Protein AF-A0A953EEW0-F1 (afdb_monomer)

pLDDT: mean 90.91, std 12.73, range [28.41, 98.75]

Mean predicted aligned error: 6.16 Å

Sequence (390 aa):
GTQPVHGVGYREEIHAGDGPRTITGGDGDTIIHGGAGGQAIQAGNGPNHIHGGSGDDTILGGAGSDWLAGGPGDNTIDGSQGVNILVFETARRAVTLDLAVGPPVTIVARLTAATVTGTATTSGETDHFRNISDFGFADGRLVFNASDPAAEVMRLYDAAFGRAPDGAGLHAWTAALQAGTSPHDVAQGFASSAEFAARYGAPDDAGYVTALYRNSLHREPDTTGLNDWVNLLASGQQDRAAVLLDFSDSAEHQALTAPQMAAGIWDPDPVAAGAARLYLTAFRRVPDLGGLLNWTAAEQAGLSPHAVADSFLHSAEFGARNGVPDDAGLVTLLYQDALGRPPDAAGQANWTNALATGALDRPGLLLAFADSGEAQAHFAPLTEGGITFA

Structure (mmCIF, N/CA/C/O backbone):
data_AF-A0A953EEW0-F1
#
_entry.id   AF-A0A953EEW0-F1
#
loop_
_atom_site.group_PDB
_atom_site.id
_atom_site.type_symbol
_atom_site.label_atom_id
_atom_site.label_alt_id
_atom_site.label_comp_id
_atom_site.label_asym_id
_atom_site.label_entity_id
_atom_site.label_seq_id
_atom_site.pdbx_PDB_ins_code
_atom_site.Cartn_x
_atom_site.Cartn_y
_atom_site.Cartn_z
_atom_site.occupancy
_atom_site.B_iso_or_equiv
_atom_site.auth_seq_id
_atom_site.auth_comp_id
_atom_site.auth_asym_id
_atom_site.auth_atom_id
_atom_site.pdbx_PDB_model_num
ATOM 1 N N . GLY A 1 1 ? 39.296 -17.871 8.317 1.00 48.25 1 GLY A N 1
ATOM 2 C CA . GLY A 1 1 ? 38.849 -17.455 9.657 1.00 48.25 1 GLY A CA 1
ATOM 3 C C . GLY A 1 1 ? 37.957 -16.256 9.474 1.00 48.25 1 GLY A C 1
ATOM 4 O O . GLY A 1 1 ? 38.312 -15.414 8.660 1.00 48.25 1 GLY A O 1
ATOM 5 N N . THR A 1 2 ? 36.809 -16.223 10.141 1.00 63.47 2 THR A N 1
ATOM 6 C CA . THR A 1 2 ? 35.876 -15.091 10.096 1.00 63.47 2 THR A CA 1
ATOM 7 C C . THR A 1 2 ? 36.498 -13.881 10.787 1.00 63.47 2 THR A C 1
ATOM 9 O O . THR A 1 2 ? 37.188 -14.024 11.799 1.00 63.47 2 THR A O 1
ATOM 12 N N . GLN A 1 3 ? 36.319 -12.694 10.212 1.00 67.56 3 GLN A N 1
ATOM 13 C CA . GLN A 1 3 ? 36.791 -11.452 10.825 1.00 67.56 3 GLN A CA 1
ATOM 14 C C . GLN A 1 3 ? 35.621 -10.736 11.512 1.00 67.56 3 GLN A C 1
ATOM 16 O O . GLN A 1 3 ? 34.571 -10.599 10.881 1.00 67.56 3 GLN A O 1
ATOM 21 N N . PRO A 1 4 ? 35.782 -10.285 12.768 1.00 67.75 4 PRO A N 1
ATOM 22 C CA . PRO A 1 4 ? 34.742 -9.543 13.464 1.00 67.75 4 PRO A CA 1
ATOM 23 C C . PRO A 1 4 ? 34.665 -8.082 12.989 1.00 67.75 4 PRO A C 1
ATOM 25 O O . PRO A 1 4 ? 35.694 -7.469 12.696 1.00 67.75 4 PRO A O 1
ATOM 28 N N . VAL A 1 5 ? 33.454 -7.523 12.962 1.00 79.25 5 VAL A N 1
ATOM 29 C CA . VAL A 1 5 ? 33.155 -6.105 12.705 1.00 79.25 5 VAL A CA 1
ATOM 30 C C . VAL A 1 5 ? 32.230 -5.596 13.815 1.00 79.25 5 VAL A C 1
ATOM 32 O O . VAL A 1 5 ? 31.230 -6.242 14.120 1.00 79.25 5 VAL A O 1
ATOM 35 N N . HIS A 1 6 ? 32.571 -4.459 14.431 1.00 78.25 6 HIS A N 1
ATOM 36 C CA . HIS A 1 6 ? 31.852 -3.903 15.585 1.00 78.25 6 HIS A CA 1
ATOM 37 C C . HIS A 1 6 ? 31.504 -2.420 15.389 1.00 78.25 6 HIS A C 1
ATOM 39 O O . HIS A 1 6 ? 32.391 -1.628 15.059 1.00 78.25 6 HIS A O 1
ATOM 45 N N . GLY A 1 7 ? 30.245 -2.051 15.646 1.00 67.44 7 GLY A N 1
ATOM 46 C CA . GLY A 1 7 ? 29.794 -0.659 15.804 1.00 67.44 7 GLY A CA 1
ATOM 47 C C . GLY A 1 7 ? 30.027 -0.125 17.228 1.00 67.44 7 GLY A C 1
ATOM 48 O O . GLY A 1 7 ? 30.163 -0.909 18.165 1.00 67.44 7 GLY A O 1
ATOM 49 N N . VAL A 1 8 ? 30.124 1.203 17.410 1.00 55.66 8 VAL A N 1
ATOM 50 C CA . VAL A 1 8 ? 30.471 1.834 18.712 1.00 55.66 8 VAL A CA 1
ATOM 51 C C . VAL A 1 8 ? 29.686 3.124 19.053 1.00 55.66 8 VAL A C 1
ATOM 53 O O . VAL A 1 8 ? 30.222 3.989 19.748 1.00 55.66 8 VAL A O 1
ATOM 56 N N . GLY A 1 9 ? 28.439 3.296 18.604 1.00 57.34 9 GLY A N 1
ATOM 57 C CA . GLY A 1 9 ? 27.638 4.505 18.890 1.00 57.34 9 GLY A CA 1
ATOM 58 C C . GLY A 1 9 ? 26.133 4.243 19.091 1.00 57.34 9 GLY A C 1
ATOM 59 O O . GLY A 1 9 ? 25.785 3.162 19.543 1.00 57.34 9 GLY A O 1
ATOM 60 N N . TYR A 1 10 ? 25.298 5.262 18.804 1.00 63.31 10 TYR A N 1
ATOM 61 C CA . TYR A 1 10 ? 23.820 5.238 18.870 1.00 63.31 10 TYR A CA 1
ATOM 62 C C . TYR A 1 10 ? 23.113 5.272 17.493 1.00 63.31 10 TYR A C 1
ATOM 64 O O . TYR A 1 10 ? 21.880 5.227 17.425 1.00 63.31 10 TYR A O 1
ATOM 72 N N . ARG A 1 11 ? 23.876 5.499 16.418 1.00 76.06 11 ARG A N 1
ATOM 73 C CA . ARG A 1 11 ? 23.447 5.474 15.013 1.00 76.06 11 ARG A CA 1
ATOM 74 C C . ARG A 1 11 ? 24.652 5.088 14.172 1.00 76.06 11 ARG A C 1
ATOM 76 O O . ARG A 1 11 ? 25.542 5.916 13.957 1.00 76.06 11 ARG A O 1
ATOM 83 N N . GLU A 1 12 ? 24.683 3.845 13.721 1.00 83.06 12 GLU A N 1
ATOM 84 C CA . GLU A 1 12 ? 25.849 3.258 13.068 1.00 83.06 12 GLU A CA 1
ATOM 85 C C . GLU A 1 12 ? 25.520 2.893 11.631 1.00 83.06 12 GLU A C 1
ATOM 87 O O . GLU A 1 12 ? 24.422 2.449 11.330 1.00 83.06 12 GLU A O 1
ATOM 92 N N . GLU A 1 13 ? 26.511 3.013 10.756 1.00 91.75 13 GLU A N 1
ATOM 93 C CA . GLU A 1 13 ? 26.471 2.412 9.429 1.00 91.75 13 GLU A CA 1
ATOM 94 C C . GLU A 1 13 ? 27.678 1.480 9.300 1.00 91.75 13 GLU A C 1
ATOM 96 O O . GLU A 1 13 ? 28.832 1.909 9.415 1.00 91.75 13 GLU A O 1
ATOM 101 N N . ILE A 1 14 ? 27.420 0.185 9.133 1.00 92.50 14 ILE A N 1
ATOM 102 C CA . ILE A 1 14 ? 28.434 -0.867 9.110 1.00 92.50 14 ILE A CA 1
ATOM 103 C C . ILE A 1 14 ? 28.496 -1.470 7.711 1.00 92.50 14 ILE A C 1
ATOM 105 O O . ILE A 1 14 ? 27.521 -2.040 7.236 1.00 92.50 14 ILE A O 1
ATOM 109 N N . HIS A 1 15 ? 29.676 -1.419 7.090 1.00 93.94 15 HIS A N 1
ATOM 110 C CA . HIS A 1 15 ? 29.967 -2.062 5.806 1.00 93.94 15 HIS A CA 1
ATOM 111 C C . HIS A 1 15 ? 31.047 -3.119 6.005 1.00 93.94 15 HIS A C 1
ATOM 113 O O . HIS A 1 15 ? 32.216 -2.785 6.215 1.00 93.94 15 HIS A O 1
ATOM 119 N N . ALA A 1 16 ? 30.666 -4.394 5.980 1.00 92.12 16 ALA A N 1
ATOM 120 C CA . ALA A 1 16 ? 31.585 -5.481 6.318 1.00 92.12 16 ALA A CA 1
ATOM 121 C C . ALA A 1 16 ? 32.410 -5.978 5.111 1.00 92.12 16 ALA A C 1
ATOM 123 O O . ALA A 1 16 ? 33.531 -6.474 5.287 1.00 92.12 16 ALA A O 1
ATOM 124 N N . GLY A 1 17 ? 31.899 -5.747 3.895 1.00 89.94 17 GLY A N 1
ATOM 125 C CA . GLY A 1 17 ? 32.543 -6.096 2.628 1.00 89.94 17 GLY A CA 1
ATOM 126 C C . GLY A 1 17 ? 32.647 -7.604 2.404 1.00 89.94 17 GLY A C 1
ATOM 127 O O . GLY A 1 17 ? 32.053 -8.399 3.120 1.00 89.94 17 GLY A O 1
ATOM 128 N N . ASP A 1 18 ? 33.431 -8.008 1.408 1.00 93.25 18 ASP A N 1
ATOM 129 C CA . ASP A 1 18 ? 33.491 -9.414 1.009 1.00 93.25 18 ASP A CA 1
ATOM 130 C C . ASP A 1 18 ? 34.093 -10.344 2.082 1.00 93.25 18 ASP A C 1
ATOM 132 O O . ASP A 1 18 ? 34.968 -9.977 2.888 1.00 93.25 18 ASP A O 1
ATOM 136 N N . GLY A 1 19 ? 33.680 -11.606 1.988 1.00 94.88 19 GLY A N 1
ATOM 137 C CA . GLY A 1 19 ? 34.084 -12.720 2.831 1.00 94.88 19 GLY A CA 1
ATOM 138 C C . GLY A 1 19 ? 33.180 -12.888 4.056 1.00 94.88 19 GLY A C 1
ATOM 139 O O . GLY A 1 19 ? 32.493 -11.956 4.452 1.00 94.88 19 GLY A O 1
ATOM 140 N N . PRO A 1 20 ? 33.207 -14.065 4.701 1.00 96.44 20 PRO A N 1
ATOM 141 C CA . PRO A 1 20 ? 32.363 -14.329 5.860 1.00 96.44 20 PRO A CA 1
ATOM 142 C C . PRO A 1 20 ? 32.827 -13.535 7.093 1.00 96.44 20 PRO A C 1
ATOM 144 O O . PRO A 1 20 ? 33.998 -13.619 7.508 1.00 96.44 20 PRO A O 1
ATOM 147 N N . ARG A 1 21 ? 31.907 -12.788 7.708 1.00 95.81 21 ARG A N 1
ATOM 148 C CA . ARG A 1 21 ? 32.134 -11.930 8.881 1.00 95.81 21 ARG A CA 1
ATOM 149 C C . ARG A 1 21 ? 31.226 -12.316 10.037 1.00 95.81 21 ARG A C 1
ATOM 151 O O . ARG A 1 21 ? 30.173 -12.925 9.882 1.00 95.81 21 ARG A O 1
ATOM 158 N N . THR A 1 22 ? 31.659 -11.920 11.226 1.00 96.50 22 THR A N 1
ATOM 159 C CA . THR A 1 22 ? 30.776 -11.814 12.387 1.00 96.50 22 THR A CA 1
ATOM 160 C C . THR A 1 22 ? 30.565 -10.334 12.643 1.00 96.50 22 THR A C 1
ATOM 162 O O . THR A 1 22 ? 31.531 -9.617 12.895 1.00 96.50 22 THR A O 1
ATOM 165 N N . ILE A 1 23 ? 29.329 -9.873 12.537 1.00 95.31 23 ILE A N 1
ATOM 166 C CA . ILE A 1 23 ? 28.973 -8.463 12.616 1.00 95.31 23 ILE A CA 1
ATOM 167 C C . ILE A 1 23 ? 28.136 -8.267 13.871 1.00 95.31 23 ILE A C 1
ATOM 169 O O . ILE A 1 23 ? 27.118 -8.930 14.060 1.00 95.31 23 ILE A O 1
ATOM 173 N N . THR A 1 24 ? 28.570 -7.361 14.737 1.00 94.12 24 THR A N 1
ATOM 174 C CA . THR A 1 24 ? 27.798 -6.957 15.910 1.00 94.12 24 THR A CA 1
ATOM 175 C C . THR A 1 24 ? 27.568 -5.457 15.848 1.00 94.12 24 THR A C 1
ATOM 177 O O . THR A 1 24 ? 28.530 -4.682 15.825 1.00 94.12 24 THR A O 1
ATOM 180 N N . GLY A 1 25 ? 26.300 -5.062 15.795 1.00 89.44 25 GLY A N 1
ATOM 181 C CA . GLY A 1 25 ? 25.896 -3.672 15.952 1.00 89.44 25 GLY A CA 1
ATOM 182 C C . GLY A 1 25 ? 25.958 -3.223 17.415 1.00 89.44 25 GLY A C 1
ATOM 183 O O . GLY A 1 25 ? 26.638 -3.837 18.246 1.00 89.44 25 GLY A O 1
ATOM 184 N N . GLY A 1 26 ? 25.296 -2.110 17.709 1.00 84.56 26 GLY A N 1
ATOM 185 C CA . GLY A 1 26 ? 25.282 -1.473 19.022 1.00 84.56 26 GLY A CA 1
ATOM 186 C C . GLY A 1 26 ? 23.873 -1.302 19.582 1.00 84.56 26 GLY A C 1
ATOM 187 O O . GLY A 1 26 ? 22.927 -1.965 19.171 1.00 84.56 26 GLY A O 1
ATOM 188 N N . ASP A 1 27 ? 23.748 -0.407 20.557 1.00 87.00 27 ASP A N 1
ATOM 189 C CA . ASP A 1 27 ? 22.445 0.140 20.926 1.00 87.00 27 ASP A CA 1
ATOM 190 C C . ASP A 1 27 ? 22.137 1.310 19.988 1.00 87.00 27 ASP A C 1
ATOM 192 O O . ASP A 1 27 ? 23.005 2.144 19.773 1.00 87.00 27 ASP A O 1
ATOM 196 N N . GLY A 1 28 ? 20.900 1.453 19.524 1.00 87.19 28 GLY A N 1
ATOM 197 C CA . GLY A 1 28 ? 20.484 2.564 18.671 1.00 87.19 28 GLY A CA 1
ATOM 198 C C . GLY A 1 28 ? 20.116 2.133 17.255 1.00 87.19 28 GLY A C 1
ATOM 199 O O . GLY A 1 28 ? 19.933 0.955 16.982 1.00 87.19 28 GLY A O 1
ATOM 200 N N . ASP A 1 29 ? 19.919 3.104 16.364 1.00 91.00 29 ASP A N 1
ATOM 201 C CA . ASP A 1 29 ? 19.455 2.820 14.999 1.00 91.00 29 ASP A CA 1
ATOM 202 C C . ASP A 1 29 ? 20.639 2.471 14.096 1.00 91.00 29 ASP A C 1
ATOM 204 O O . ASP A 1 29 ? 21.399 3.358 13.698 1.00 91.00 29 ASP A O 1
ATOM 208 N N . THR A 1 30 ? 20.827 1.177 13.830 1.00 93.19 30 THR A N 1
ATOM 209 C CA . THR A 1 30 ? 21.991 0.668 13.097 1.00 93.19 30 THR A CA 1
ATOM 210 C C . THR A 1 30 ? 21.622 0.227 11.687 1.00 93.19 30 THR A C 1
ATOM 212 O O . THR A 1 30 ? 20.732 -0.596 11.491 1.00 93.19 30 THR A O 1
ATOM 215 N N . ILE A 1 31 ? 22.380 0.699 10.701 1.00 95.06 31 ILE A N 1
ATOM 216 C CA . ILE A 1 31 ? 22.365 0.225 9.319 1.00 95.06 31 ILE A CA 1
ATOM 217 C C . ILE A 1 31 ? 23.530 -0.756 9.128 1.00 95.06 31 ILE A C 1
ATOM 219 O O . ILE A 1 31 ? 24.684 -0.422 9.402 1.00 95.06 31 ILE A O 1
ATOM 223 N N . ILE A 1 32 ? 2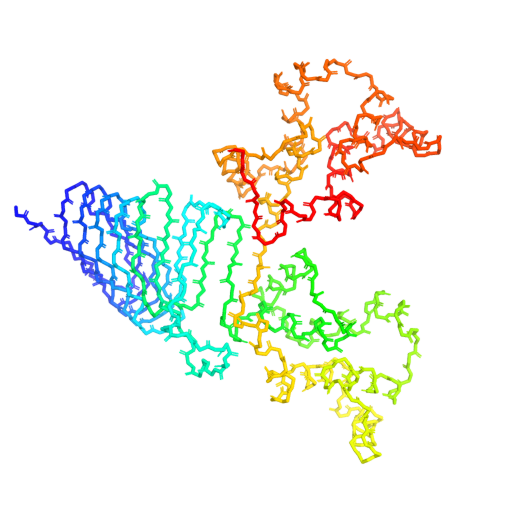3.256 -1.969 8.651 1.00 96.31 32 ILE A N 1
ATOM 224 C CA . ILE A 1 32 ? 24.259 -3.015 8.415 1.00 96.31 32 ILE A CA 1
ATOM 225 C C . ILE A 1 32 ? 24.182 -3.501 6.973 1.00 96.31 32 ILE A C 1
ATOM 227 O O . ILE A 1 32 ? 23.149 -3.997 6.536 1.00 96.31 32 ILE A O 1
ATOM 231 N N . HIS A 1 33 ? 25.318 -3.457 6.283 1.00 97.12 33 HIS A N 1
ATOM 232 C CA . HIS A 1 33 ? 25.547 -4.081 4.987 1.00 97.12 33 HIS A CA 1
ATOM 233 C C . HIS A 1 33 ? 26.630 -5.159 5.128 1.00 97.12 33 HIS A C 1
ATOM 235 O O . HIS A 1 33 ? 27.818 -4.859 5.311 1.00 97.12 33 HIS A O 1
ATOM 241 N N . GLY A 1 34 ? 26.215 -6.424 5.064 1.00 96.19 34 GLY A N 1
ATOM 242 C CA . GLY A 1 34 ? 27.098 -7.572 5.251 1.00 96.19 34 GLY A CA 1
ATOM 243 C C . GLY A 1 34 ? 28.014 -7.853 4.056 1.00 96.19 34 GLY A C 1
ATOM 244 O O . GLY A 1 34 ? 29.183 -8.163 4.259 1.00 96.19 34 GLY A O 1
ATOM 245 N N . GLY A 1 35 ? 27.548 -7.617 2.827 1.00 96.19 35 GLY A N 1
ATOM 246 C CA . GLY A 1 35 ? 28.347 -7.802 1.609 1.00 96.19 35 GLY A CA 1
ATOM 247 C C . GLY A 1 35 ? 28.359 -9.253 1.118 1.00 96.19 35 GLY A C 1
ATOM 248 O O . GLY A 1 35 ? 27.435 -10.012 1.377 1.00 96.19 35 GLY A O 1
ATOM 249 N N . ALA A 1 36 ? 29.364 -9.652 0.336 1.00 96.81 36 ALA A N 1
ATOM 250 C CA . ALA A 1 36 ? 29.418 -11.015 -0.196 1.00 96.81 36 ALA A CA 1
ATOM 251 C C . ALA A 1 36 ? 29.993 -12.034 0.804 1.00 96.81 36 ALA A C 1
ATOM 253 O O . ALA A 1 36 ? 30.983 -11.762 1.480 1.00 96.81 36 ALA A O 1
ATOM 254 N N . GLY A 1 37 ? 29.463 -13.257 0.798 1.00 97.00 37 GLY A N 1
ATOM 255 C CA . GLY A 1 37 ? 29.815 -14.358 1.700 1.00 97.00 37 GLY A CA 1
ATOM 256 C C . GLY A 1 37 ? 28.842 -14.484 2.877 1.00 97.00 37 GLY A C 1
ATOM 257 O O . GLY A 1 37 ? 28.202 -13.513 3.234 1.00 97.00 37 GLY A O 1
ATOM 258 N N . GLY A 1 38 ? 28.774 -15.667 3.498 1.00 97.50 38 GLY A N 1
ATOM 259 C CA . GLY A 1 38 ? 27.861 -15.914 4.623 1.00 97.50 38 GLY A CA 1
ATOM 260 C C . GLY A 1 38 ? 28.270 -15.180 5.904 1.00 97.50 38 GLY A C 1
ATOM 261 O O . GLY A 1 38 ? 29.352 -15.418 6.462 1.00 97.50 38 GLY A O 1
ATOM 262 N N . GLN A 1 39 ? 27.398 -14.295 6.365 1.00 97.94 39 GLN A N 1
ATOM 263 C CA . GLN A 1 39 ? 27.552 -13.403 7.504 1.00 97.94 39 GLN A CA 1
ATOM 264 C C . GLN A 1 39 ? 26.819 -13.942 8.734 1.00 97.94 39 GLN A C 1
ATOM 266 O O . GLN A 1 39 ? 25.744 -14.524 8.651 1.00 97.94 39 GLN A O 1
ATOM 271 N N . ALA A 1 40 ? 27.379 -13.700 9.918 1.00 97.94 40 ALA A N 1
ATOM 272 C CA . ALA A 1 40 ? 26.674 -13.862 11.188 1.00 97.94 40 ALA A CA 1
ATOM 273 C C . ALA A 1 40 ? 26.438 -12.475 11.794 1.00 97.94 40 ALA A C 1
ATOM 275 O O . ALA A 1 40 ? 27.383 -11.864 12.298 1.00 97.94 40 ALA A O 1
ATOM 276 N N . ILE A 1 41 ? 25.205 -11.977 11.724 1.00 98.00 41 ILE A N 1
ATOM 277 C CA . ILE A 1 41 ? 24.824 -10.605 12.070 1.00 98.00 41 ILE A CA 1
ATOM 278 C C . ILE A 1 41 ? 23.980 -10.590 13.343 1.00 98.00 41 ILE A C 1
ATOM 280 O O . ILE A 1 41 ? 22.987 -11.305 13.454 1.00 98.00 41 ILE A O 1
ATOM 284 N N . GLN A 1 42 ? 24.350 -9.728 14.287 1.00 96.62 42 GLN A N 1
ATOM 285 C CA . GLN A 1 42 ? 23.547 -9.386 15.457 1.00 96.62 42 GLN A CA 1
ATOM 286 C C . GLN A 1 42 ? 23.499 -7.863 15.596 1.00 96.62 42 GLN A C 1
ATOM 288 O O . GLN A 1 42 ? 24.512 -7.267 15.961 1.00 96.62 42 GLN A O 1
ATOM 293 N N . ALA A 1 43 ? 22.363 -7.227 15.297 1.00 94.00 43 ALA A N 1
ATOM 294 C CA . ALA A 1 43 ? 22.315 -5.762 15.243 1.00 94.00 43 ALA A CA 1
ATOM 295 C C . ALA A 1 43 ? 22.237 -5.096 16.621 1.00 94.00 43 ALA A C 1
ATOM 297 O O . ALA A 1 43 ? 22.980 -4.151 16.849 1.00 94.00 43 ALA A O 1
ATOM 298 N N . GLY A 1 44 ? 21.470 -5.646 17.567 1.00 92.31 44 GLY A N 1
ATOM 299 C CA . GLY A 1 44 ? 21.446 -5.154 18.949 1.00 92.31 44 GLY A CA 1
ATOM 300 C C . GLY A 1 44 ? 20.106 -4.532 19.330 1.00 92.31 44 GLY A C 1
ATOM 301 O O . GLY A 1 44 ? 19.062 -5.063 18.972 1.00 92.31 44 GLY A O 1
ATOM 302 N N . ASN A 1 45 ? 20.114 -3.476 20.141 1.00 92.56 45 ASN A N 1
ATOM 303 C CA . ASN A 1 45 ? 18.880 -2.795 20.550 1.00 92.56 45 ASN A CA 1
ATOM 304 C C . ASN A 1 45 ? 18.631 -1.575 19.661 1.00 92.56 45 ASN A C 1
ATOM 306 O O . ASN A 1 45 ? 19.584 -0.966 19.201 1.00 92.56 45 ASN A O 1
ATOM 310 N N . GLY A 1 46 ? 17.384 -1.126 19.552 1.00 92.88 46 GLY A N 1
ATOM 311 C CA . GLY A 1 46 ? 16.985 -0.022 18.679 1.00 92.88 46 GLY A CA 1
ATOM 312 C C . GLY A 1 46 ? 16.447 -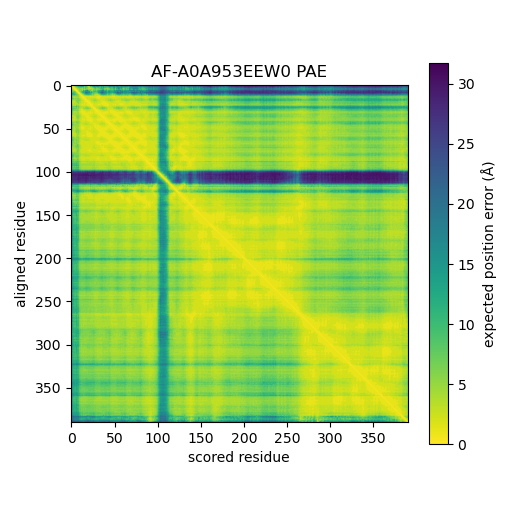0.521 17.335 1.00 92.88 46 GLY A C 1
ATOM 313 O O . GLY A 1 46 ? 16.510 -1.712 17.063 1.00 92.88 46 GLY A O 1
ATOM 314 N N . PRO A 1 47 ? 15.835 0.357 16.525 1.00 94.38 47 PRO A N 1
ATOM 315 C CA . PRO A 1 47 ? 15.338 -0.019 15.205 1.00 94.38 47 PRO A CA 1
ATOM 316 C C . PRO A 1 47 ? 16.500 -0.148 14.216 1.00 94.38 47 PRO A C 1
ATOM 318 O O . PRO A 1 47 ? 17.189 0.837 13.982 1.00 94.38 47 PRO A O 1
ATOM 321 N N . ASN A 1 48 ? 16.722 -1.322 13.630 1.00 95.94 48 ASN A N 1
ATOM 322 C CA . ASN A 1 48 ? 17.855 -1.561 12.733 1.00 95.94 48 ASN A CA 1
ATOM 323 C C . ASN A 1 48 ? 17.424 -1.766 11.277 1.00 95.94 48 ASN A C 1
ATOM 325 O O . ASN A 1 48 ? 16.330 -2.250 10.999 1.00 95.94 48 ASN A O 1
ATOM 329 N N . HIS A 1 49 ? 18.323 -1.467 10.341 1.00 96.44 49 HIS A N 1
ATOM 330 C CA . HIS A 1 49 ? 18.193 -1.786 8.921 1.00 96.44 49 HIS A CA 1
ATOM 331 C C . HIS A 1 49 ? 19.329 -2.729 8.521 1.00 96.44 49 HIS A C 1
ATOM 333 O O . HIS A 1 49 ? 20.491 -2.332 8.485 1.00 96.44 49 HIS A O 1
ATOM 339 N N . ILE A 1 50 ? 19.019 -3.990 8.240 1.00 97.88 50 ILE A N 1
ATOM 340 C CA . ILE A 1 50 ? 20.015 -5.036 8.005 1.00 97.88 50 ILE A CA 1
ATOM 341 C C . ILE A 1 50 ? 19.856 -5.586 6.596 1.00 97.88 50 ILE A C 1
ATOM 343 O O . ILE A 1 50 ? 18.784 -6.060 6.234 1.00 97.88 50 ILE A O 1
ATOM 347 N N . HIS A 1 51 ? 20.950 -5.590 5.844 1.00 97.75 51 HIS A N 1
ATOM 348 C CA . HIS A 1 51 ? 21.081 -6.284 4.575 1.00 97.75 51 HIS A CA 1
ATOM 349 C C . HIS A 1 51 ? 22.261 -7.262 4.652 1.00 97.75 51 HIS A C 1
ATOM 351 O O . HIS A 1 51 ? 23.421 -6.834 4.682 1.00 97.75 51 HIS A O 1
ATOM 357 N N . GLY A 1 52 ? 21.964 -8.562 4.701 1.00 96.88 52 GLY A N 1
ATOM 358 C CA . GLY A 1 52 ? 22.946 -9.647 4.782 1.00 96.88 52 GLY A CA 1
ATOM 359 C C . GLY A 1 52 ? 23.919 -9.621 3.608 1.00 96.88 52 GLY A C 1
ATOM 360 O O . GLY A 1 52 ? 25.131 -9.497 3.799 1.00 96.88 52 GLY A O 1
ATOM 361 N N . GLY A 1 53 ? 23.376 -9.509 2.398 1.00 96.94 53 GLY A N 1
ATOM 362 C CA . GLY A 1 53 ? 24.164 -9.448 1.180 1.00 96.94 53 GLY A CA 1
ATOM 363 C C . GLY A 1 53 ? 23.978 -10.718 0.377 1.00 96.94 53 GLY A C 1
ATOM 364 O O . GLY A 1 53 ? 22.851 -11.105 0.126 1.00 96.94 53 GLY A O 1
ATOM 365 N N . SER A 1 54 ? 25.063 -11.302 -0.120 1.00 96.56 54 SER A N 1
ATOM 366 C CA . SER A 1 54 ? 24.972 -12.555 -0.881 1.00 96.56 54 SER A CA 1
ATOM 367 C C . SER A 1 54 ? 25.667 -13.677 -0.132 1.00 96.56 54 SER A C 1
ATOM 369 O O . SER A 1 54 ? 26.771 -13.475 0.370 1.00 96.56 54 SER A O 1
ATOM 371 N N . GLY A 1 55 ? 25.097 -14.874 -0.168 1.00 96.94 55 GLY A N 1
ATOM 372 C CA . GLY A 1 55 ? 25.554 -16.030 0.595 1.00 96.94 55 GLY A CA 1
ATOM 373 C C . GLY A 1 55 ? 24.611 -16.343 1.751 1.00 96.94 55 GLY A C 1
ATOM 374 O O . GLY A 1 55 ? 23.695 -15.591 2.041 1.00 96.94 55 GLY A O 1
ATOM 375 N N . ASP A 1 56 ? 24.836 -17.485 2.394 1.00 97.88 56 ASP A N 1
ATOM 376 C CA . ASP A 1 56 ? 23.943 -17.971 3.446 1.00 97.88 56 ASP A CA 1
ATOM 377 C C . ASP A 1 56 ? 24.191 -17.198 4.752 1.00 97.88 56 ASP A C 1
ATOM 379 O O . ASP A 1 56 ? 25.165 -17.463 5.476 1.00 97.88 56 ASP A O 1
ATOM 383 N N . ASP A 1 57 ? 23.324 -16.230 5.049 1.00 98.38 57 ASP A N 1
ATOM 384 C CA . ASP A 1 57 ? 23.457 -15.348 6.205 1.00 98.38 57 ASP A CA 1
ATOM 385 C C . ASP A 1 57 ? 22.640 -15.829 7.410 1.00 98.38 57 ASP A C 1
ATOM 387 O O . ASP A 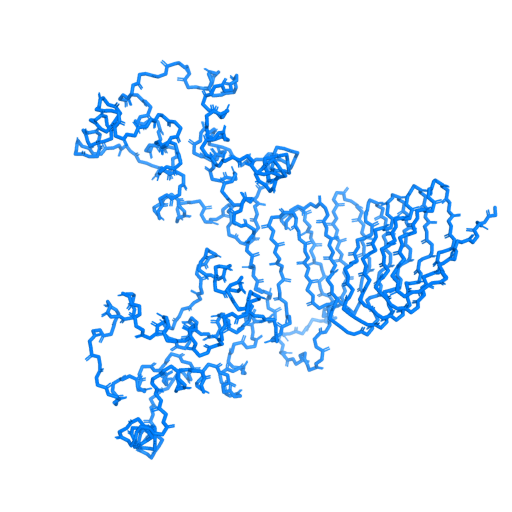1 57 ? 21.555 -16.398 7.302 1.00 98.38 57 ASP A O 1
ATOM 391 N N . THR A 1 58 ? 23.146 -15.571 8.615 1.00 98.38 58 THR A N 1
ATOM 392 C CA . THR A 1 58 ? 22.396 -15.702 9.869 1.00 98.38 58 THR A CA 1
ATOM 393 C C . THR A 1 58 ? 22.201 -14.323 10.479 1.00 98.38 58 THR A C 1
ATOM 395 O O . THR A 1 58 ? 23.176 -13.687 10.877 1.00 98.38 58 THR A O 1
ATOM 398 N N . ILE A 1 59 ? 20.953 -13.873 10.591 1.00 98.50 59 ILE A N 1
ATOM 399 C CA . ILE A 1 59 ? 20.594 -12.519 11.017 1.00 98.50 59 ILE A CA 1
ATOM 400 C C . ILE A 1 59 ? 19.751 -12.567 12.292 1.00 98.50 59 ILE A C 1
ATOM 402 O O . ILE A 1 59 ? 18.691 -13.189 12.330 1.00 98.50 59 ILE A O 1
ATOM 406 N N . LEU A 1 60 ? 20.208 -11.860 13.326 1.00 97.88 60 LEU A N 1
ATOM 407 C CA . LEU A 1 60 ? 19.457 -11.557 14.542 1.00 97.88 60 LEU A CA 1
ATOM 408 C C . LEU A 1 60 ? 19.208 -10.041 14.603 1.00 97.88 60 LEU A C 1
ATOM 410 O O . LEU A 1 60 ? 20.159 -9.278 14.802 1.00 97.88 60 LEU A O 1
ATOM 414 N N . GLY A 1 61 ? 17.949 -9.619 14.445 1.00 95.75 61 GLY A N 1
ATOM 415 C CA . GLY A 1 61 ? 17.550 -8.203 14.508 1.00 95.75 61 GLY A CA 1
ATOM 416 C C . GLY A 1 61 ? 17.817 -7.603 15.888 1.00 95.75 61 GLY A C 1
ATOM 417 O O . GLY A 1 61 ? 18.612 -6.683 16.042 1.00 95.75 61 GLY A O 1
ATOM 418 N N . GLY A 1 62 ? 17.302 -8.269 16.920 1.00 95.00 62 GLY A N 1
ATOM 419 C CA . GLY A 1 62 ? 17.495 -7.876 18.310 1.00 95.00 62 GLY A CA 1
ATOM 420 C C . GLY A 1 62 ? 16.234 -7.239 18.882 1.00 95.00 62 GLY A C 1
ATOM 421 O O . GLY A 1 62 ? 15.159 -7.817 18.755 1.00 95.00 62 GLY A O 1
ATOM 422 N N . ALA A 1 63 ? 16.349 -6.146 19.628 1.00 93.88 63 ALA A N 1
ATOM 423 C CA . ALA A 1 63 ? 15.180 -5.500 20.222 1.00 93.88 63 ALA A CA 1
ATOM 424 C C . ALA A 1 63 ? 14.881 -4.189 19.512 1.00 93.88 63 ALA A C 1
ATOM 426 O O . ALA A 1 63 ? 15.702 -3.285 19.563 1.00 93.88 63 ALA A O 1
ATOM 427 N N . GLY A 1 64 ? 13.683 -4.027 18.966 1.00 92.94 64 GLY A N 1
ATOM 428 C CA . GLY A 1 64 ? 13.314 -2.819 18.237 1.00 92.94 64 GLY A CA 1
ATOM 429 C C . GLY A 1 64 ? 12.424 -3.148 17.054 1.00 92.94 64 GLY A C 1
ATOM 430 O O . GLY A 1 64 ? 11.966 -4.273 16.906 1.00 92.94 64 GLY A O 1
ATOM 431 N N . SER A 1 65 ? 12.116 -2.147 16.238 1.00 93.62 65 SER A N 1
ATOM 432 C CA . SER A 1 65 ? 11.433 -2.391 14.971 1.00 93.62 65 SER A CA 1
ATOM 433 C C . SER A 1 65 ? 12.465 -2.493 13.864 1.00 93.62 65 SER A C 1
ATOM 435 O O . SER A 1 65 ? 12.988 -1.463 13.438 1.00 93.62 65 SER A O 1
ATOM 437 N N . ASP A 1 66 ? 12.768 -3.716 13.435 1.00 96.12 66 ASP A N 1
ATOM 438 C CA . ASP A 1 66 ? 13.852 -3.974 12.492 1.00 96.12 66 ASP A CA 1
ATOM 439 C C . ASP A 1 66 ? 13.353 -4.192 11.058 1.00 96.12 66 ASP A C 1
ATOM 441 O O . ASP A 1 66 ? 12.318 -4.816 10.818 1.00 96.12 66 ASP A O 1
ATOM 445 N N . TRP A 1 67 ? 14.142 -3.728 10.093 1.00 96.81 67 TRP A N 1
ATOM 446 C CA . TRP A 1 67 ? 14.030 -4.038 8.671 1.00 96.81 67 TRP A CA 1
ATOM 447 C C . TRP A 1 67 ? 15.141 -5.017 8.310 1.00 96.81 67 TRP A C 1
ATOM 449 O O . TRP A 1 67 ? 16.322 -4.706 8.464 1.00 96.81 67 TRP A O 1
ATOM 459 N N . LEU A 1 68 ? 14.773 -6.209 7.855 1.00 98.06 68 LEU A N 1
ATOM 460 C CA . LEU A 1 68 ? 15.687 -7.337 7.699 1.00 98.06 68 LEU A CA 1
ATOM 461 C C . LEU A 1 68 ? 15.633 -7.834 6.261 1.00 98.06 68 LEU A C 1
ATOM 463 O O . LEU A 1 68 ? 14.571 -8.231 5.805 1.00 98.06 68 LEU A O 1
ATOM 467 N N . ALA A 1 69 ? 16.761 -7.863 5.569 1.00 97.69 69 ALA A N 1
ATOM 468 C CA . ALA A 1 69 ? 16.915 -8.492 4.266 1.00 97.69 69 ALA A CA 1
ATOM 469 C C . ALA A 1 69 ? 18.072 -9.492 4.341 1.00 97.69 69 ALA A C 1
ATOM 471 O O . ALA A 1 69 ? 19.188 -9.116 4.701 1.00 97.69 69 ALA A O 1
ATOM 472 N N . GLY A 1 70 ? 17.807 -10.760 4.016 1.00 96.38 70 GLY A N 1
ATOM 473 C CA . GLY A 1 70 ? 18.869 -11.753 3.821 1.00 96.38 70 GLY A CA 1
ATOM 474 C C . GLY A 1 70 ? 19.676 -11.430 2.566 1.00 96.38 70 GLY A C 1
ATOM 475 O O . GLY A 1 70 ? 20.884 -11.248 2.630 1.00 96.38 70 GLY A O 1
ATOM 476 N N . GLY A 1 71 ? 18.963 -11.207 1.460 1.00 94.88 71 GLY A N 1
ATOM 477 C CA . GLY A 1 71 ? 19.551 -11.128 0.125 1.00 94.88 71 GLY A CA 1
ATOM 478 C C . GLY A 1 71 ? 19.714 -12.531 -0.479 1.00 94.88 71 GLY A C 1
ATOM 479 O O . GLY A 1 71 ? 19.132 -13.479 0.046 1.00 94.88 71 GLY A O 1
ATOM 480 N N . PRO A 1 72 ? 20.424 -12.689 -1.609 1.00 94.06 72 PRO A N 1
ATOM 481 C CA . PRO A 1 72 ? 20.565 -13.992 -2.262 1.00 94.06 72 PRO A CA 1
ATOM 482 C C . PRO A 1 72 ? 21.285 -15.030 -1.392 1.00 94.06 72 PRO A C 1
ATOM 484 O O . PRO A 1 72 ? 22.359 -14.740 -0.866 1.00 94.06 72 PRO A O 1
ATOM 487 N N . GLY A 1 73 ? 20.769 -16.257 -1.338 1.00 94.75 73 GLY A N 1
ATOM 488 C CA . GLY A 1 73 ? 21.296 -17.357 -0.518 1.00 94.75 73 GLY A CA 1
ATOM 489 C C . GLY A 1 73 ? 20.239 -17.978 0.396 1.00 94.75 73 GLY A C 1
ATOM 490 O O . GLY A 1 73 ? 19.117 -17.488 0.476 1.00 94.75 73 GLY A O 1
ATOM 491 N N . ASP A 1 74 ? 20.590 -19.069 1.081 1.00 95.31 74 ASP A N 1
ATOM 492 C CA . ASP A 1 74 ? 19.697 -19.711 2.053 1.00 95.31 74 ASP A CA 1
ATOM 493 C C . ASP A 1 74 ? 19.905 -19.070 3.436 1.00 95.31 74 ASP A C 1
ATOM 495 O O . ASP A 1 74 ? 20.819 -19.440 4.183 1.00 95.31 74 ASP A O 1
ATOM 499 N N . ASN A 1 75 ? 19.067 -18.096 3.801 1.00 97.75 75 ASN A N 1
ATOM 500 C CA . ASN A 1 75 ? 19.278 -17.311 5.018 1.00 97.75 75 ASN A CA 1
ATOM 501 C C . ASN A 1 75 ? 18.517 -17.859 6.233 1.00 97.75 75 ASN A C 1
ATOM 503 O O . ASN A 1 75 ? 17.459 -18.480 6.137 1.00 97.75 75 ASN A O 1
ATOM 507 N N . THR A 1 76 ? 19.027 -17.577 7.430 1.00 97.56 76 THR A N 1
ATOM 508 C CA . THR A 1 76 ? 18.329 -17.791 8.705 1.00 97.56 76 THR A CA 1
ATOM 509 C C . THR A 1 76 ? 18.115 -16.457 9.405 1.00 97.56 76 THR A C 1
ATOM 511 O O . THR A 1 76 ? 19.072 -15.821 9.837 1.00 97.56 76 THR A O 1
ATOM 514 N N . ILE A 1 77 ? 16.860 -16.043 9.567 1.00 98.00 77 ILE A N 1
ATOM 515 C CA . ILE A 1 77 ? 16.495 -14.699 10.022 1.00 98.00 77 ILE A CA 1
ATOM 516 C C . ILE A 1 77 ? 15.615 -14.778 11.273 1.00 98.00 77 ILE A C 1
ATOM 518 O O . ILE A 1 77 ? 14.597 -15.468 11.325 1.00 98.00 77 ILE A O 1
ATOM 522 N N . ASP A 1 78 ? 15.989 -14.042 12.309 1.00 97.00 78 ASP A N 1
ATOM 523 C CA . ASP A 1 78 ? 15.199 -13.887 13.523 1.00 97.00 78 ASP A CA 1
ATOM 524 C C . ASP A 1 78 ? 15.061 -12.410 13.874 1.00 97.00 78 ASP A C 1
ATOM 526 O O . ASP A 1 78 ? 16.007 -11.786 14.360 1.00 97.00 78 ASP A O 1
ATOM 530 N N . GLY A 1 79 ? 13.852 -11.875 13.705 1.00 94.88 79 GLY A N 1
ATOM 531 C CA . GLY A 1 79 ? 13.548 -10.503 14.113 1.00 94.88 79 GLY A CA 1
ATOM 532 C C . GLY A 1 79 ? 13.575 -10.282 15.625 1.00 94.88 79 GLY A C 1
ATOM 533 O O . GLY A 1 79 ? 13.600 -9.152 16.082 1.00 94.88 79 GLY A O 1
ATOM 534 N N . SER A 1 80 ? 13.628 -11.342 16.434 1.00 94.94 80 SER A N 1
ATOM 535 C CA . SER A 1 80 ? 13.693 -11.247 17.893 1.00 94.94 80 SER A CA 1
ATOM 536 C C . SER A 1 80 ? 12.505 -10.469 18.494 1.00 94.94 80 SER A C 1
ATOM 538 O O . SER A 1 80 ? 11.392 -10.992 18.466 1.00 94.94 80 SER A O 1
ATOM 540 N N . GLN A 1 81 ? 12.696 -9.298 19.109 1.00 91.81 81 GLN A N 1
ATOM 541 C CA . GLN A 1 81 ? 11.631 -8.559 19.800 1.00 91.81 81 GLN A CA 1
ATOM 542 C C . GLN A 1 81 ? 11.241 -7.298 19.037 1.00 91.81 81 GLN A C 1
ATOM 544 O O . GLN A 1 81 ? 12.112 -6.520 18.686 1.00 91.81 81 GLN A O 1
ATOM 549 N N . GLY A 1 82 ? 9.939 -7.027 18.947 1.00 90.81 82 GLY A N 1
ATOM 550 C CA . GLY A 1 82 ? 9.397 -5.804 18.355 1.00 90.81 82 GLY A CA 1
ATOM 551 C C . GLY A 1 82 ? 8.650 -6.073 17.052 1.00 90.81 82 GLY A C 1
ATOM 552 O O . GLY A 1 82 ? 8.209 -7.199 16.819 1.00 90.81 82 GLY A O 1
ATOM 553 N N . VAL A 1 83 ? 8.429 -5.017 16.264 1.00 90.88 83 VAL A N 1
ATOM 554 C CA . VAL A 1 83 ? 7.689 -5.088 14.992 1.00 90.88 83 VAL A CA 1
ATOM 555 C C . VAL A 1 83 ? 8.691 -5.152 13.854 1.00 90.88 83 VAL A C 1
ATOM 557 O O . VAL A 1 83 ? 9.307 -4.138 13.538 1.00 90.88 83 VAL A O 1
ATOM 560 N N . ASN A 1 84 ? 8.835 -6.328 13.252 1.00 94.25 84 ASN A N 1
ATOM 561 C CA . ASN A 1 84 ? 9.908 -6.598 12.298 1.00 94.25 84 ASN A CA 1
ATOM 562 C C . ASN A 1 84 ? 9.374 -6.795 10.886 1.00 94.25 84 ASN A C 1
ATOM 564 O O . ASN A 1 84 ? 8.378 -7.494 10.691 1.00 94.25 84 ASN A O 1
ATOM 568 N N . ILE A 1 85 ? 10.070 -6.236 9.904 1.00 94.94 85 ILE A N 1
ATOM 569 C CA . ILE A 1 85 ? 9.734 -6.351 8.489 1.00 94.94 85 ILE A CA 1
ATOM 570 C C . ILE A 1 85 ? 10.821 -7.170 7.797 1.00 94.94 85 ILE A C 1
ATOM 572 O O . ILE A 1 85 ? 11.975 -6.748 7.749 1.00 94.94 85 ILE A O 1
ATOM 576 N N . LEU A 1 86 ? 10.453 -8.329 7.242 1.00 96.19 86 LEU A N 1
ATOM 577 C CA . LEU A 1 86 ? 11.333 -9.087 6.347 1.00 96.19 86 LEU A CA 1
ATOM 578 C C . LEU A 1 86 ? 11.158 -8.567 4.919 1.00 96.19 86 LEU A C 1
ATOM 580 O O . LEU A 1 86 ? 10.066 -8.639 4.357 1.00 96.19 86 LEU A O 1
ATOM 584 N N . VAL A 1 87 ? 12.224 -8.025 4.348 1.00 95.69 87 VAL A N 1
ATOM 585 C CA . VAL A 1 87 ? 12.243 -7.390 3.034 1.00 95.69 87 VAL A CA 1
ATOM 586 C C . VAL A 1 87 ? 12.838 -8.341 2.008 1.00 95.69 87 VAL A C 1
ATOM 588 O O . VAL A 1 87 ? 13.941 -8.856 2.183 1.00 95.69 87 VAL A O 1
ATOM 591 N N . PHE A 1 88 ? 12.125 -8.507 0.901 1.00 91.44 88 PHE A N 1
ATOM 592 C CA . PHE A 1 88 ? 12.629 -9.146 -0.302 1.00 91.44 88 PHE A CA 1
ATOM 593 C C . PHE A 1 88 ? 12.878 -8.087 -1.374 1.00 91.44 88 PHE A C 1
ATOM 595 O O . PHE A 1 88 ? 11.991 -7.300 -1.700 1.00 91.44 88 PHE A O 1
ATOM 602 N N . GLU A 1 89 ? 14.052 -8.118 -2.005 1.00 87.81 89 GLU A N 1
ATOM 603 C CA . GLU A 1 89 ? 14.404 -7.252 -3.147 1.00 87.81 89 GLU A CA 1
ATOM 604 C C . GLU A 1 89 ? 13.762 -7.724 -4.466 1.00 87.81 89 GLU A C 1
ATOM 606 O O . GLU A 1 89 ? 14.259 -7.513 -5.573 1.00 87.81 89 GLU A O 1
ATOM 611 N N . THR A 1 90 ? 12.633 -8.412 -4.346 1.00 88.00 90 THR A N 1
ATOM 612 C CA . THR A 1 90 ? 11.821 -8.894 -5.448 1.00 88.00 90 THR A CA 1
ATOM 613 C C . THR A 1 90 ? 10.360 -8.616 -5.144 1.00 88.00 90 THR A C 1
ATOM 615 O O . THR A 1 90 ? 9.991 -8.153 -4.066 1.00 88.00 90 THR A O 1
ATOM 618 N N . ALA A 1 91 ? 9.510 -8.871 -6.117 1.00 88.06 91 ALA A N 1
ATOM 619 C CA . ALA A 1 91 ? 8.092 -8.623 -5.995 1.00 88.06 91 ALA A CA 1
ATOM 620 C C . ALA A 1 91 ? 7.347 -9.801 -5.361 1.00 88.06 91 ALA A C 1
ATOM 622 O O . ALA A 1 91 ? 7.772 -10.958 -5.430 1.00 88.06 91 ALA A O 1
ATOM 623 N N . ARG A 1 92 ? 6.184 -9.513 -4.778 1.00 88.62 92 ARG A N 1
ATOM 624 C CA . ARG A 1 92 ? 5.421 -10.434 -3.937 1.00 88.62 92 ARG A CA 1
ATOM 625 C C . ARG A 1 92 ? 5.153 -11.779 -4.593 1.00 88.62 92 ARG A C 1
ATOM 627 O O . ARG A 1 92 ? 5.298 -12.799 -3.924 1.00 88.62 92 ARG A O 1
ATOM 634 N N . ARG A 1 93 ? 4.766 -11.821 -5.873 1.00 86.12 93 ARG A N 1
ATOM 635 C CA . ARG A 1 93 ? 4.442 -13.092 -6.556 1.00 86.12 93 ARG A CA 1
ATOM 636 C C . ARG A 1 93 ? 5.670 -13.905 -6.977 1.00 86.12 93 ARG A C 1
ATOM 638 O O . ARG A 1 93 ? 5.501 -15.053 -7.376 1.00 86.12 93 ARG A O 1
ATOM 645 N N . ALA A 1 94 ? 6.880 -13.354 -6.867 1.00 84.31 94 ALA A N 1
ATOM 646 C CA . ALA A 1 94 ? 8.117 -14.112 -7.058 1.00 84.31 94 ALA A CA 1
ATOM 647 C C . ALA A 1 94 ? 8.499 -14.941 -5.816 1.00 84.31 94 ALA A C 1
ATOM 649 O O . ALA A 1 94 ? 9.327 -15.844 -5.920 1.00 84.31 94 ALA A O 1
ATOM 650 N N . VAL A 1 95 ? 7.873 -14.664 -4.665 1.00 83.81 95 VAL A N 1
ATOM 651 C CA . VAL A 1 95 ? 8.165 -15.321 -3.388 1.00 83.81 95 VAL A CA 1
ATOM 652 C C . VAL A 1 95 ? 7.030 -16.262 -2.996 1.00 83.81 95 VAL A C 1
ATOM 654 O O . VAL A 1 95 ? 5.869 -15.859 -2.838 1.00 83.81 95 VAL A O 1
ATOM 657 N N . THR A 1 96 ? 7.368 -17.530 -2.778 1.00 85.25 96 THR A N 1
ATOM 658 C CA . THR A 1 96 ? 6.456 -18.479 -2.130 1.00 85.25 96 THR A CA 1
ATOM 659 C C . THR A 1 96 ? 6.669 -18.412 -0.626 1.00 85.25 96 THR A C 1
ATOM 661 O O . THR A 1 96 ? 7.749 -18.739 -0.148 1.00 85.25 96 THR A O 1
ATOM 664 N N . LEU A 1 97 ? 5.643 -17.996 0.116 1.00 83.56 97 LEU A N 1
ATOM 665 C CA . LEU A 1 97 ? 5.661 -17.985 1.577 1.00 83.56 97 LEU A CA 1
ATOM 666 C C . LEU A 1 97 ? 4.961 -19.243 2.096 1.00 83.56 97 LEU A C 1
ATOM 668 O O . LEU A 1 97 ? 3.747 -19.379 1.932 1.00 83.56 97 LEU A O 1
ATOM 672 N N . ASP A 1 98 ? 5.718 -20.139 2.723 1.00 81.19 98 ASP A N 1
ATOM 673 C CA . ASP A 1 98 ? 5.175 -21.251 3.504 1.00 81.19 98 ASP A CA 1
ATOM 674 C C . ASP A 1 98 ? 5.178 -20.848 4.978 1.00 81.19 98 ASP A C 1
ATOM 676 O O . ASP A 1 98 ? 6.186 -20.916 5.688 1.00 81.19 98 ASP A O 1
ATOM 680 N N . LEU A 1 99 ? 4.040 -20.316 5.414 1.00 80.75 99 LEU A N 1
ATOM 681 C CA . LEU A 1 99 ? 3.862 -19.843 6.776 1.00 80.75 99 LEU A CA 1
ATOM 682 C C . LEU A 1 99 ? 3.471 -21.039 7.641 1.00 80.75 99 LEU A C 1
ATOM 684 O O . LEU A 1 99 ? 2.383 -21.603 7.502 1.00 80.75 99 LEU A O 1
ATOM 688 N N . ALA A 1 100 ? 4.377 -21.439 8.531 1.00 63.06 100 ALA A N 1
ATOM 689 C CA . ALA A 1 100 ? 4.218 -22.644 9.321 1.00 63.06 100 ALA A CA 1
ATOM 690 C C . ALA A 1 100 ? 3.082 -22.487 10.346 1.00 63.06 100 ALA A C 1
ATOM 692 O O . ALA A 1 100 ? 3.260 -21.951 11.439 1.00 63.06 100 ALA A O 1
ATOM 693 N N . VAL A 1 101 ? 1.932 -23.074 10.015 1.00 48.44 101 VAL A N 1
ATOM 694 C CA . VAL A 1 101 ? 1.023 -23.715 10.972 1.00 48.44 101 VAL A CA 1
ATOM 695 C C . VAL A 1 101 ? 1.207 -25.223 10.772 1.00 48.44 101 VAL A C 1
ATOM 697 O O . VAL A 1 101 ? 0.950 -25.738 9.688 1.00 48.44 101 VAL A O 1
ATOM 700 N N . GLY A 1 102 ? 1.720 -25.947 11.773 1.00 31.05 102 GLY A N 1
ATOM 701 C CA . GLY A 1 102 ? 1.980 -27.396 11.657 1.00 31.05 102 GLY A CA 1
ATOM 702 C C . GLY A 1 102 ? 0.728 -28.225 11.268 1.00 31.05 102 GLY A C 1
ATOM 703 O O . GLY A 1 102 ? -0.396 -27.790 11.518 1.00 31.05 102 GLY A O 1
ATOM 704 N N . PRO A 1 103 ? 0.878 -29.423 10.661 1.00 36.03 103 PRO A N 1
ATOM 705 C CA . PRO A 1 103 ? -0.182 -30.082 9.879 1.00 36.03 103 PRO A CA 1
ATOM 706 C C . PRO A 1 103 ? -1.169 -30.920 10.723 1.00 36.03 103 PRO A C 1
ATOM 708 O O . PRO A 1 103 ? -0.802 -31.367 11.811 1.00 36.03 103 PRO A O 1
ATOM 711 N N . PRO A 1 104 ? -2.342 -31.331 10.184 1.00 39.62 104 PRO A N 1
ATOM 712 C CA . PRO A 1 104 ? -3.318 -30.598 9.383 1.00 39.62 104 PRO A CA 1
ATOM 713 C C . PRO A 1 104 ? -4.424 -30.079 10.322 1.00 39.62 104 PRO A C 1
ATOM 715 O O . PRO A 1 104 ? -5.241 -30.855 10.823 1.00 39.62 104 PRO A O 1
ATOM 718 N N . VAL A 1 105 ? -4.469 -28.778 10.589 1.00 32.72 105 VAL A N 1
ATOM 719 C CA . VAL A 1 105 ? -5.533 -28.191 11.412 1.00 32.72 105 VAL A CA 1
ATOM 720 C C . VAL A 1 105 ? -6.178 -27.067 10.622 1.00 32.72 105 VAL A C 1
ATOM 722 O O . VAL A 1 105 ? -5.503 -26.181 10.108 1.00 32.72 105 VAL A O 1
ATOM 725 N N . THR A 1 106 ? -7.502 -27.152 10.507 1.00 28.41 106 THR A N 1
ATOM 726 C CA . THR A 1 106 ? -8.417 -26.062 10.169 1.00 28.41 106 THR A CA 1
ATOM 727 C C . THR A 1 106 ? -7.872 -24.747 10.713 1.00 28.41 106 THR A C 1
ATOM 729 O O . THR A 1 106 ? -7.558 -24.682 11.897 1.00 28.41 106 THR A O 1
ATOM 732 N N . ILE A 1 107 ? -7.750 -23.714 9.878 1.00 34.97 107 ILE A N 1
ATOM 733 C CA . ILE A 1 107 ? -7.310 -22.386 10.318 1.00 34.97 107 ILE A CA 1
ATOM 734 C C . ILE A 1 107 ? -8.262 -21.926 11.430 1.00 34.97 107 ILE A C 1
ATOM 736 O O . ILE A 1 107 ? -9.395 -21.528 11.169 1.00 34.97 107 ILE A O 1
ATOM 740 N N . VAL A 1 108 ? -7.820 -22.036 12.683 1.00 28.88 108 VAL A N 1
ATOM 741 C CA . VAL A 1 108 ? -8.482 -21.433 13.835 1.00 28.88 108 VAL A CA 1
ATOM 742 C C . VAL A 1 108 ? -7.506 -20.421 14.405 1.00 28.88 108 VAL A C 1
ATOM 744 O O . VAL A 1 108 ? -6.460 -20.764 14.951 1.00 28.88 108 VAL A O 1
ATOM 747 N N . ALA A 1 109 ? -7.873 -19.161 14.210 1.00 43.91 109 ALA A N 1
ATOM 748 C CA . ALA A 1 109 ? -7.223 -17.971 14.717 1.00 43.91 109 ALA A CA 1
ATOM 749 C C . ALA A 1 109 ? -6.813 -18.083 16.195 1.00 43.91 109 ALA A C 1
ATOM 751 O O . ALA A 1 109 ? -7.601 -18.541 17.025 1.00 43.91 109 ALA A O 1
ATOM 752 N N . ARG A 1 110 ? -5.605 -17.588 16.506 1.00 34.72 110 ARG A N 1
ATOM 753 C CA . ARG A 1 110 ? -5.220 -16.854 17.732 1.00 34.72 110 ARG A CA 1
ATOM 754 C C . ARG A 1 110 ? -3.729 -16.489 17.653 1.00 34.72 110 ARG A C 1
ATOM 756 O O . ARG A 1 110 ? -2.896 -17.101 18.310 1.00 34.72 110 ARG A O 1
ATOM 763 N N . LEU A 1 111 ? -3.391 -15.475 16.858 1.00 41.03 111 LEU A N 1
ATOM 764 C CA . LEU A 1 111 ? -2.103 -14.783 16.979 1.00 41.03 111 LEU A CA 1
ATOM 765 C C . LEU A 1 111 ? -2.273 -13.631 17.972 1.00 41.03 111 LEU A C 1
ATOM 767 O O . LEU A 1 111 ? -2.431 -12.474 17.601 1.00 41.03 111 LEU A O 1
ATOM 771 N N . THR A 1 112 ? -2.295 -13.947 19.262 1.00 37.56 112 THR A N 1
ATOM 772 C CA . THR A 1 112 ? -2.054 -12.933 20.294 1.00 37.56 112 THR A CA 1
ATOM 773 C C . THR A 1 112 ? -0.539 -12.798 20.441 1.00 37.56 112 THR A C 1
ATOM 775 O O . THR A 1 112 ? 0.083 -13.725 20.954 1.00 37.56 112 THR A O 1
ATOM 778 N N . ALA A 1 113 ? 0.007 -11.663 19.976 1.00 40.09 113 ALA A N 1
ATOM 779 C CA . ALA A 1 113 ? 1.432 -11.307 19.818 1.00 40.09 113 ALA A CA 1
ATOM 780 C C . ALA A 1 113 ? 2.100 -11.677 18.464 1.00 40.09 113 ALA A C 1
ATOM 782 O O . ALA A 1 113 ? 3.188 -12.234 18.428 1.00 40.09 113 ALA A O 1
ATOM 783 N N . ALA A 1 114 ? 1.392 -11.365 17.369 1.00 56.25 114 ALA A N 1
ATOM 784 C CA . ALA A 1 114 ? 1.816 -10.843 16.051 1.00 56.25 114 ALA A CA 1
ATOM 785 C C . ALA A 1 114 ? 3.242 -11.089 15.497 1.00 56.25 114 ALA A C 1
ATOM 787 O O . ALA A 1 114 ? 3.841 -10.174 14.926 1.00 56.25 114 ALA A O 1
ATOM 788 N N . THR A 1 115 ? 3.775 -12.306 15.587 1.00 63.00 115 THR A N 1
ATOM 789 C CA . THR A 1 115 ? 4.903 -12.694 14.737 1.00 63.00 115 THR A CA 1
ATOM 790 C C . THR A 1 115 ? 4.643 -13.973 13.950 1.00 63.00 115 THR A C 1
ATOM 792 O O . THR A 1 115 ? 3.964 -14.899 14.394 1.00 63.00 115 THR A O 1
ATOM 795 N N . VAL A 1 116 ? 5.184 -13.995 12.739 1.00 75.56 116 VAL A N 1
ATOM 796 C CA . VAL A 1 116 ? 5.100 -15.039 11.730 1.00 75.56 116 VAL A CA 1
ATOM 797 C C . VAL A 1 116 ? 6.424 -15.801 11.723 1.00 75.56 116 VAL A C 1
ATOM 799 O O . VAL A 1 116 ? 7.509 -15.236 11.886 1.00 75.56 116 VAL A O 1
ATOM 802 N N . THR A 1 117 ? 6.320 -17.116 11.569 1.00 79.31 117 THR A N 1
ATOM 803 C CA . THR A 1 117 ? 7.439 -18.042 11.383 1.00 79.31 117 THR A CA 1
ATOM 804 C C . THR A 1 117 ? 7.150 -18.882 10.154 1.00 79.31 117 THR A C 1
ATOM 806 O O . THR A 1 117 ? 6.001 -19.267 9.924 1.00 79.31 117 THR A O 1
ATOM 809 N N . GLY A 1 118 ? 8.172 -19.181 9.367 1.00 85.56 118 GLY A N 1
ATOM 810 C CA . GLY A 1 118 ? 7.985 -19.947 8.149 1.00 85.56 118 GLY A CA 1
ATOM 811 C C . GLY A 1 118 ? 9.236 -20.009 7.300 1.00 85.56 118 GLY A C 1
ATOM 812 O O . GLY A 1 118 ? 10.350 -19.762 7.773 1.00 85.56 118 GLY A O 1
ATOM 813 N N . THR A 1 119 ? 9.015 -20.350 6.039 1.00 81.69 119 THR A N 1
ATOM 814 C CA . THR A 1 119 ? 10.034 -20.290 5.002 1.00 81.69 119 THR A CA 1
ATOM 815 C C . THR A 1 119 ? 9.571 -19.441 3.833 1.00 81.69 119 THR A C 1
ATOM 817 O O . THR A 1 119 ? 8.383 -19.410 3.504 1.00 81.69 119 THR A O 1
ATOM 820 N N . ALA A 1 120 ? 10.513 -18.759 3.196 1.00 81.75 120 ALA A N 1
ATOM 821 C CA . ALA A 1 120 ? 10.287 -18.032 1.960 1.00 81.75 120 ALA A CA 1
ATOM 822 C C . ALA A 1 120 ? 11.193 -18.610 0.880 1.00 81.75 120 ALA A C 1
ATOM 824 O O . ALA A 1 120 ? 12.399 -18.690 1.077 1.00 81.75 120 ALA A O 1
ATOM 825 N N . THR A 1 121 ? 10.617 -19.016 -0.248 1.00 79.94 121 THR A N 1
ATOM 826 C CA . THR A 1 121 ? 11.379 -19.578 -1.367 1.00 79.94 121 THR A CA 1
ATOM 827 C C . THR A 1 121 ? 11.321 -18.649 -2.572 1.00 79.94 121 THR A C 1
ATOM 829 O O . THR A 1 121 ? 10.226 -18.314 -3.040 1.00 79.94 121 THR A O 1
ATOM 832 N N . THR A 1 122 ? 12.496 -18.297 -3.101 1.00 79.75 122 THR A N 1
ATOM 833 C CA . THR A 1 122 ? 12.678 -17.442 -4.285 1.00 79.75 122 THR A CA 1
ATOM 834 C C . THR A 1 122 ? 13.727 -18.069 -5.194 1.00 79.75 122 THR A C 1
ATOM 836 O O . THR A 1 122 ? 14.831 -18.357 -4.758 1.00 79.75 122 THR A O 1
ATOM 839 N N . SER A 1 123 ? 13.407 -18.314 -6.468 1.00 76.94 123 SER A N 1
ATOM 840 C CA . SER A 1 123 ? 14.379 -18.817 -7.464 1.00 76.94 123 SER A CA 1
ATOM 841 C C . SER A 1 123 ? 15.170 -20.085 -7.070 1.00 76.94 123 SER A C 1
ATOM 843 O O . SER A 1 123 ? 16.208 -20.369 -7.662 1.00 76.94 123 SER A O 1
ATOM 845 N N . GLY A 1 124 ? 14.661 -20.884 -6.125 1.00 74.31 124 GLY A N 1
ATOM 846 C CA . GLY A 1 124 ? 15.306 -22.103 -5.621 1.00 74.31 124 GLY A CA 1
ATOM 847 C C . GLY A 1 124 ? 16.074 -21.941 -4.304 1.00 74.31 124 GLY A C 1
ATOM 848 O O . GLY A 1 124 ? 16.464 -22.957 -3.738 1.00 74.31 124 GLY A O 1
ATOM 849 N N . GLU A 1 125 ? 16.233 -20.715 -3.810 1.00 87.88 125 GLU A N 1
ATOM 850 C CA . GLU A 1 125 ? 16.792 -20.375 -2.493 1.00 87.88 125 GLU A CA 1
ATOM 851 C C . GLU A 1 125 ? 15.670 -20.361 -1.450 1.00 87.88 125 GLU A C 1
ATOM 853 O O . GLU A 1 125 ? 14.520 -20.052 -1.787 1.00 87.88 125 GLU A O 1
ATOM 858 N N . THR A 1 126 ? 15.967 -20.742 -0.209 1.00 88.38 126 THR A N 1
ATOM 859 C CA . THR A 1 126 ? 14.996 -20.828 0.887 1.00 88.38 126 THR A CA 1
ATOM 860 C C . THR A 1 126 ? 15.501 -20.147 2.150 1.00 88.38 126 THR A C 1
ATOM 862 O O . THR A 1 126 ? 16.378 -20.652 2.847 1.00 88.38 126 THR A O 1
ATOM 865 N N . ASP A 1 127 ? 14.827 -19.060 2.509 1.00 90.38 127 ASP A N 1
ATOM 866 C CA . ASP A 1 127 ? 15.020 -18.381 3.780 1.00 90.38 127 ASP A CA 1
ATOM 867 C C . ASP A 1 127 ? 14.163 -19.025 4.864 1.00 90.38 127 ASP A C 1
ATOM 869 O O . ASP A 1 127 ? 12.964 -19.252 4.686 1.00 90.38 127 ASP A O 1
ATOM 873 N N . HIS A 1 128 ? 14.760 -19.251 6.026 1.00 91.94 128 HIS A N 1
ATOM 874 C CA . HIS A 1 128 ? 14.075 -19.621 7.254 1.00 91.94 128 HIS A CA 1
ATOM 875 C C . HIS A 1 128 ? 13.932 -18.392 8.139 1.00 91.94 128 HIS A C 1
ATOM 877 O O . HIS A 1 128 ? 14.935 -17.792 8.524 1.00 91.94 128 HIS A O 1
ATOM 883 N N . PHE A 1 129 ? 12.708 -18.044 8.531 1.00 92.62 129 PHE A N 1
ATOM 884 C CA . PHE A 1 129 ? 12.482 -16.869 9.366 1.00 92.62 129 PHE A CA 1
ATOM 885 C C . PHE A 1 129 ? 11.559 -17.136 10.549 1.00 92.62 129 PHE A C 1
ATOM 887 O O . PHE A 1 129 ? 10.675 -17.996 10.513 1.00 92.62 129 PHE A O 1
ATOM 894 N N . ARG A 1 130 ? 11.745 -16.348 11.607 1.00 91.81 130 ARG A N 1
ATOM 895 C CA . ARG A 1 130 ? 10.835 -16.256 12.752 1.00 91.81 130 ARG A CA 1
ATOM 896 C C . ARG A 1 130 ? 10.819 -14.847 13.322 1.00 91.81 130 ARG A C 1
ATOM 898 O O . ARG A 1 130 ? 11.709 -14.045 13.048 1.00 91.81 130 ARG A O 1
ATOM 905 N N . ASN A 1 131 ? 9.824 -14.576 14.161 1.00 91.44 131 ASN A N 1
ATOM 906 C CA . ASN A 1 131 ? 9.644 -13.279 14.810 1.00 91.44 131 ASN A CA 1
ATOM 907 C C . ASN A 1 131 ? 9.464 -12.104 13.825 1.00 91.44 131 ASN A C 1
ATOM 909 O O . ASN A 1 131 ? 9.914 -10.994 14.096 1.00 91.44 131 ASN A O 1
ATOM 913 N N . ILE A 1 132 ? 8.802 -12.353 12.689 1.00 91.44 132 ILE A N 1
ATOM 914 C CA . ILE A 1 132 ? 8.525 -11.349 11.649 1.00 91.44 132 ILE A CA 1
ATOM 915 C C . ILE A 1 132 ? 7.088 -10.847 11.773 1.00 91.44 132 ILE A C 1
ATOM 917 O O . ILE A 1 132 ? 6.177 -11.657 11.872 1.00 91.44 132 ILE A O 1
ATOM 921 N N . SER A 1 133 ? 6.857 -9.541 11.772 1.00 90.69 133 SER A N 1
ATOM 922 C CA . SER A 1 133 ? 5.509 -8.967 11.856 1.00 90.69 133 SER A CA 1
ATOM 923 C C . SER A 1 133 ? 4.885 -8.757 10.484 1.00 90.69 133 SER A C 1
ATOM 925 O O . SER A 1 133 ? 3.732 -9.126 10.300 1.00 90.69 133 SER A O 1
ATOM 927 N N . ASP A 1 134 ? 5.647 -8.234 9.522 1.00 92.06 134 ASP A N 1
ATOM 928 C CA . ASP A 1 134 ? 5.176 -7.934 8.167 1.00 92.06 134 ASP A CA 1
ATOM 929 C C . ASP A 1 134 ? 6.257 -8.276 7.127 1.00 92.06 134 ASP A C 1
ATOM 931 O O . ASP A 1 134 ? 7.415 -8.531 7.468 1.00 92.06 134 ASP A O 1
ATOM 935 N N . PHE A 1 135 ? 5.895 -8.267 5.845 1.00 94.25 135 PHE A N 1
ATOM 936 C CA . PHE A 1 135 ? 6.833 -8.518 4.749 1.00 94.25 135 PHE A CA 1
ATOM 937 C C . PHE A 1 135 ? 6.843 -7.354 3.762 1.00 94.25 135 PHE A C 1
ATOM 939 O O . PHE A 1 135 ? 5.786 -6.879 3.347 1.00 94.25 135 PHE A O 1
ATOM 946 N N . GLY A 1 136 ? 8.034 -6.908 3.377 1.00 94.06 136 GLY A N 1
ATOM 947 C CA . GLY A 1 136 ? 8.249 -5.903 2.341 1.00 94.06 136 GLY A CA 1
ATOM 948 C C . GLY A 1 136 ? 8.680 -6.550 1.029 1.00 94.06 136 GLY A C 1
ATOM 949 O O . GLY A 1 136 ? 9.455 -7.504 1.024 1.00 94.06 136 GLY A O 1
ATOM 950 N N . PHE A 1 137 ? 8.193 -6.011 -0.079 1.00 93.44 137 PHE A N 1
ATOM 951 C CA . PHE A 1 137 ? 8.530 -6.417 -1.436 1.00 93.44 137 PHE A CA 1
ATOM 952 C C . PHE A 1 137 ? 8.757 -5.175 -2.292 1.00 93.44 137 PHE A C 1
ATOM 954 O O . PHE A 1 137 ? 8.312 -4.076 -1.959 1.00 93.44 137 PHE A O 1
ATOM 961 N N . ALA A 1 138 ? 9.381 -5.368 -3.448 1.00 89.56 138 ALA A N 1
ATOM 962 C CA . ALA A 1 138 ? 9.580 -4.312 -4.435 1.00 89.56 138 ALA A CA 1
ATOM 963 C C . ALA A 1 138 ? 8.276 -3.683 -4.967 1.00 89.56 138 ALA A C 1
ATOM 965 O O . ALA A 1 138 ? 8.307 -2.611 -5.565 1.00 89.56 138 ALA A O 1
ATOM 966 N N . ASP A 1 139 ? 7.144 -4.370 -4.807 1.00 91.75 139 ASP A N 1
ATOM 967 C CA . ASP A 1 139 ? 5.830 -3.966 -5.302 1.00 91.75 139 ASP A CA 1
ATOM 968 C C . ASP A 1 139 ? 4.798 -3.697 -4.197 1.00 91.75 139 ASP A C 1
ATOM 970 O O . ASP A 1 139 ? 3.626 -3.469 -4.502 1.00 91.75 139 ASP A O 1
ATOM 974 N N . GLY A 1 140 ? 5.206 -3.700 -2.926 1.00 93.25 140 GLY A N 1
ATOM 975 C CA . GLY A 1 140 ? 4.320 -3.384 -1.808 1.00 93.25 140 GLY A CA 1
ATOM 976 C C . GLY A 1 140 ? 4.661 -4.116 -0.517 1.00 93.25 140 GLY A C 1
ATOM 977 O O . GLY A 1 140 ? 5.735 -4.694 -0.354 1.00 93.25 140 GLY A O 1
ATOM 978 N N . ARG A 1 141 ? 3.722 -4.090 0.424 1.00 93.50 141 ARG A N 1
ATOM 979 C CA . ARG A 1 141 ? 3.850 -4.698 1.750 1.00 93.50 141 ARG A CA 1
ATOM 980 C C . ARG A 1 141 ? 2.733 -5.707 1.981 1.00 93.50 141 ARG A C 1
ATOM 982 O O . ARG A 1 141 ? 1.581 -5.481 1.618 1.00 93.50 141 ARG A O 1
ATOM 989 N N . LEU A 1 142 ? 3.072 -6.819 2.624 1.00 92.69 142 LEU A N 1
ATOM 990 C CA . LEU A 1 142 ? 2.111 -7.781 3.148 1.00 92.69 142 LEU A CA 1
ATOM 991 C C . LEU A 1 142 ? 2.068 -7.658 4.673 1.00 92.69 142 LEU A C 1
ATOM 993 O O . LEU A 1 142 ? 3.019 -8.035 5.359 1.00 92.69 142 LEU A O 1
ATOM 997 N N . VAL A 1 143 ? 0.961 -7.119 5.174 1.00 91.44 143 VAL A N 1
ATOM 998 C CA . VAL A 1 143 ? 0.783 -6.699 6.565 1.00 91.44 143 VAL A CA 1
ATOM 999 C C . VAL A 1 143 ? -0.018 -7.738 7.349 1.00 91.44 143 VAL A C 1
ATOM 1001 O O . VAL A 1 143 ? -1.145 -8.067 6.976 1.00 91.44 143 VAL A O 1
ATOM 1004 N N . PHE A 1 144 ? 0.532 -8.224 8.460 1.00 88.56 144 PHE A N 1
ATOM 1005 C CA . PHE A 1 144 ? -0.156 -9.102 9.417 1.00 88.56 144 PHE A CA 1
ATOM 1006 C C . PHE A 1 144 ? -0.353 -8.435 10.779 1.00 88.56 144 PHE A C 1
ATOM 1008 O O . PHE A 1 144 ? -1.191 -8.878 11.573 1.00 88.56 144 PHE A O 1
ATOM 1015 N N . ASN A 1 145 ? 0.393 -7.368 11.069 1.00 86.88 145 ASN A N 1
ATOM 1016 C CA . ASN A 1 145 ? 0.261 -6.635 12.315 1.00 86.88 145 ASN A CA 1
ATOM 1017 C C . ASN A 1 145 ? -1.089 -5.895 12.387 1.00 86.88 145 ASN A C 1
ATOM 1019 O O . ASN A 1 145 ? -1.352 -4.959 11.638 1.00 86.88 145 ASN A O 1
ATOM 1023 N N . ALA A 1 146 ? -1.948 -6.282 13.335 1.00 87.69 146 ALA A N 1
ATOM 1024 C CA . ALA A 1 146 ? -3.273 -5.679 13.520 1.00 87.69 146 ALA A CA 1
ATOM 1025 C C . ALA A 1 146 ? -3.239 -4.212 13.992 1.00 87.69 146 ALA A C 1
ATOM 1027 O O . ALA A 1 146 ? -4.270 -3.534 13.930 1.00 87.69 146 ALA A O 1
ATOM 1028 N N . SER A 1 147 ? -2.077 -3.753 14.467 1.00 86.94 147 SER A N 1
ATOM 1029 C CA . SER A 1 147 ? -1.802 -2.369 14.863 1.00 86.94 147 SER A CA 1
ATOM 1030 C C . SER A 1 147 ? -1.108 -1.550 13.769 1.00 86.94 147 SER A C 1
ATOM 1032 O O . SER A 1 147 ? -0.768 -0.399 14.017 1.00 86.94 147 SER A O 1
ATOM 1034 N N . ASP A 1 148 ? -0.843 -2.121 12.588 1.00 91.94 148 ASP A N 1
ATOM 1035 C CA . ASP A 1 148 ? -0.372 -1.331 11.446 1.00 91.94 148 ASP A CA 1
ATOM 1036 C C . ASP A 1 148 ? -1.525 -0.452 10.913 1.00 91.94 148 ASP A C 1
ATOM 1038 O O . ASP A 1 148 ? -2.672 -0.918 10.869 1.00 91.94 148 ASP A O 1
ATOM 1042 N N . PRO A 1 149 ? -1.258 0.792 10.471 1.00 94.94 149 PRO A N 1
ATOM 1043 C CA . PRO A 1 149 ? -2.284 1.662 9.898 1.00 94.94 149 PRO A CA 1
ATOM 1044 C C . PRO A 1 149 ? -3.084 1.031 8.744 1.00 94.94 149 PRO A C 1
ATOM 1046 O O . PRO A 1 149 ? -4.273 1.309 8.611 1.00 94.94 149 PRO A O 1
ATOM 1049 N N . ALA A 1 150 ? -2.502 0.121 7.956 1.00 94.75 150 ALA A N 1
ATOM 1050 C CA . ALA A 1 150 ? -3.235 -0.612 6.922 1.00 94.75 150 ALA A CA 1
ATOM 1051 C C . ALA A 1 150 ? -4.347 -1.507 7.498 1.00 94.75 150 ALA A C 1
ATOM 1053 O O . ALA A 1 150 ? -5.413 -1.645 6.893 1.00 94.75 150 ALA A O 1
ATOM 1054 N N . ALA A 1 151 ? -4.141 -2.080 8.687 1.00 93.44 151 ALA A N 1
ATOM 1055 C CA . ALA A 1 151 ? -5.161 -2.855 9.384 1.00 93.44 151 ALA A CA 1
ATOM 1056 C C . ALA A 1 151 ? -6.295 -1.965 9.914 1.00 93.44 151 ALA A C 1
ATOM 1058 O O . ALA A 1 151 ? -7.460 -2.360 9.849 1.00 93.44 151 ALA A O 1
ATOM 1059 N N . GLU A 1 152 ? -5.970 -0.767 10.409 1.00 95.19 152 GLU A N 1
ATOM 1060 C CA . GLU A 1 152 ? -6.958 0.238 10.831 1.00 95.19 152 GLU A CA 1
ATOM 1061 C C . GLU A 1 152 ? -7.805 0.717 9.647 1.00 95.19 152 GLU A C 1
ATOM 1063 O O . GLU A 1 152 ? -9.034 0.712 9.715 1.00 95.19 152 GLU A O 1
ATOM 1068 N N . VAL A 1 153 ? -7.164 1.048 8.524 1.00 97.44 153 VAL A N 1
ATOM 1069 C CA . VAL A 1 153 ? -7.844 1.477 7.295 1.00 97.44 153 VAL A CA 1
ATOM 1070 C C . VAL A 1 153 ? -8.743 0.376 6.745 1.00 97.44 153 VAL A C 1
ATOM 1072 O O . VAL A 1 153 ? -9.887 0.648 6.385 1.00 97.44 153 VAL A O 1
ATOM 1075 N N . MET A 1 154 ? -8.275 -0.874 6.712 1.00 96.31 154 MET A N 1
ATOM 1076 C CA . MET A 1 154 ? -9.095 -2.008 6.279 1.00 96.31 154 MET A CA 1
ATOM 1077 C C . MET A 1 154 ? -10.373 -2.130 7.120 1.00 96.31 154 MET A C 1
ATOM 1079 O O . MET A 1 154 ? -11.461 -2.251 6.551 1.00 96.31 154 MET A O 1
ATOM 1083 N N . ARG A 1 155 ? -10.268 -2.008 8.452 1.00 97.19 155 ARG A N 1
ATOM 1084 C CA . ARG A 1 155 ? -11.437 -2.012 9.344 1.00 97.19 155 ARG A CA 1
ATOM 1085 C C . ARG A 1 155 ? -12.340 -0.797 9.120 1.00 97.19 155 ARG A C 1
ATOM 1087 O O . ARG A 1 155 ? -13.556 -0.950 9.130 1.00 97.19 155 ARG A O 1
ATOM 1094 N N . LEU A 1 156 ? -11.792 0.384 8.839 1.00 97.94 156 LEU A N 1
ATOM 1095 C CA . LEU A 1 156 ? -12.601 1.561 8.505 1.00 97.94 156 LEU A CA 1
ATOM 1096 C C . LEU A 1 156 ? -13.402 1.371 7.210 1.00 97.94 156 LEU A C 1
ATOM 1098 O O . LEU A 1 156 ? -14.573 1.751 7.161 1.00 97.94 156 LEU A O 1
ATOM 1102 N N . TYR A 1 157 ? -12.812 0.753 6.182 1.00 97.88 157 TYR A N 1
ATOM 1103 C CA . TYR A 1 157 ? -13.528 0.387 4.955 1.00 97.88 157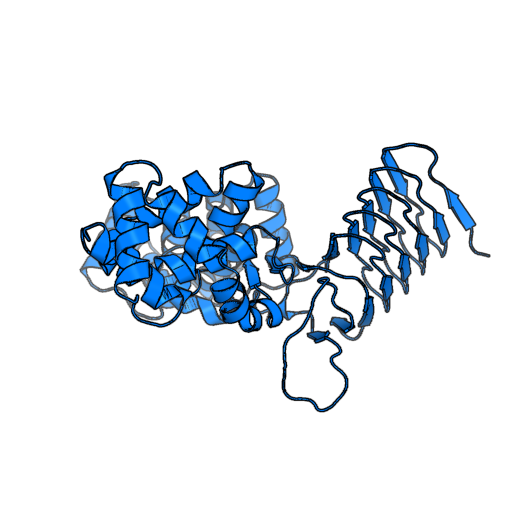 TYR A CA 1
ATOM 1104 C C . TYR A 1 157 ? -14.647 -0.615 5.224 1.00 97.88 157 TYR A C 1
ATOM 1106 O O . TYR A 1 157 ? -15.767 -0.411 4.742 1.00 97.88 157 TYR A O 1
ATOM 1114 N N . ASP A 1 158 ? -14.379 -1.653 6.020 1.00 97.44 158 ASP A N 1
ATOM 1115 C CA . ASP A 1 158 ? -15.413 -2.615 6.385 1.00 97.44 158 ASP A CA 1
ATOM 1116 C C . ASP A 1 158 ? -16.529 -1.937 7.187 1.00 97.44 158 ASP A C 1
ATOM 1118 O O . ASP A 1 158 ? -17.678 -1.973 6.768 1.00 97.44 158 ASP A O 1
ATOM 1122 N N . ALA A 1 159 ? -16.214 -1.180 8.237 1.00 98.25 159 ALA A N 1
ATOM 1123 C CA . ALA A 1 159 ? -17.211 -0.512 9.068 1.00 98.25 159 ALA A CA 1
ATOM 1124 C C . ALA A 1 159 ? -18.044 0.534 8.297 1.00 98.25 159 ALA A C 1
ATOM 1126 O O . ALA A 1 159 ? -19.272 0.586 8.436 1.00 98.25 159 ALA A O 1
ATOM 1127 N N . ALA A 1 160 ? -17.417 1.352 7.448 1.00 98.25 160 ALA A N 1
ATOM 1128 C CA . ALA A 1 160 ? -18.113 2.397 6.699 1.00 98.25 160 ALA A CA 1
ATOM 1129 C C . ALA A 1 160 ? -18.892 1.844 5.495 1.00 98.25 160 AL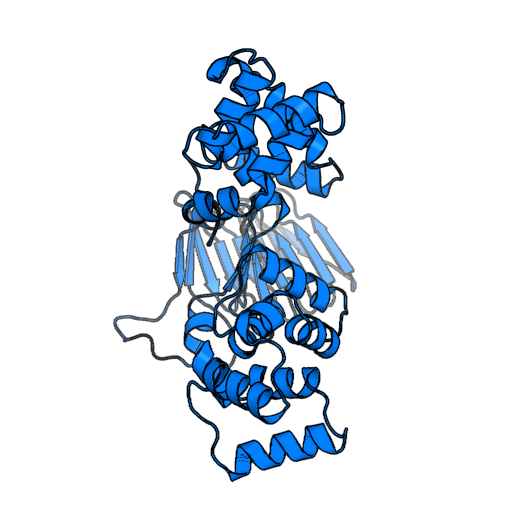A A C 1
ATOM 1131 O O . ALA A 1 160 ? -20.013 2.283 5.219 1.00 98.25 160 ALA A O 1
ATOM 1132 N N . PHE A 1 1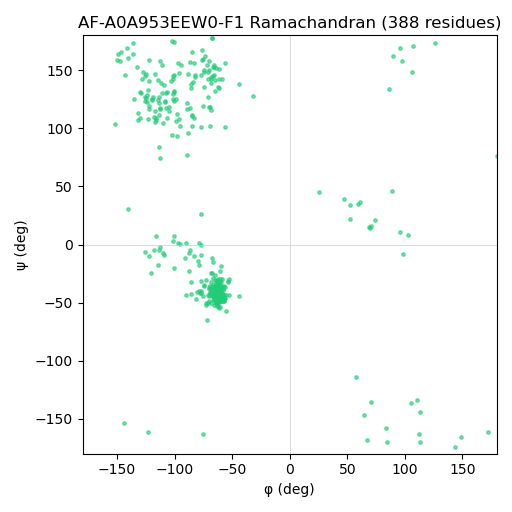61 ? -18.331 0.878 4.766 1.00 97.44 161 PHE A N 1
ATOM 1133 C CA . PHE A 1 161 ? -18.837 0.467 3.453 1.00 97.44 161 PHE A CA 1
ATOM 1134 C C . PHE A 1 161 ? -19.219 -1.012 3.353 1.00 97.44 161 PHE A C 1
ATOM 1136 O O . PHE A 1 161 ? -19.830 -1.397 2.357 1.00 97.44 161 PHE A O 1
ATOM 1143 N N . GLY A 1 162 ? -18.901 -1.843 4.343 1.00 95.62 162 GLY A N 1
ATOM 1144 C CA . GLY A 1 162 ? -19.151 -3.286 4.326 1.00 95.62 162 GLY A CA 1
ATOM 1145 C C . GLY A 1 162 ? -18.413 -3.992 3.186 1.00 95.62 162 GLY A C 1
ATOM 1146 O O . GLY A 1 162 ? -18.990 -4.855 2.518 1.00 95.62 162 GLY A O 1
ATOM 1147 N N . ARG A 1 163 ? -17.196 -3.536 2.867 1.00 93.94 163 ARG A N 1
ATOM 1148 C CA . ARG A 1 163 ? -16.327 -4.108 1.830 1.00 93.94 163 ARG A CA 1
ATOM 1149 C C . ARG A 1 163 ? -14.858 -3.891 2.184 1.00 93.94 163 ARG A C 1
ATOM 1151 O O . ARG A 1 163 ? -14.526 -2.943 2.884 1.00 93.94 163 ARG A O 1
ATOM 1158 N N . ALA A 1 164 ? -13.985 -4.705 1.599 1.00 90.75 164 ALA A N 1
ATOM 1159 C CA . ALA A 1 164 ? -12.546 -4.466 1.628 1.00 90.75 164 ALA A CA 1
ATOM 1160 C C . ALA A 1 164 ? -12.164 -3.185 0.848 1.00 90.75 164 ALA A C 1
ATOM 1162 O O . ALA A 1 164 ? -12.874 -2.808 -0.102 1.00 90.75 164 ALA A O 1
ATOM 1163 N N . PRO A 1 165 ? -11.050 -2.524 1.219 1.00 91.88 165 PRO A N 1
ATOM 1164 C CA . PRO A 1 165 ? -10.482 -1.443 0.425 1.00 91.88 165 PRO A CA 1
ATOM 1165 C C . PRO A 1 165 ? -10.004 -1.939 -0.942 1.00 91.88 165 PRO A C 1
ATOM 1167 O O . PRO A 1 165 ? -9.585 -3.086 -1.087 1.00 91.88 165 PRO A O 1
ATOM 1170 N N . ASP A 1 166 ? -10.022 -1.050 -1.933 1.00 88.19 166 ASP A N 1
ATOM 1171 C CA . ASP A 1 166 ? -9.161 -1.203 -3.107 1.00 88.19 166 ASP A CA 1
ATOM 1172 C C . ASP A 1 166 ? -7.712 -0.826 -2.747 1.00 88.19 166 ASP A C 1
ATOM 1174 O O . ASP A 1 166 ? -7.464 -0.130 -1.758 1.00 88.19 166 ASP A O 1
ATOM 1178 N N . GLY A 1 167 ? -6.745 -1.292 -3.541 1.00 85.88 167 GLY A N 1
ATOM 1179 C CA . GLY A 1 167 ? -5.325 -1.106 -3.227 1.00 85.88 167 GLY A CA 1
ATOM 1180 C C . GLY A 1 167 ? -4.892 0.363 -3.148 1.00 85.88 167 GLY A C 1
ATOM 1181 O O . GLY A 1 167 ? -4.102 0.720 -2.279 1.00 85.88 167 GLY A O 1
ATOM 1182 N N . ALA A 1 168 ? -5.433 1.226 -4.014 1.00 85.94 168 ALA A N 1
ATOM 1183 C CA . ALA A 1 168 ? -5.083 2.646 -4.037 1.00 85.94 168 ALA A CA 1
ATOM 1184 C C . ALA A 1 168 ? -5.631 3.387 -2.808 1.00 85.94 168 ALA A C 1
ATOM 1186 O O . ALA A 1 168 ? -4.914 4.168 -2.182 1.00 85.94 168 ALA A O 1
ATOM 1187 N N . GLY A 1 169 ? -6.887 3.121 -2.447 1.00 91.88 169 GLY A N 1
ATOM 1188 C CA . GLY A 1 169 ? -7.534 3.672 -1.264 1.00 91.88 169 GLY A CA 1
ATOM 1189 C C . GLY A 1 169 ? -6.875 3.210 0.032 1.00 91.88 169 GLY A C 1
ATOM 1190 O O . GLY A 1 169 ? -6.626 4.040 0.907 1.00 91.88 169 GLY A O 1
ATOM 1191 N N . LEU A 1 170 ? -6.532 1.919 0.135 1.00 94.00 170 LEU A N 1
ATOM 1192 C CA . LEU A 1 170 ? -5.775 1.388 1.271 1.00 94.00 170 LEU A CA 1
ATOM 1193 C C . LEU A 1 170 ? -4.465 2.156 1.450 1.00 94.00 170 LEU A C 1
ATOM 1195 O O . LEU A 1 170 ? -4.252 2.758 2.500 1.00 94.00 170 LEU A O 1
ATOM 1199 N N . HIS A 1 171 ? -3.635 2.188 0.406 1.00 92.56 171 HIS A N 1
ATOM 1200 C CA . HIS A 1 171 ? -2.330 2.830 0.460 1.00 92.56 171 HIS A CA 1
ATOM 1201 C C . HIS A 1 171 ? -2.430 4.317 0.822 1.00 92.56 171 HIS A C 1
ATOM 1203 O O . HIS A 1 171 ? -1.715 4.800 1.698 1.00 92.56 171 HIS A O 1
ATOM 1209 N N . ALA A 1 172 ? -3.347 5.051 0.182 1.00 94.19 172 ALA A N 1
ATOM 1210 C CA . ALA A 1 172 ? -3.496 6.487 0.397 1.00 94.19 172 ALA A CA 1
ATOM 1211 C C . ALA A 1 172 ? -3.850 6.827 1.854 1.00 94.19 172 ALA A C 1
ATOM 1213 O O . ALA A 1 172 ? -3.255 7.736 2.439 1.00 94.19 172 ALA A O 1
ATOM 1214 N N . TRP A 1 173 ? -4.790 6.096 2.458 1.00 97.06 173 TRP A N 1
ATOM 1215 C CA . TRP A 1 173 ? -5.172 6.330 3.851 1.00 97.06 173 TRP A CA 1
ATOM 1216 C C . TRP A 1 173 ? -4.124 5.818 4.842 1.00 97.06 173 TRP A C 1
ATOM 1218 O O . TRP A 1 173 ? -3.866 6.494 5.838 1.00 97.06 173 TRP A O 1
ATOM 1228 N N . THR A 1 174 ? -3.462 4.695 4.549 1.00 96.38 174 THR A N 1
ATOM 1229 C CA . THR A 1 174 ? -2.322 4.198 5.335 1.00 96.38 174 THR A CA 1
ATOM 1230 C C . THR A 1 174 ? -1.204 5.237 5.377 1.00 96.38 174 THR A C 1
ATOM 1232 O O . THR A 1 174 ? -0.740 5.603 6.459 1.00 96.38 174 THR A O 1
ATOM 1235 N N . ALA A 1 175 ? -0.826 5.789 4.221 1.00 94.19 175 ALA A N 1
ATOM 1236 C CA . ALA A 1 175 ? 0.182 6.839 4.116 1.00 94.19 175 ALA A CA 1
ATOM 1237 C C . ALA A 1 175 ? -0.246 8.123 4.845 1.00 94.19 175 ALA A C 1
ATOM 1239 O O . ALA A 1 175 ? 0.575 8.764 5.501 1.00 94.19 175 ALA A O 1
ATOM 1240 N N . ALA A 1 176 ? -1.531 8.491 4.785 1.00 96.25 176 ALA A N 1
ATOM 1241 C CA . ALA A 1 176 ? -2.054 9.649 5.508 1.00 96.25 176 ALA A CA 1
ATOM 1242 C C . ALA A 1 176 ? -1.917 9.489 7.033 1.00 96.25 176 ALA A C 1
ATOM 1244 O O . ALA A 1 176 ? -1.468 10.428 7.697 1.00 96.25 176 ALA A O 1
ATOM 1245 N N . LEU A 1 177 ? -2.257 8.316 7.581 1.00 96.06 177 LEU A N 1
ATOM 1246 C CA . LEU A 1 177 ? -2.080 7.999 9.005 1.00 96.06 177 LEU A CA 1
ATOM 1247 C C . LEU A 1 177 ? -0.599 8.017 9.400 1.00 96.06 177 LEU A C 1
ATOM 1249 O O . LEU A 1 177 ? -0.227 8.646 10.390 1.00 96.06 177 LEU A O 1
ATOM 1253 N N . GLN A 1 178 ? 0.265 7.399 8.592 1.00 93.69 178 GLN A N 1
ATOM 1254 C CA . GLN A 1 178 ? 1.715 7.394 8.816 1.00 93.69 178 GLN A CA 1
ATOM 1255 C C . GLN A 1 178 ? 2.324 8.807 8.764 1.00 93.69 178 GLN A C 1
ATOM 1257 O O . GLN A 1 178 ? 3.254 9.106 9.512 1.00 93.69 178 GLN A O 1
ATOM 1262 N N . ALA A 1 179 ? 1.772 9.698 7.936 1.00 95.25 179 ALA A N 1
ATOM 1263 C CA . ALA A 1 179 ? 2.155 11.108 7.861 1.00 95.25 179 ALA A CA 1
ATOM 1264 C C . ALA A 1 179 ? 1.596 11.971 9.014 1.00 95.25 179 ALA A C 1
ATOM 1266 O O . ALA A 1 179 ? 1.875 13.171 9.071 1.00 95.25 179 ALA A O 1
ATOM 1267 N N . GLY A 1 180 ? 0.829 11.384 9.939 1.00 96.38 180 GLY A N 1
ATOM 1268 C CA . GLY A 1 180 ? 0.314 12.050 11.136 1.00 96.38 180 GLY A CA 1
ATOM 1269 C C . GLY A 1 180 ? -1.109 12.599 11.015 1.00 96.38 180 GLY A C 1
ATOM 1270 O O . GLY A 1 180 ? -1.543 13.334 11.904 1.00 96.38 180 GLY A O 1
ATOM 1271 N N . THR A 1 181 ? -1.847 12.255 9.954 1.00 97.88 181 THR A N 1
ATOM 1272 C CA . THR A 1 181 ? -3.300 12.493 9.914 1.00 97.88 181 THR A CA 1
ATOM 1273 C C . THR A 1 181 ? -3.946 11.709 11.048 1.00 97.88 181 THR A C 1
ATOM 1275 O O . THR A 1 181 ? -3.610 10.545 11.259 1.00 97.88 181 THR A O 1
ATOM 1278 N N . SER A 1 182 ? -4.857 12.328 11.801 1.00 97.62 182 SER A N 1
ATOM 1279 C CA . SER A 1 182 ? -5.484 11.627 12.920 1.00 97.62 182 SER A CA 1
ATOM 1280 C C . SER A 1 182 ? -6.456 10.546 12.415 1.00 97.62 182 SER A C 1
ATOM 1282 O O . SER A 1 182 ? -7.109 10.753 11.387 1.00 97.62 182 SER A O 1
ATOM 1284 N N . PRO A 1 183 ? -6.632 9.423 13.141 1.00 97.56 183 PRO A N 1
ATOM 1285 C CA . PRO A 1 183 ? -7.666 8.440 12.809 1.00 97.56 183 PRO A CA 1
ATOM 1286 C C . PRO A 1 183 ? -9.063 9.061 12.704 1.00 97.56 183 PRO A C 1
ATOM 1288 O O . PRO A 1 183 ? -9.876 8.636 11.887 1.00 97.56 183 PRO A O 1
ATOM 1291 N N . HIS A 1 184 ? -9.330 10.107 13.496 1.00 98.06 184 HIS A N 1
ATOM 1292 C CA . HIS A 1 184 ? -10.593 10.846 13.466 1.00 98.06 184 HIS A CA 1
ATOM 1293 C C . HIS A 1 184 ? -10.794 11.581 12.140 1.00 98.06 184 HIS A C 1
ATOM 1295 O O . HIS A 1 184 ? -11.843 11.422 11.521 1.00 98.06 184 HIS A O 1
ATOM 1301 N N . ASP A 1 185 ? -9.777 12.291 11.646 1.00 98.25 185 ASP A N 1
ATOM 1302 C CA . ASP A 1 185 ? -9.844 12.980 10.350 1.00 98.25 185 ASP A CA 1
ATOM 1303 C C . ASP A 1 185 ? -10.009 11.991 9.187 1.00 98.25 185 ASP A C 1
ATOM 1305 O O . ASP A 1 185 ? -10.763 12.253 8.245 1.00 98.25 185 ASP A O 1
ATOM 1309 N N . VAL A 1 186 ? -9.353 10.827 9.264 1.00 98.00 186 VAL A N 1
ATOM 1310 C CA . VAL A 1 186 ? -9.552 9.742 8.292 1.00 98.00 186 VAL A CA 1
ATOM 1311 C C . VAL A 1 186 ? -10.999 9.251 8.341 1.00 98.00 186 VAL A C 1
ATOM 1313 O O . VAL A 1 186 ? -11.684 9.271 7.319 1.00 98.00 186 VAL A O 1
ATOM 1316 N N . ALA A 1 187 ? -11.522 8.894 9.517 1.00 98.44 187 ALA A N 1
ATOM 1317 C CA . ALA A 1 187 ? -12.907 8.448 9.674 1.00 98.44 187 ALA A CA 1
ATOM 1318 C C . ALA A 1 187 ? -13.929 9.508 9.218 1.00 98.44 187 ALA A C 1
ATOM 1320 O O . ALA A 1 187 ? -14.941 9.181 8.589 1.00 98.44 187 ALA A O 1
ATOM 1321 N N . GLN A 1 188 ? -13.642 10.790 9.452 1.00 98.06 188 GLN A N 1
ATOM 1322 C CA . GLN A 1 188 ? -14.429 11.911 8.943 1.00 98.06 188 GLN A CA 1
ATOM 1323 C C . GLN A 1 188 ? -14.414 11.959 7.409 1.00 98.06 188 GLN A C 1
ATOM 1325 O O . GLN A 1 188 ? -15.462 12.185 6.791 1.00 98.06 188 GLN A O 1
ATOM 1330 N N . GLY A 1 189 ? -13.265 11.700 6.780 1.00 96.94 189 GLY A N 1
ATOM 1331 C CA . GLY A 1 189 ? -13.136 11.549 5.331 1.00 96.94 189 GLY A CA 1
ATOM 1332 C C . GLY A 1 189 ? -14.041 10.449 4.771 1.00 96.94 189 GLY A C 1
ATOM 1333 O O . GLY A 1 189 ? -14.743 10.675 3.786 1.00 96.94 189 GLY A O 1
ATOM 1334 N N . PHE A 1 190 ? -14.115 9.296 5.439 1.00 97.81 190 PHE A N 1
ATOM 1335 C CA . PHE A 1 190 ? -15.004 8.195 5.050 1.00 97.81 190 PHE A CA 1
ATOM 1336 C C . PHE A 1 190 ? -16.478 8.577 5.204 1.00 97.81 190 PHE A C 1
ATOM 1338 O O . PHE A 1 190 ? -17.248 8.464 4.246 1.00 97.81 190 PHE A O 1
ATOM 1345 N N . ALA A 1 191 ? -16.869 9.075 6.381 1.00 96.12 191 ALA A N 1
ATOM 1346 C CA . ALA A 1 191 ? -18.256 9.406 6.708 1.00 96.12 191 ALA A CA 1
ATOM 1347 C C . ALA A 1 191 ? -18.831 10.552 5.854 1.00 96.12 191 ALA A C 1
ATOM 1349 O O . ALA A 1 191 ? -20.045 10.622 5.656 1.00 96.12 191 ALA A O 1
ATOM 1350 N N . SER A 1 192 ? -17.973 11.441 5.341 1.00 95.50 192 SER A N 1
ATOM 1351 C CA . SER A 1 192 ? -18.355 12.556 4.459 1.00 95.50 192 SER A CA 1
ATOM 1352 C C . SER A 1 192 ? -18.075 12.307 2.972 1.00 95.50 192 SER A C 1
ATOM 1354 O O . SER A 1 192 ? -18.322 13.186 2.143 1.00 95.50 192 SER A O 1
ATOM 1356 N N . SER A 1 193 ? -17.583 11.117 2.615 1.00 96.12 193 SER A N 1
ATOM 1357 C CA . SER A 1 193 ? -17.209 10.788 1.239 1.00 96.12 193 SER A CA 1
ATOM 1358 C C . SER A 1 193 ? -18.411 10.732 0.290 1.00 96.12 193 SER A C 1
ATOM 1360 O O . SER A 1 193 ? -19.538 10.388 0.662 1.00 96.12 193 SER A O 1
ATOM 1362 N N . ALA A 1 194 ? -18.145 10.998 -0.992 1.00 95.00 194 ALA A N 1
ATOM 1363 C CA . ALA A 1 194 ? -19.128 10.806 -2.054 1.00 95.00 194 ALA A CA 1
ATOM 1364 C C . ALA A 1 194 ? -19.582 9.340 -2.166 1.00 95.00 194 ALA A C 1
ATOM 1366 O O . ALA A 1 194 ? -20.739 9.091 -2.495 1.00 95.00 194 ALA A O 1
ATOM 1367 N N . GLU A 1 195 ? -18.707 8.376 -1.856 1.00 94.31 195 GLU A N 1
ATOM 1368 C CA . GLU A 1 195 ? -19.063 6.954 -1.810 1.00 94.31 195 GLU A CA 1
ATOM 1369 C C . GLU A 1 195 ? -20.094 6.673 -0.712 1.00 94.31 1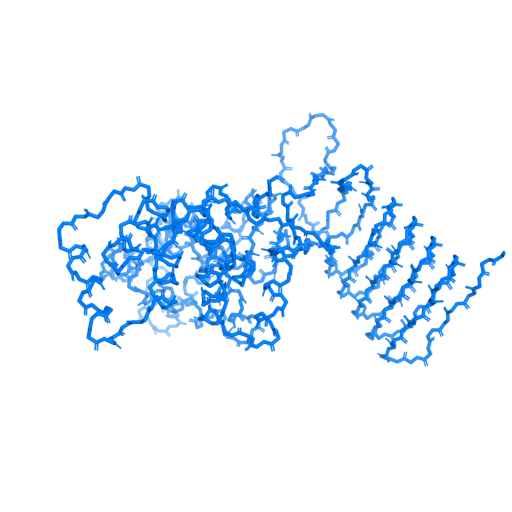95 GLU A C 1
ATOM 1371 O O . GLU A 1 195 ? -21.115 6.035 -0.979 1.00 94.31 195 GLU A O 1
ATOM 1376 N N . PHE A 1 196 ? -19.876 7.191 0.503 1.00 96.00 196 PHE A N 1
ATOM 1377 C CA . PHE A 1 196 ? -20.810 7.007 1.615 1.00 96.00 196 PHE A CA 1
ATOM 1378 C C . PHE A 1 196 ? -22.182 7.590 1.270 1.00 96.00 196 PHE A C 1
ATOM 1380 O O . PHE A 1 196 ? -23.208 6.920 1.416 1.00 96.00 196 PHE A O 1
ATOM 1387 N N . ALA A 1 197 ? -22.193 8.810 0.728 1.00 95.81 197 ALA A N 1
ATOM 1388 C CA . ALA A 1 197 ? -23.413 9.466 0.276 1.00 95.81 197 ALA A CA 1
ATOM 1389 C C . ALA A 1 197 ? -24.105 8.700 -0.866 1.00 95.81 197 ALA A C 1
ATOM 1391 O O . ALA A 1 197 ? -25.327 8.576 -0.873 1.00 95.81 197 ALA A O 1
ATOM 1392 N N . ALA A 1 198 ? -23.352 8.146 -1.820 1.00 95.56 198 ALA A N 1
ATOM 1393 C CA . ALA A 1 198 ? -23.914 7.352 -2.912 1.00 95.56 198 ALA A CA 1
ATOM 1394 C C . ALA A 1 198 ? -24.527 6.032 -2.417 1.00 95.56 198 ALA A C 1
ATOM 1396 O O . ALA A 1 198 ? -25.544 5.586 -2.950 1.00 95.56 198 ALA A O 1
ATOM 1397 N N . ARG A 1 199 ? -23.928 5.416 -1.392 1.00 95.75 199 ARG A N 1
ATOM 1398 C CA . ARG A 1 199 ? -24.360 4.123 -0.851 1.00 95.75 199 ARG A CA 1
ATOM 1399 C C . ARG A 1 199 ? -25.551 4.235 0.098 1.00 95.75 199 ARG A C 1
ATOM 1401 O O . ARG A 1 199 ? -26.445 3.393 0.041 1.00 95.75 199 ARG A O 1
ATOM 1408 N N . TYR A 1 200 ? -25.574 5.254 0.955 1.00 96.31 200 TYR A N 1
ATOM 1409 C CA . TYR A 1 200 ? -26.566 5.379 2.032 1.00 96.31 200 TYR A CA 1
ATOM 1410 C C . TYR A 1 200 ? -27.465 6.617 1.915 1.00 96.31 200 TYR A C 1
ATOM 1412 O O . TYR A 1 200 ? -28.396 6.778 2.705 1.00 96.31 200 TYR A O 1
ATOM 1420 N N . GLY A 1 201 ? -27.219 7.497 0.943 1.00 94.62 201 GLY A N 1
ATOM 1421 C CA . GLY A 1 201 ? -27.895 8.786 0.835 1.00 94.62 201 GLY A CA 1
ATOM 1422 C C . GLY A 1 201 ? -27.446 9.748 1.935 1.00 94.62 201 GLY A C 1
ATOM 1423 O O . GLY A 1 201 ? -26.263 9.863 2.242 1.00 94.62 201 GLY A O 1
ATOM 1424 N N . ALA A 1 202 ? -28.407 10.439 2.545 1.00 92.12 202 ALA A N 1
ATOM 1425 C CA . ALA A 1 202 ? -28.186 11.301 3.703 1.00 92.12 202 ALA A CA 1
ATOM 1426 C C . ALA A 1 202 ? -28.874 10.687 4.935 1.00 92.12 202 ALA A C 1
ATOM 1428 O O . ALA A 1 202 ? -29.952 11.152 5.316 1.00 92.12 202 ALA A O 1
ATOM 1429 N N . PRO A 1 203 ? -28.317 9.607 5.520 1.00 95.81 203 PRO A N 1
ATOM 1430 C CA . PRO A 1 203 ? -28.941 8.967 6.666 1.00 95.81 203 PRO A CA 1
ATOM 1431 C C . PRO A 1 203 ? -28.950 9.922 7.863 1.00 95.81 203 PRO A C 1
ATOM 1433 O O . PRO A 1 203 ? -27.979 10.653 8.102 1.00 95.81 203 PRO A O 1
ATOM 1436 N N . ASP A 1 204 ? -30.037 9.892 8.632 1.00 97.00 204 ASP A N 1
ATOM 1437 C CA . ASP A 1 204 ? -30.067 10.461 9.978 1.00 97.00 204 ASP A CA 1
ATOM 1438 C C . ASP A 1 204 ? -29.159 9.649 10.921 1.00 97.00 204 ASP A C 1
ATOM 1440 O O . ASP A 1 204 ? -28.522 8.677 10.511 1.00 97.00 204 ASP A O 1
ATOM 1444 N N . ASP A 1 205 ? -29.031 10.069 12.178 1.00 98.19 205 ASP A N 1
ATOM 1445 C CA . ASP A 1 205 ? -28.093 9.427 13.109 1.00 98.19 205 ASP A CA 1
ATOM 1446 C C . ASP A 1 205 ? -28.465 7.969 13.400 1.00 98.19 205 ASP A C 1
ATOM 1448 O O . ASP A 1 205 ? -27.589 7.110 13.485 1.00 98.19 205 ASP A O 1
ATOM 1452 N N . ALA A 1 206 ? -29.762 7.657 13.463 1.00 98.38 206 ALA A N 1
ATOM 1453 C CA . ALA A 1 206 ? -30.227 6.285 13.636 1.00 98.38 206 ALA A CA 1
ATOM 1454 C C . ALA A 1 206 ? -29.887 5.416 12.413 1.00 98.38 206 ALA A C 1
ATOM 1456 O O . ALA A 1 206 ? -29.391 4.296 12.565 1.00 98.38 206 ALA A O 1
ATOM 1457 N N . GLY A 1 207 ? -30.112 5.929 11.200 1.00 98.31 207 GLY A N 1
ATOM 1458 C CA . GLY A 1 207 ? -29.746 5.260 9.955 1.00 98.31 207 GLY A CA 1
ATOM 1459 C C . GLY A 1 207 ? -28.235 5.072 9.811 1.00 98.31 207 GLY A C 1
ATOM 1460 O O . GLY A 1 207 ? -27.794 4.006 9.385 1.00 98.31 207 GLY A O 1
ATOM 1461 N N . TYR A 1 208 ? -27.448 6.069 10.222 1.00 98.50 208 TYR A N 1
ATOM 1462 C CA . TYR A 1 208 ? -25.989 6.019 10.226 1.00 98.50 208 TYR A CA 1
ATOM 1463 C C . TYR A 1 208 ? -25.473 4.907 11.145 1.00 98.50 208 TYR A C 1
ATOM 1465 O O . TYR A 1 208 ? -24.786 4.000 10.681 1.00 98.50 208 TYR A O 1
ATOM 1473 N N . VAL A 1 209 ? -25.884 4.910 12.417 1.00 98.69 209 VAL A N 1
ATOM 1474 C CA . VAL A 1 209 ? -25.495 3.881 13.396 1.00 98.69 209 VAL A CA 1
ATOM 1475 C C . VAL A 1 209 ? -25.950 2.491 12.942 1.00 98.69 209 VAL A C 1
ATOM 1477 O O . VAL A 1 209 ? -25.187 1.532 13.020 1.00 98.69 209 VAL A O 1
ATOM 1480 N N . THR A 1 210 ? -27.166 2.370 12.399 1.00 98.56 210 THR A N 1
ATOM 1481 C CA . THR A 1 210 ? -27.675 1.091 11.873 1.00 98.56 210 THR A CA 1
ATOM 1482 C C . THR A 1 210 ? -26.804 0.549 10.736 1.00 98.56 210 THR A C 1
ATOM 1484 O O . THR A 1 210 ? -26.555 -0.656 10.680 1.00 98.56 210 THR A O 1
ATOM 1487 N N . ALA A 1 211 ? -26.316 1.412 9.838 1.00 98.44 211 ALA A N 1
ATOM 1488 C CA . ALA A 1 211 ? -25.395 1.000 8.780 1.00 98.44 211 ALA A CA 1
ATOM 1489 C C . ALA A 1 211 ? -24.081 0.456 9.363 1.00 98.44 211 ALA A C 1
ATOM 1491 O O . ALA A 1 211 ? -23.643 -0.616 8.950 1.00 98.44 211 ALA A O 1
ATOM 1492 N N . LEU A 1 212 ? -23.511 1.125 10.371 1.00 98.62 212 LEU A N 1
ATOM 1493 C CA . LEU A 1 212 ? -22.283 0.667 11.031 1.00 98.62 212 LEU A CA 1
ATOM 1494 C C . LEU A 1 212 ? -22.459 -0.702 11.700 1.00 98.62 212 LEU A C 1
ATOM 1496 O O . LEU A 1 212 ? -21.616 -1.575 11.507 1.00 98.62 212 LEU A O 1
ATOM 1500 N N . TYR A 1 213 ? -23.572 -0.931 12.407 1.00 98.56 213 TYR A N 1
ATOM 1501 C CA . TYR A 1 213 ? -23.906 -2.239 12.990 1.00 98.56 213 TYR A CA 1
ATOM 1502 C C . TYR A 1 213 ? -23.963 -3.355 11.939 1.00 98.56 213 TYR A C 1
ATOM 1504 O O . TYR A 1 213 ? -23.396 -4.431 12.137 1.00 98.56 213 TYR A O 1
ATOM 1512 N N . ARG A 1 214 ? -24.633 -3.104 10.808 1.00 98.12 214 ARG A N 1
ATOM 1513 C CA . ARG A 1 214 ? -24.764 -4.093 9.728 1.00 98.12 214 ARG A CA 1
ATOM 1514 C C . ARG A 1 214 ? -23.430 -4.418 9.080 1.00 98.12 214 ARG A C 1
ATOM 1516 O O . ARG A 1 214 ? -23.183 -5.575 8.753 1.00 98.12 214 ARG A O 1
ATOM 1523 N N . ASN A 1 215 ? -22.613 -3.396 8.877 1.00 97.88 215 ASN A N 1
ATOM 15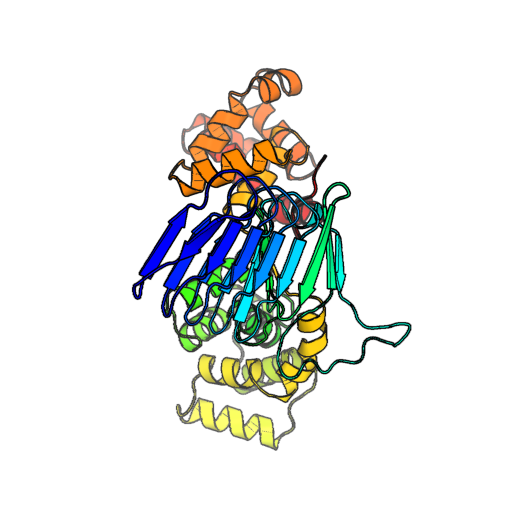24 C CA . ASN A 1 215 ? -21.325 -3.535 8.233 1.00 97.88 215 ASN A CA 1
ATOM 1525 C C . ASN A 1 215 ? -20.337 -4.252 9.158 1.00 97.88 215 ASN A C 1
ATOM 1527 O O . ASN A 1 215 ? -19.995 -5.393 8.889 1.00 97.88 215 ASN A O 1
ATOM 1531 N N . SER A 1 216 ? -19.997 -3.633 10.290 1.00 97.50 216 SER A N 1
ATOM 1532 C CA . SER A 1 216 ? -18.922 -4.096 11.180 1.00 97.50 216 SER A CA 1
ATOM 1533 C C . SER A 1 216 ? -19.297 -5.288 12.063 1.00 97.50 216 SER A C 1
ATOM 1535 O O . SER A 1 216 ? -18.440 -6.093 12.409 1.00 97.50 216 SER A O 1
ATOM 1537 N N . LEU A 1 217 ? -20.567 -5.411 12.471 1.00 97.12 217 LEU A N 1
ATOM 1538 C CA . LEU A 1 217 ? -21.009 -6.442 13.426 1.00 97.12 217 LEU A CA 1
ATOM 1539 C C . LEU A 1 217 ? -21.932 -7.488 12.786 1.00 97.12 217 LEU A C 1
ATOM 1541 O O . LEU A 1 217 ? -22.378 -8.420 13.457 1.00 97.12 217 LEU A O 1
ATOM 1545 N N . HIS A 1 218 ? -22.251 -7.326 11.498 1.00 95.75 218 HIS A N 1
ATOM 1546 C CA . HIS A 1 218 ? -23.119 -8.216 10.721 1.00 95.75 218 HIS A CA 1
ATOM 1547 C C . HIS A 1 218 ? -24.483 -8.500 11.376 1.00 95.75 218 HIS A C 1
ATOM 1549 O O . HIS A 1 218 ? -25.042 -9.594 11.249 1.00 95.75 218 HIS A O 1
ATOM 1555 N N . ARG A 1 219 ? -25.042 -7.508 12.082 1.00 97.25 219 ARG A N 1
ATOM 1556 C CA . ARG A 1 219 ? -26.335 -7.611 12.780 1.00 97.25 219 ARG A CA 1
ATOM 1557 C C . ARG A 1 219 ? -27.068 -6.276 12.836 1.00 97.25 219 ARG A C 1
ATOM 1559 O O . ARG A 1 219 ? -26.480 -5.225 12.627 1.00 97.25 219 ARG A O 1
ATOM 1566 N N . GLU A 1 220 ? -28.360 -6.321 13.146 1.00 98.19 220 GLU A N 1
ATOM 1567 C CA . GLU A 1 220 ? -29.115 -5.117 13.509 1.00 98.19 220 GLU A CA 1
ATOM 1568 C C . GLU A 1 220 ? -28.755 -4.664 14.934 1.00 98.19 220 GLU A C 1
ATOM 1570 O O . GLU A 1 220 ? -28.452 -5.512 15.788 1.00 98.19 220 GLU A O 1
ATOM 1575 N N . PRO A 1 221 ? -28.827 -3.355 15.230 1.00 98.06 221 PRO A N 1
ATOM 1576 C CA . PRO A 1 221 ? -28.753 -2.891 16.604 1.00 98.06 221 PRO A CA 1
ATOM 1577 C C . PRO A 1 221 ? -29.970 -3.351 17.412 1.00 98.06 221 PRO A C 1
ATOM 1579 O O . PRO A 1 221 ? -31.103 -3.359 16.922 1.00 98.06 221 PRO A O 1
ATOM 1582 N N . ASP A 1 222 ? -29.758 -3.660 18.689 1.00 97.94 222 ASP A N 1
ATOM 1583 C CA . ASP A 1 222 ? -30.861 -3.674 19.644 1.00 97.94 222 ASP A CA 1
ATOM 1584 C C . ASP A 1 222 ? -31.300 -2.237 19.987 1.00 97.94 222 ASP A C 1
ATOM 1586 O O . ASP A 1 222 ? -30.591 -1.257 19.744 1.00 97.94 222 ASP A O 1
ATOM 1590 N N . THR A 1 223 ? -32.503 -2.102 20.549 1.00 98.00 223 THR A N 1
ATOM 1591 C CA . THR A 1 223 ? -33.097 -0.791 20.849 1.00 98.00 223 THR A CA 1
ATOM 1592 C C . THR A 1 223 ? -32.272 0.025 21.842 1.00 98.00 223 THR A C 1
ATOM 1594 O O . THR A 1 223 ? -32.255 1.249 21.743 1.00 98.00 223 THR A O 1
ATOM 1597 N N . THR A 1 224 ? -31.605 -0.619 22.802 1.00 98.19 224 THR A N 1
ATOM 1598 C CA . THR A 1 224 ? -30.803 0.086 23.805 1.00 98.19 224 THR A CA 1
ATOM 1599 C C . THR A 1 224 ? -29.523 0.615 23.170 1.00 98.19 224 THR A C 1
ATOM 1601 O O . THR A 1 224 ? -29.297 1.821 23.215 1.00 98.19 224 THR A O 1
ATOM 1604 N N . GLY A 1 225 ? -28.764 -0.242 22.484 1.00 96.62 225 GLY A N 1
ATOM 1605 C CA . GLY A 1 225 ? -27.520 0.146 21.821 1.00 96.62 225 GLY A CA 1
ATOM 1606 C C . GLY A 1 225 ? -27.716 1.255 20.786 1.00 96.62 225 GLY A C 1
ATOM 1607 O O . GLY A 1 225 ? -26.952 2.218 20.771 1.00 96.62 225 GLY A O 1
ATOM 1608 N N . LEU A 1 226 ? -28.776 1.184 19.969 1.00 98.44 226 LEU A N 1
ATOM 1609 C CA . LEU A 1 226 ? -29.084 2.252 19.010 1.00 98.44 226 LEU A CA 1
ATOM 1610 C C . LEU A 1 226 ? -29.347 3.591 19.709 1.00 98.44 226 LEU A C 1
ATOM 1612 O O . LEU A 1 226 ? -28.812 4.618 19.295 1.00 98.44 226 LEU A O 1
ATOM 1616 N N . ASN A 1 227 ? -30.172 3.582 20.759 1.00 98.31 227 ASN A N 1
ATOM 1617 C CA . ASN A 1 227 ? -30.530 4.800 21.480 1.00 98.31 227 ASN A CA 1
ATOM 1618 C C . ASN A 1 227 ? -29.317 5.424 22.176 1.00 98.31 227 ASN A C 1
ATOM 1620 O O . ASN A 1 227 ? -29.198 6.647 22.180 1.00 98.31 227 ASN A O 1
ATOM 1624 N N . ASP A 1 228 ? -28.418 4.614 22.735 1.00 98.25 228 ASP A N 1
ATOM 1625 C CA . ASP A 1 228 ? -27.213 5.108 23.402 1.00 98.25 228 ASP A CA 1
ATOM 1626 C C . ASP A 1 228 ? -26.321 5.882 22.420 1.00 98.25 228 ASP A C 1
ATOM 1628 O O . ASP A 1 228 ? -25.985 7.040 22.677 1.00 98.25 228 ASP A O 1
ATOM 1632 N N . TRP A 1 229 ? -26.036 5.315 21.243 1.00 98.31 229 TRP A N 1
ATOM 1633 C CA . TRP A 1 229 ? -25.262 5.999 20.199 1.00 98.31 229 TRP A CA 1
ATOM 1634 C C . TRP A 1 229 ? -25.946 7.259 19.668 1.00 98.31 229 TRP A C 1
ATOM 1636 O O . TRP A 1 229 ? -25.312 8.307 19.539 1.00 98.31 229 TRP A O 1
ATOM 1646 N N . VAL A 1 230 ? -27.249 7.186 19.385 1.00 98.56 230 VAL A N 1
ATOM 1647 C CA . VAL A 1 230 ? -28.011 8.338 18.883 1.00 98.56 230 VAL A CA 1
ATOM 1648 C C . VAL A 1 230 ? -28.043 9.469 19.915 1.00 98.56 230 VAL A C 1
ATOM 1650 O O . VAL A 1 230 ? -27.935 10.633 19.541 1.00 98.56 230 VAL A O 1
ATOM 1653 N N . ASN A 1 231 ? -28.122 9.161 21.213 1.00 98.44 231 ASN A N 1
ATOM 1654 C CA . ASN A 1 231 ? -28.063 10.171 22.272 1.00 98.44 231 ASN A CA 1
ATOM 1655 C C . ASN A 1 231 ? -26.675 10.832 22.374 1.00 98.44 231 ASN A C 1
ATOM 1657 O O . ASN A 1 231 ? -26.594 12.041 22.618 1.00 98.44 231 ASN A O 1
ATOM 1661 N N . LEU A 1 232 ? -25.589 10.079 22.165 1.00 98.44 232 LEU A N 1
ATOM 1662 C CA . LEU A 1 232 ? -24.229 10.633 22.115 1.00 98.44 232 LEU A CA 1
ATOM 1663 C C . LEU A 1 232 ? -24.063 11.611 20.942 1.00 98.44 232 LEU A C 1
ATOM 1665 O O . LEU A 1 232 ? -23.548 12.712 21.141 1.00 98.44 232 LEU A O 1
ATOM 1669 N N . LEU A 1 233 ? -24.574 11.247 19.761 1.00 98.25 233 LEU A N 1
ATOM 1670 C CA . LEU A 1 233 ? -24.577 12.108 18.571 1.00 98.25 233 LEU A CA 1
ATOM 1671 C C . LEU A 1 233 ? -25.450 13.356 18.776 1.00 98.25 233 LEU A C 1
ATOM 1673 O O . LEU A 1 233 ? -24.995 14.481 18.579 1.00 98.25 233 LEU A O 1
ATOM 1677 N N . ALA A 1 234 ? -26.683 13.181 19.259 1.00 97.81 234 ALA A N 1
ATOM 1678 C CA . ALA A 1 234 ? -27.630 14.277 19.463 1.00 97.81 234 ALA A CA 1
ATOM 1679 C C . ALA A 1 234 ? -27.177 15.278 20.540 1.00 97.81 234 ALA A C 1
ATOM 1681 O O . ALA A 1 234 ? -27.509 16.463 20.468 1.00 97.81 234 ALA A O 1
ATOM 1682 N N . SER A 1 235 ? -26.427 14.816 21.546 1.00 97.62 235 SER A N 1
ATOM 1683 C CA . SER A 1 235 ? -25.850 15.676 22.587 1.00 97.62 235 SER A CA 1
ATOM 1684 C C . SER A 1 235 ? -24.532 16.342 22.175 1.00 97.62 235 SER A C 1
ATOM 1686 O O . SER A 1 235 ? -24.061 17.224 22.895 1.00 97.62 235 SER A O 1
ATOM 1688 N N . GLY A 1 236 ? -23.943 15.946 21.041 1.00 96.88 236 GLY A N 1
ATOM 1689 C CA . GLY A 1 236 ? -22.633 16.412 20.581 1.00 96.88 236 GLY A CA 1
ATOM 1690 C C . GLY A 1 236 ? -21.459 15.892 21.416 1.00 96.88 236 GLY A C 1
ATOM 1691 O O . GLY A 1 236 ? -20.370 16.454 21.341 1.00 96.88 236 GLY A O 1
ATOM 1692 N N . GLN A 1 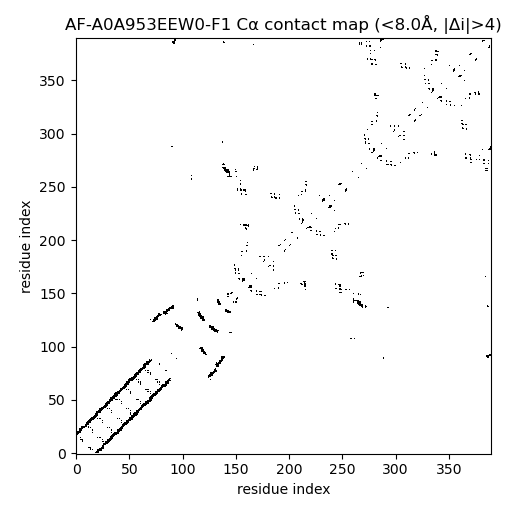237 ? -21.673 14.858 22.238 1.00 96.88 237 GLN A N 1
ATOM 1693 C CA . GLN A 1 237 ? -20.603 14.199 22.995 1.00 96.88 237 GLN A CA 1
ATOM 1694 C C . GLN A 1 237 ? -19.710 13.339 22.100 1.00 96.88 237 GLN A C 1
ATOM 1696 O O . GLN A 1 237 ? -18.528 13.192 22.392 1.00 96.88 237 GLN A O 1
ATOM 1701 N N . GLN A 1 238 ? -20.284 12.795 21.028 1.00 97.69 238 GLN A N 1
ATOM 1702 C CA . GLN A 1 238 ? -19.572 12.146 19.936 1.00 97.69 238 GLN A CA 1
ATOM 1703 C C . GLN A 1 238 ? -20.032 12.765 18.619 1.00 97.69 238 GLN A C 1
ATOM 1705 O O . GLN A 1 238 ? -21.192 13.161 18.486 1.00 97.69 238 GLN A O 1
ATOM 1710 N N . ASP A 1 239 ? -19.140 12.819 17.638 1.00 98.12 239 ASP A N 1
ATOM 1711 C CA . ASP A 1 239 ? -19.514 13.054 16.248 1.00 98.12 239 ASP A CA 1
ATOM 1712 C C . ASP A 1 239 ? -19.531 11.736 15.461 1.00 98.12 239 ASP A C 1
ATOM 1714 O O . ASP A 1 239 ? -19.201 10.665 15.974 1.00 98.12 239 ASP A O 1
ATOM 1718 N N . ARG A 1 240 ? -19.967 11.795 14.198 1.00 98.12 240 ARG A N 1
ATOM 1719 C CA . ARG A 1 240 ? -20.087 10.594 13.361 1.00 98.12 240 ARG A CA 1
ATOM 1720 C C . ARG A 1 240 ? -18.741 9.905 13.131 1.00 98.12 240 ARG A C 1
ATOM 1722 O O . ARG A 1 240 ? -18.698 8.682 13.146 1.00 98.12 240 ARG A O 1
ATOM 1729 N N . ALA A 1 241 ? -17.659 10.664 12.965 1.00 98.44 241 ALA A N 1
ATOM 1730 C CA . ALA A 1 241 ? -16.325 10.106 12.767 1.00 98.44 241 ALA A CA 1
ATOM 1731 C C . ALA A 1 241 ? -15.845 9.320 13.994 1.00 98.44 241 ALA A C 1
ATOM 1733 O O . ALA A 1 241 ? -15.347 8.205 13.847 1.00 98.44 241 ALA A O 1
ATOM 1734 N N . ALA A 1 242 ? -16.065 9.851 15.198 1.00 98.50 242 ALA A N 1
ATOM 1735 C CA . ALA A 1 242 ? -15.738 9.155 16.435 1.00 98.50 242 ALA A CA 1
ATOM 1736 C C . ALA A 1 242 ? -16.576 7.880 16.619 1.00 98.50 242 ALA A C 1
ATOM 1738 O O . ALA A 1 242 ? -16.028 6.838 16.963 1.00 98.50 242 ALA A O 1
ATOM 1739 N N . VAL A 1 243 ? -17.876 7.916 16.293 1.00 98.56 243 VAL A N 1
ATOM 1740 C CA . VAL A 1 243 ? -18.710 6.703 16.308 1.00 98.56 243 VAL A CA 1
ATOM 1741 C C . VAL A 1 243 ? -18.199 5.666 15.299 1.00 98.56 243 VAL A C 1
ATOM 1743 O O . VAL A 1 243 ? -18.091 4.495 15.644 1.00 98.56 243 VAL A O 1
ATOM 1746 N N . LEU A 1 244 ? -17.837 6.057 14.071 1.00 98.75 244 LEU A N 1
ATOM 1747 C CA . LEU A 1 244 ? -17.254 5.126 13.092 1.00 98.75 244 LEU A CA 1
ATOM 1748 C C . LEU A 1 244 ? -15.975 4.462 13.611 1.00 98.75 244 LEU A C 1
ATOM 1750 O O . LEU A 1 244 ? -15.828 3.251 13.449 1.00 98.75 244 LEU A O 1
ATOM 1754 N N . LEU A 1 245 ? -15.083 5.224 14.247 1.00 98.06 245 LEU A N 1
ATOM 1755 C CA . LEU A 1 245 ? -13.886 4.668 14.880 1.00 98.06 245 LEU A CA 1
ATOM 1756 C C . LEU A 1 245 ? -14.238 3.679 15.990 1.00 98.06 245 LEU A C 1
ATOM 1758 O O . LEU A 1 245 ? -13.697 2.577 16.004 1.00 98.06 245 LEU A O 1
ATOM 1762 N N . ASP A 1 246 ? -15.186 4.026 16.863 1.00 98.19 246 ASP A N 1
ATOM 1763 C CA . ASP A 1 246 ? -15.608 3.152 17.959 1.00 98.19 246 ASP A CA 1
ATOM 1764 C C . ASP A 1 246 ? -16.147 1.803 17.441 1.00 98.19 246 ASP A C 1
ATOM 1766 O O . ASP A 1 246 ? -15.866 0.759 18.033 1.00 98.19 246 ASP A O 1
ATOM 1770 N N . PHE A 1 247 ? -16.877 1.785 16.316 1.00 98.50 247 PHE A N 1
ATOM 1771 C CA . PHE A 1 247 ? -17.281 0.536 15.653 1.00 98.50 247 PHE A CA 1
ATOM 1772 C C . PHE A 1 247 ? -16.093 -0.184 15.007 1.00 98.50 247 PHE A C 1
ATOM 1774 O O . PHE A 1 247 ? -15.916 -1.386 15.228 1.00 98.50 247 PHE A O 1
ATOM 1781 N N . SER A 1 248 ? -15.279 0.549 14.240 1.00 97.44 248 SER A N 1
ATOM 1782 C CA . SER A 1 248 ? -14.110 0.035 13.518 1.00 97.44 248 SER A CA 1
ATOM 1783 C C . SER A 1 248 ? -13.119 -0.673 14.448 1.00 97.44 248 SER A C 1
ATOM 1785 O O . SER A 1 248 ? -12.658 -1.770 14.136 1.00 97.44 248 SER A O 1
ATOM 1787 N N . ASP A 1 249 ? -12.845 -0.103 15.619 1.00 94.75 249 ASP A N 1
ATOM 1788 C CA . ASP A 1 249 ? -11.879 -0.637 16.582 1.00 94.75 249 ASP A CA 1
ATOM 1789 C C . ASP A 1 249 ? -12.520 -1.404 17.742 1.00 94.75 249 ASP A C 1
ATOM 1791 O O . ASP A 1 249 ? -11.829 -1.836 18.669 1.00 94.75 249 ASP A O 1
ATOM 1795 N N . SER A 1 250 ? -13.834 -1.642 17.687 1.00 96.56 250 SER A N 1
ATOM 1796 C CA . SER A 1 250 ? -14.502 -2.484 18.675 1.00 96.56 250 SER A CA 1
ATOM 1797 C C . SER A 1 250 ? -13.894 -3.892 18.701 1.00 96.56 250 SER A C 1
ATOM 1799 O O . SER A 1 250 ? -13.564 -4.482 17.671 1.00 96.56 250 SER A O 1
ATOM 1801 N N . ALA A 1 251 ? -13.794 -4.481 19.894 1.00 95.44 251 ALA A N 1
ATOM 1802 C CA . ALA A 1 251 ? -13.259 -5.835 20.049 1.00 95.44 251 ALA A CA 1
ATOM 1803 C C . ALA A 1 251 ? -14.080 -6.895 19.283 1.00 95.44 251 ALA A C 1
ATOM 1805 O O . ALA A 1 251 ? -13.529 -7.906 18.849 1.00 95.44 251 ALA A O 1
ATOM 1806 N N . GLU A 1 252 ? -15.390 -6.671 19.115 1.00 96.12 252 GLU A N 1
ATOM 1807 C CA . GLU A 1 252 ? -16.271 -7.536 18.319 1.00 96.12 252 GLU A CA 1
ATOM 1808 C C . GLU A 1 252 ? -15.893 -7.467 16.832 1.00 96.12 252 GLU A C 1
ATOM 1810 O O . GLU A 1 252 ? -15.685 -8.509 16.211 1.00 96.12 252 GLU A O 1
ATOM 1815 N N . HIS A 1 253 ? -15.705 -6.262 16.284 1.00 96.12 253 HIS A N 1
ATOM 1816 C CA . HIS A 1 253 ? -15.310 -6.084 14.889 1.00 96.12 253 HIS A CA 1
ATOM 1817 C C . HIS A 1 253 ? -13.888 -6.590 14.612 1.00 96.12 253 HIS A C 1
ATOM 1819 O O . HIS A 1 253 ? -13.684 -7.353 13.671 1.00 96.12 253 HIS A O 1
ATOM 1825 N N . GLN A 1 254 ? -12.919 -6.290 15.485 1.00 93.94 254 GLN A N 1
ATOM 1826 C CA . GLN A 1 254 ? -11.557 -6.829 15.369 1.00 93.94 254 GLN A CA 1
ATOM 1827 C C . GLN A 1 254 ? -11.540 -8.368 15.348 1.00 93.94 254 GLN A C 1
ATOM 1829 O O . GLN A 1 254 ? -10.741 -8.973 14.631 1.00 93.94 254 GLN A O 1
ATOM 1834 N N . ALA A 1 255 ? -12.432 -9.018 16.107 1.00 93.19 255 ALA A N 1
ATOM 1835 C CA . ALA A 1 255 ? -12.574 -10.471 16.084 1.00 93.19 255 ALA A CA 1
ATOM 1836 C C . ALA A 1 255 ? -13.181 -10.985 14.765 1.00 93.19 255 ALA A C 1
ATOM 1838 O O . ALA A 1 255 ? -12.767 -12.043 14.285 1.00 93.19 255 ALA A O 1
ATOM 1839 N N . LEU A 1 256 ? -14.124 -10.247 14.172 1.00 93.31 256 LEU A N 1
ATOM 1840 C CA . LEU A 1 256 ? -14.735 -10.579 12.881 1.00 93.31 256 LEU A CA 1
ATOM 1841 C C . LEU A 1 256 ? -13.752 -10.418 11.713 1.00 93.31 256 LEU A C 1
ATOM 1843 O O . LEU A 1 256 ? -13.741 -11.262 10.817 1.00 93.31 256 LEU A O 1
ATOM 1847 N N . THR A 1 257 ? -12.865 -9.422 11.759 1.00 91.56 257 THR A N 1
ATOM 1848 C CA . THR A 1 257 ? -11.844 -9.188 10.720 1.00 91.56 257 THR A CA 1
ATOM 1849 C C . THR A 1 257 ? -10.550 -9.986 10.931 1.00 91.56 257 THR A C 1
ATOM 1851 O O . THR A 1 257 ? -9.652 -9.969 10.088 1.00 91.56 257 THR A O 1
ATOM 1854 N N . ALA A 1 258 ? -10.420 -10.725 12.038 1.00 89.25 258 ALA A N 1
ATOM 1855 C CA . ALA A 1 258 ? -9.223 -11.514 12.345 1.00 89.25 258 ALA A CA 1
ATOM 1856 C C . ALA A 1 258 ? -8.825 -12.534 11.250 1.00 89.25 258 ALA A C 1
ATOM 1858 O O . ALA A 1 258 ? -7.625 -12.693 11.013 1.00 89.25 258 ALA A O 1
ATOM 1859 N N . PRO A 1 259 ? -9.754 -13.214 10.542 1.00 86.94 259 PRO A N 1
ATOM 1860 C CA . PRO A 1 259 ? -9.392 -14.092 9.428 1.00 86.94 259 PRO A CA 1
ATOM 1861 C C . PRO A 1 259 ? -8.760 -13.352 8.242 1.00 86.94 259 PRO A C 1
ATOM 1863 O O . PRO A 1 259 ? -7.853 -13.893 7.616 1.00 86.94 259 PRO A O 1
ATOM 1866 N N . GLN A 1 260 ? -9.202 -12.123 7.946 1.00 84.31 260 GLN A N 1
ATOM 1867 C CA . GLN A 1 260 ? -8.598 -11.293 6.895 1.00 84.31 260 GLN A CA 1
ATOM 1868 C C . GLN A 1 260 ? -7.179 -10.877 7.293 1.00 84.31 260 GLN A C 1
ATOM 1870 O O . GLN A 1 260 ? -6.260 -11.012 6.494 1.00 84.31 260 GLN A O 1
ATOM 1875 N N . MET A 1 261 ? -6.978 -10.483 8.556 1.00 86.69 261 MET A N 1
ATOM 1876 C CA . MET A 1 261 ? -5.640 -10.207 9.092 1.00 86.69 261 MET A CA 1
ATOM 1877 C C . MET A 1 261 ? -4.717 -11.427 9.017 1.00 86.69 261 MET A C 1
ATOM 1879 O O . MET A 1 261 ? -3.552 -11.299 8.661 1.00 86.69 261 MET A O 1
ATOM 1883 N N . ALA A 1 262 ? -5.234 -12.622 9.316 1.00 83.00 262 ALA A N 1
ATOM 1884 C CA . ALA A 1 262 ? -4.457 -13.857 9.254 1.00 83.00 262 ALA A CA 1
ATOM 1885 C C . ALA A 1 262 ? -4.046 -14.248 7.822 1.00 83.00 262 ALA A C 1
ATOM 1887 O O . ALA A 1 262 ? -3.055 -14.955 7.653 1.00 83.00 262 ALA A O 1
ATOM 1888 N N . ALA A 1 263 ? -4.786 -13.803 6.801 1.00 83.12 263 ALA A N 1
ATOM 1889 C CA . ALA A 1 263 ? -4.415 -13.980 5.397 1.00 83.12 263 ALA A CA 1
ATOM 1890 C C . ALA A 1 263 ? -3.343 -12.976 4.927 1.00 83.12 263 ALA A C 1
ATOM 1892 O O . ALA A 1 263 ? -2.682 -13.222 3.917 1.00 83.12 263 ALA A O 1
ATOM 1893 N N . GLY A 1 264 ? -3.155 -11.884 5.672 1.00 87.56 264 GLY A N 1
ATOM 1894 C CA . GLY A 1 264 ? -2.290 -10.764 5.321 1.00 87.56 264 GLY A CA 1
ATOM 1895 C C . GLY A 1 264 ? -3.009 -9.737 4.443 1.00 87.56 264 GLY A C 1
ATOM 1896 O O . GLY A 1 264 ? -3.681 -10.080 3.469 1.00 87.56 264 GLY A O 1
ATOM 1897 N N . ILE A 1 265 ? -2.854 -8.458 4.781 1.00 91.00 265 ILE A N 1
ATOM 1898 C CA . ILE A 1 265 ? -3.349 -7.328 3.994 1.00 91.00 265 ILE A CA 1
ATOM 1899 C C . ILE A 1 265 ? -2.266 -6.933 2.993 1.00 91.00 265 ILE A C 1
ATOM 1901 O O . ILE A 1 265 ? -1.148 -6.602 3.380 1.00 91.00 265 ILE A O 1
ATOM 1905 N N . TRP A 1 266 ? -2.599 -6.957 1.706 1.00 92.62 266 TRP A N 1
ATOM 1906 C CA . TRP A 1 266 ? -1.714 -6.457 0.659 1.00 92.62 266 TRP A CA 1
ATOM 1907 C C . TRP A 1 266 ? -1.880 -4.943 0.493 1.00 92.62 266 TRP A C 1
ATOM 1909 O O . TRP A 1 266 ? -2.918 -4.493 0.009 1.00 92.62 266 TRP A O 1
ATOM 1919 N N . ASP A 1 267 ? -0.854 -4.186 0.875 1.00 93.94 267 ASP A N 1
ATOM 1920 C CA . ASP A 1 267 ? -0.715 -2.739 0.678 1.00 93.94 267 ASP A CA 1
ATOM 1921 C C . ASP A 1 267 ? 0.250 -2.494 -0.502 1.00 93.94 267 ASP A C 1
ATOM 1923 O O . ASP A 1 267 ? 1.470 -2.571 -0.319 1.00 93.94 267 ASP A O 1
ATOM 1927 N N . PRO A 1 268 ? -0.258 -2.318 -1.740 1.00 91.88 268 PRO A N 1
ATOM 1928 C CA . PRO A 1 268 ? 0.584 -2.198 -2.929 1.00 91.88 268 PRO A CA 1
ATOM 1929 C C . PRO A 1 268 ? 1.384 -0.892 -2.942 1.00 91.88 268 PRO A C 1
ATOM 1931 O O . PRO A 1 268 ? 0.859 0.166 -2.602 1.00 91.88 268 PRO A O 1
ATOM 1934 N N . ASP A 1 269 ? 2.614 -0.939 -3.461 1.00 91.62 269 ASP A N 1
ATOM 1935 C CA . ASP A 1 269 ? 3.342 0.278 -3.826 1.00 91.62 269 ASP A CA 1
ATOM 1936 C C . ASP A 1 269 ? 2.647 0.917 -5.051 1.00 91.62 269 ASP A C 1
ATOM 1938 O O . ASP A 1 269 ? 2.564 0.289 -6.118 1.00 91.62 269 ASP A O 1
ATOM 1942 N N . PRO A 1 270 ? 2.122 2.153 -4.939 1.00 89.62 270 PRO A N 1
ATOM 1943 C CA . PRO A 1 270 ? 1.373 2.790 -6.017 1.00 89.62 270 PRO A CA 1
ATOM 1944 C C . PRO A 1 270 ? 2.242 3.111 -7.238 1.00 89.62 270 PRO A C 1
ATOM 1946 O O . PRO A 1 270 ? 1.719 3.119 -8.356 1.00 89.62 270 PRO A O 1
ATOM 1949 N N . VAL A 1 271 ? 3.543 3.347 -7.045 1.00 92.25 271 VAL A N 1
ATOM 1950 C CA . VAL A 1 271 ? 4.512 3.610 -8.114 1.00 92.25 271 VAL A CA 1
ATOM 1951 C C . VAL A 1 271 ? 4.763 2.322 -8.891 1.00 92.25 271 VAL A C 1
ATOM 1953 O O . VAL A 1 271 ? 4.592 2.292 -10.110 1.00 92.25 271 VAL A O 1
ATOM 1956 N N . ALA A 1 272 ? 5.060 1.222 -8.192 1.00 93.19 272 ALA A N 1
ATOM 1957 C CA . ALA A 1 272 ? 5.237 -0.082 -8.831 1.00 93.19 272 ALA A CA 1
ATOM 1958 C C . ALA A 1 272 ? 3.958 -0.528 -9.565 1.00 93.19 272 ALA A C 1
ATOM 1960 O O . ALA A 1 272 ? 4.009 -1.003 -10.705 1.00 93.19 272 ALA A O 1
ATOM 1961 N N . ALA A 1 273 ? 2.792 -0.322 -8.946 1.00 91.44 273 ALA A N 1
ATOM 1962 C CA . ALA A 1 273 ? 1.506 -0.614 -9.565 1.00 91.44 273 ALA A CA 1
ATOM 1963 C C . ALA A 1 273 ? 1.254 0.257 -10.812 1.00 91.44 273 ALA A C 1
ATOM 1965 O O . ALA A 1 273 ? 0.765 -0.256 -11.820 1.00 91.44 273 ALA A O 1
ATOM 1966 N N . GLY A 1 274 ? 1.607 1.547 -10.775 1.00 92.88 274 GLY A N 1
ATOM 1967 C CA . GLY A 1 274 ? 1.529 2.462 -11.919 1.00 92.88 274 GLY A CA 1
ATOM 1968 C C . GLY A 1 274 ? 2.413 2.018 -13.083 1.00 92.88 274 GLY A C 1
ATOM 1969 O O . GLY A 1 274 ? 1.922 1.853 -14.204 1.00 92.88 274 GLY A O 1
ATOM 1970 N N . ALA A 1 275 ? 3.681 1.707 -12.808 1.00 94.56 275 ALA A N 1
ATOM 1971 C CA . ALA A 1 275 ? 4.606 1.173 -13.801 1.00 94.56 275 ALA A CA 1
ATOM 1972 C C . ALA A 1 275 ? 4.064 -0.121 -14.439 1.00 94.56 275 ALA A C 1
ATOM 1974 O O . ALA A 1 275 ? 4.041 -0.248 -15.665 1.00 94.56 275 ALA A O 1
ATOM 1975 N N . ALA A 1 276 ? 3.541 -1.062 -13.645 1.00 94.69 276 ALA A N 1
ATOM 1976 C CA . ALA A 1 276 ? 2.930 -2.283 -14.175 1.00 94.69 276 ALA A CA 1
ATOM 1977 C C . ALA A 1 276 ? 1.714 -2.004 -15.075 1.00 94.69 276 ALA A C 1
ATOM 1979 O O . ALA A 1 276 ? 1.588 -2.618 -16.139 1.00 94.69 276 ALA A O 1
ATOM 1980 N N . ARG A 1 277 ? 0.844 -1.052 -14.706 1.00 95.25 277 ARG A N 1
ATOM 1981 C CA . ARG A 1 277 ? -0.291 -0.641 -15.553 1.00 95.25 277 ARG A CA 1
ATOM 1982 C C . ARG A 1 277 ? 0.170 -0.011 -16.866 1.00 95.25 277 ARG A C 1
ATOM 1984 O O . ARG A 1 277 ? -0.467 -0.253 -17.894 1.00 95.25 277 ARG A O 1
ATOM 1991 N N . LEU A 1 278 ? 1.292 0.712 -16.883 1.00 96.88 278 LEU A N 1
ATOM 1992 C CA . LEU A 1 278 ? 1.898 1.208 -18.123 1.00 96.88 278 LEU A CA 1
ATOM 1993 C C . LEU A 1 278 ? 2.376 0.063 -19.028 1.00 96.88 278 LEU A C 1
ATOM 1995 O O . LEU A 1 278 ? 2.090 0.095 -20.224 1.00 96.88 278 LEU A O 1
ATOM 1999 N N . TYR A 1 279 ? 3.018 -0.982 -18.487 1.00 96.75 279 TYR A N 1
ATOM 2000 C CA . TYR A 1 279 ? 3.404 -2.165 -19.278 1.00 96.75 279 TYR A CA 1
ATOM 2001 C C . TYR A 1 279 ? 2.189 -2.870 -19.885 1.00 96.75 279 TYR A C 1
ATOM 2003 O O . TYR A 1 279 ? 2.171 -3.184 -21.079 1.00 96.75 279 TYR A O 1
ATOM 2011 N N . LEU A 1 280 ? 1.147 -3.077 -19.081 1.00 96.19 280 LEU A N 1
ATOM 2012 C CA . LEU A 1 280 ? -0.074 -3.739 -19.531 1.00 96.19 280 LEU A CA 1
ATOM 2013 C C . LEU A 1 280 ? -0.792 -2.920 -20.609 1.00 96.19 280 LEU A C 1
ATOM 2015 O O . LEU A 1 280 ? -1.252 -3.481 -21.603 1.00 96.19 280 LEU A O 1
ATOM 2019 N N . THR A 1 281 ? -0.811 -1.597 -20.458 1.00 97.25 281 THR A N 1
ATOM 2020 C CA . THR A 1 281 ? -1.487 -0.688 -21.387 1.00 97.25 281 THR A CA 1
ATOM 2021 C C . THR A 1 281 ? -0.705 -0.465 -22.685 1.00 97.25 281 THR A C 1
ATOM 2023 O O . THR A 1 281 ? -1.299 -0.447 -23.759 1.00 97.25 281 THR A O 1
ATOM 2026 N N . ALA A 1 282 ? 0.618 -0.294 -22.620 1.00 96.88 282 ALA A N 1
ATOM 2027 C CA . ALA A 1 282 ? 1.443 0.011 -23.792 1.00 96.88 282 ALA A CA 1
ATOM 2028 C C . ALA A 1 282 ? 1.889 -1.246 -24.561 1.00 96.88 282 ALA A C 1
ATOM 2030 O O . ALA A 1 282 ? 2.062 -1.204 -25.786 1.00 96.88 282 ALA A O 1
ATOM 2031 N N . PHE A 1 283 ? 2.089 -2.362 -23.848 1.00 95.06 283 PHE A N 1
ATOM 2032 C CA . PHE A 1 283 ? 2.739 -3.563 -24.377 1.00 95.06 283 PHE A CA 1
ATOM 2033 C C . PHE A 1 283 ? 1.919 -4.853 -24.232 1.00 95.06 283 PHE A C 1
ATOM 2035 O O . PHE A 1 283 ? 2.344 -5.879 -24.770 1.00 95.06 283 PHE A O 1
ATOM 2042 N N . ARG A 1 284 ? 0.761 -4.843 -23.549 1.00 93.12 284 ARG A N 1
ATOM 2043 C CA . ARG A 1 284 ? -0.045 -6.036 -23.174 1.00 93.12 284 ARG A CA 1
ATOM 2044 C C . ARG A 1 284 ? 0.761 -7.179 -22.570 1.00 93.12 284 ARG A C 1
ATOM 2046 O O . ARG A 1 284 ? 0.519 -8.355 -22.858 1.00 93.12 284 ARG A O 1
ATOM 2053 N N . ARG A 1 285 ? 1.731 -6.845 -21.743 1.00 93.31 285 ARG A N 1
ATOM 2054 C CA . ARG A 1 285 ? 2.440 -7.830 -20.942 1.00 93.31 285 ARG A CA 1
ATOM 2055 C C . ARG A 1 285 ? 2.690 -7.252 -19.572 1.00 93.31 285 ARG A C 1
ATOM 2057 O O . ARG A 1 285 ? 2.653 -6.041 -19.387 1.00 93.31 285 ARG A O 1
ATOM 2064 N N . VAL A 1 286 ? 2.953 -8.138 -18.635 1.00 91.69 286 VAL A N 1
ATOM 2065 C CA . VAL A 1 286 ? 3.479 -7.748 -17.338 1.00 91.69 286 VAL A CA 1
ATOM 2066 C C . VAL A 1 286 ? 4.946 -7.304 -17.467 1.00 91.69 286 VAL A C 1
ATOM 2068 O O . VAL A 1 286 ? 5.629 -7.716 -18.421 1.00 91.69 286 VAL A O 1
ATOM 2071 N N . PRO A 1 287 ? 5.434 -6.445 -16.556 1.00 92.62 287 PRO A N 1
ATOM 2072 C CA . PRO A 1 287 ? 6.851 -6.115 -16.498 1.00 92.62 287 PRO A CA 1
ATOM 2073 C C . PRO A 1 287 ? 7.693 -7.361 -16.204 1.00 92.62 287 PRO A C 1
ATOM 2075 O O . PRO A 1 287 ? 7.252 -8.286 -15.524 1.00 92.62 287 PRO A O 1
ATOM 2078 N N . ASP A 1 288 ? 8.931 -7.368 -16.688 1.00 91.19 288 ASP A N 1
ATOM 2079 C CA . ASP A 1 288 ? 9.982 -8.166 -16.060 1.00 91.19 288 ASP A CA 1
ATOM 2080 C C . ASP A 1 288 ? 10.463 -7.464 -14.776 1.00 91.19 288 ASP A C 1
ATOM 2082 O O . ASP A 1 288 ? 10.273 -6.256 -14.610 1.00 91.19 288 ASP A O 1
ATOM 2086 N N . LEU A 1 289 ? 11.079 -8.213 -13.855 1.00 86.81 289 LEU A N 1
ATOM 2087 C CA . LEU A 1 289 ? 11.475 -7.678 -12.547 1.00 86.81 289 LEU A CA 1
ATOM 2088 C C . LEU A 1 289 ? 12.439 -6.490 -12.669 1.00 86.81 289 LEU A C 1
ATOM 2090 O O . LEU A 1 289 ? 12.253 -5.482 -11.995 1.00 86.81 289 LEU A O 1
ATOM 2094 N N . GLY A 1 290 ? 13.435 -6.579 -13.556 1.00 90.38 290 GLY A N 1
ATOM 2095 C CA . GLY A 1 290 ? 14.398 -5.497 -13.765 1.00 90.38 290 GLY A CA 1
ATOM 2096 C C . GLY A 1 290 ? 13.729 -4.233 -14.305 1.00 90.38 290 GLY A C 1
ATOM 2097 O O . GLY A 1 290 ? 13.993 -3.135 -13.821 1.00 90.38 290 GLY A O 1
ATOM 2098 N N . GLY A 1 291 ? 12.819 -4.386 -15.268 1.00 92.38 291 GLY A N 1
ATOM 2099 C CA . GLY A 1 291 ? 11.999 -3.304 -15.794 1.00 92.38 291 GLY A CA 1
ATOM 2100 C C . GLY A 1 291 ? 11.150 -2.632 -14.716 1.00 92.38 291 GLY A C 1
ATOM 2101 O O . GLY A 1 291 ? 11.143 -1.406 -14.646 1.00 92.38 291 GLY A O 1
ATOM 2102 N N . LEU A 1 292 ? 10.471 -3.410 -13.868 1.00 91.44 292 LEU A N 1
ATOM 2103 C CA . LEU A 1 292 ? 9.677 -2.873 -12.761 1.00 91.44 292 LEU A CA 1
ATOM 2104 C C . LEU A 1 292 ? 10.551 -2.070 -11.790 1.00 91.44 292 LEU A C 1
ATOM 2106 O O . LEU A 1 292 ? 10.277 -0.898 -11.555 1.00 91.44 292 LEU A O 1
ATOM 2110 N N . LEU A 1 293 ? 11.631 -2.680 -11.290 1.00 90.38 293 LEU A N 1
ATOM 2111 C CA . LEU A 1 293 ? 12.539 -2.056 -10.325 1.00 90.38 293 LEU A CA 1
ATOM 2112 C C . LEU A 1 293 ? 13.137 -0.751 -10.855 1.00 90.38 293 LEU A C 1
ATOM 2114 O O . LEU A 1 293 ? 13.181 0.244 -10.136 1.00 90.38 293 LEU A O 1
ATOM 2118 N N . ASN A 1 294 ? 13.556 -0.732 -12.123 1.00 94.38 294 ASN A N 1
ATOM 2119 C CA . ASN A 1 294 ? 14.152 0.453 -12.733 1.00 94.38 294 ASN A CA 1
ATOM 2120 C C . ASN A 1 294 ? 13.164 1.622 -12.819 1.00 94.38 294 ASN A C 1
ATOM 2122 O O . ASN A 1 294 ? 13.540 2.753 -12.512 1.00 94.38 294 ASN A O 1
ATOM 2126 N N . TRP A 1 295 ? 11.917 1.373 -13.231 1.00 95.25 295 TRP A N 1
ATOM 2127 C CA . TRP A 1 295 ? 10.916 2.438 -13.324 1.00 95.25 295 TRP A CA 1
ATOM 2128 C C . TRP A 1 295 ? 10.468 2.920 -11.950 1.00 95.25 295 TRP A C 1
ATOM 2130 O O . TRP A 1 295 ? 10.453 4.128 -11.724 1.00 95.25 295 TRP A O 1
ATOM 2140 N N . THR A 1 296 ? 10.218 2.000 -11.015 1.00 92.12 296 THR A N 1
ATOM 2141 C CA . THR A 1 296 ? 9.878 2.354 -9.633 1.00 92.12 296 THR A CA 1
ATOM 2142 C C . THR A 1 296 ? 10.969 3.220 -9.005 1.00 92.12 296 THR A C 1
ATOM 2144 O O . THR A 1 296 ? 10.676 4.291 -8.475 1.00 92.12 296 THR A O 1
ATOM 2147 N N . ALA A 1 297 ? 12.240 2.826 -9.138 1.00 92.62 297 ALA A N 1
ATOM 2148 C CA . ALA A 1 297 ? 13.366 3.602 -8.623 1.00 92.62 297 ALA A CA 1
ATOM 2149 C C . ALA A 1 297 ? 13.505 4.971 -9.313 1.00 92.62 297 ALA A C 1
ATOM 2151 O O . ALA A 1 297 ? 13.807 5.966 -8.655 1.00 92.62 297 ALA A O 1
ATOM 2152 N N . ALA A 1 298 ? 13.276 5.049 -10.628 1.00 95.62 298 ALA A N 1
ATOM 2153 C CA . ALA A 1 298 ? 13.343 6.311 -11.361 1.00 95.62 298 ALA A CA 1
ATOM 2154 C C . ALA A 1 298 ? 12.260 7.300 -10.901 1.00 95.62 298 ALA A C 1
ATOM 2156 O O . ALA A 1 298 ? 12.554 8.481 -10.705 1.00 95.62 298 ALA A O 1
ATOM 2157 N N . GLU A 1 299 ? 11.029 6.832 -10.696 1.00 95.69 299 GLU A N 1
ATOM 2158 C CA . GLU A 1 299 ? 9.928 7.664 -10.202 1.00 95.69 299 GLU A CA 1
ATOM 2159 C C . GLU A 1 299 ? 10.133 8.085 -8.744 1.00 95.69 299 GLU A C 1
ATOM 2161 O O . GLU A 1 299 ? 9.967 9.261 -8.414 1.00 95.69 299 GLU A O 1
ATOM 2166 N N . GLN A 1 300 ? 10.606 7.177 -7.885 1.00 89.81 300 GLN A N 1
ATOM 2167 C CA . GLN A 1 300 ? 10.996 7.505 -6.509 1.00 89.81 300 GLN A CA 1
ATOM 2168 C C . GLN A 1 300 ? 12.156 8.519 -6.458 1.00 89.81 300 GLN A C 1
ATOM 2170 O O . GLN A 1 300 ? 12.217 9.347 -5.550 1.00 89.81 300 GLN A O 1
ATOM 2175 N N . ALA A 1 301 ? 13.040 8.521 -7.463 1.00 94.62 301 ALA A N 1
ATOM 2176 C CA . ALA A 1 301 ? 14.087 9.530 -7.643 1.00 94.62 301 ALA A CA 1
ATOM 2177 C C . ALA A 1 301 ? 13.584 10.855 -8.263 1.00 94.62 301 ALA A C 1
ATOM 2179 O O . ALA A 1 301 ? 14.376 11.780 -8.466 1.00 94.62 301 ALA A O 1
ATOM 2180 N N . GLY A 1 302 ? 12.283 10.975 -8.547 1.00 95.75 302 GLY A N 1
ATOM 2181 C CA . GLY A 1 302 ? 11.631 12.202 -9.008 1.00 95.75 302 GLY A CA 1
ATOM 2182 C C . GLY A 1 302 ? 11.324 12.265 -10.506 1.00 95.75 302 GLY A C 1
ATOM 2183 O O . GLY A 1 302 ? 10.913 13.326 -10.986 1.00 95.75 302 GLY A O 1
ATOM 2184 N N . LEU A 1 303 ? 11.507 11.177 -11.264 1.00 97.19 303 LEU A N 1
ATOM 2185 C CA . LEU A 1 303 ? 10.992 11.098 -12.632 1.00 97.19 303 LEU A CA 1
ATOM 2186 C C . LEU A 1 303 ? 9.459 11.134 -12.591 1.00 97.19 303 LEU A C 1
ATOM 2188 O O . LEU A 1 303 ? 8.836 10.432 -11.803 1.00 97.19 303 LEU A O 1
ATOM 2192 N N . SER A 1 304 ? 8.827 11.964 -13.420 1.00 97.19 304 SER A N 1
ATOM 2193 C CA . SER A 1 304 ? 7.365 12.030 -13.417 1.00 97.19 304 SER A CA 1
ATOM 2194 C C . SER A 1 304 ? 6.757 10.800 -14.106 1.00 97.19 304 SER A C 1
ATOM 2196 O O . SER A 1 304 ? 7.310 10.347 -15.115 1.00 97.19 304 SER A O 1
ATOM 2198 N N . PRO A 1 305 ? 5.565 10.335 -13.679 1.00 96.44 305 PRO A N 1
ATOM 2199 C CA . PRO A 1 305 ? 4.827 9.291 -14.398 1.00 96.44 305 PRO A CA 1
ATOM 2200 C C . PRO A 1 305 ? 4.618 9.643 -15.878 1.00 96.44 305 PRO A C 1
ATOM 2202 O O . PRO A 1 305 ? 4.610 8.781 -16.753 1.00 96.44 305 PRO A O 1
ATOM 2205 N N . HIS A 1 306 ? 4.489 10.941 -16.182 1.00 97.69 306 HIS A N 1
ATOM 2206 C CA . HIS A 1 306 ? 4.360 11.452 -17.550 1.00 97.69 306 HIS A CA 1
ATOM 2207 C C . HIS A 1 306 ? 5.622 11.199 -18.381 1.00 97.69 306 HIS A C 1
ATOM 2209 O O . HIS A 1 306 ? 5.518 10.717 -19.506 1.00 97.69 306 HIS A O 1
ATOM 2215 N N . ALA A 1 307 ? 6.809 11.425 -17.814 1.00 98.19 307 ALA A N 1
ATOM 2216 C CA . ALA A 1 307 ? 8.078 11.129 -18.477 1.00 98.19 307 ALA A CA 1
ATOM 2217 C C . ALA A 1 307 ? 8.319 9.616 -18.643 1.00 98.19 307 ALA A C 1
ATOM 2219 O O . ALA A 1 307 ? 8.908 9.186 -19.640 1.00 98.19 307 ALA A O 1
ATOM 2220 N N . VAL A 1 308 ? 7.835 8.796 -17.704 1.00 97.75 308 VAL A N 1
ATOM 2221 C CA . VAL A 1 308 ? 7.830 7.333 -17.857 1.00 97.75 308 VAL A CA 1
ATOM 2222 C C . VAL A 1 308 ? 6.932 6.933 -19.028 1.00 97.75 308 VAL A C 1
ATOM 2224 O O . VAL A 1 308 ? 7.391 6.258 -19.947 1.00 97.75 308 VAL A O 1
ATOM 2227 N N . ALA A 1 309 ? 5.688 7.414 -19.068 1.00 98.31 309 ALA A N 1
ATOM 2228 C CA . ALA A 1 309 ? 4.766 7.153 -20.172 1.00 98.31 309 ALA A CA 1
ATOM 2229 C C . ALA A 1 309 ? 5.325 7.619 -21.531 1.00 98.31 309 ALA A C 1
ATOM 2231 O O . ALA A 1 309 ? 5.187 6.915 -22.535 1.00 98.31 309 ALA A O 1
ATOM 2232 N N . ASP A 1 310 ? 6.009 8.764 -21.565 1.00 98.31 310 ASP A N 1
ATOM 2233 C CA . ASP A 1 310 ? 6.695 9.262 -22.759 1.00 98.31 310 ASP A CA 1
ATOM 2234 C C . ASP A 1 310 ? 7.794 8.298 -23.222 1.00 98.31 310 ASP A C 1
ATOM 2236 O O . ASP A 1 310 ? 7.863 7.943 -24.402 1.00 98.31 310 ASP A O 1
ATOM 2240 N N . SER A 1 311 ? 8.590 7.787 -22.281 1.00 98.00 311 SER A N 1
ATOM 2241 C CA . SER A 1 311 ? 9.630 6.792 -22.557 1.00 98.00 311 SER A CA 1
ATOM 2242 C C . SER A 1 311 ? 9.049 5.484 -23.101 1.00 98.00 311 SER A C 1
ATOM 2244 O O . SER A 1 311 ? 9.630 4.882 -24.005 1.00 98.00 311 SER A O 1
ATOM 2246 N N . PHE A 1 312 ? 7.885 5.052 -22.604 1.00 97.88 312 PHE A N 1
ATOM 2247 C CA . PHE A 1 312 ? 7.197 3.861 -23.105 1.00 97.88 312 PHE A CA 1
ATOM 2248 C C . PHE A 1 312 ? 6.757 4.054 -24.556 1.00 97.88 312 PHE A C 1
ATOM 2250 O O . PHE A 1 312 ? 7.064 3.205 -25.394 1.00 97.88 312 PHE A O 1
ATOM 2257 N N . LEU A 1 313 ? 6.102 5.173 -24.882 1.00 97.88 313 LEU A N 1
ATOM 2258 C CA . LEU A 1 313 ? 5.627 5.462 -26.242 1.00 97.88 313 LEU A CA 1
ATOM 2259 C C . LEU A 1 313 ? 6.767 5.621 -27.258 1.00 97.88 313 LEU A C 1
ATOM 2261 O O . LEU A 1 313 ? 6.600 5.261 -28.424 1.00 97.88 313 LEU A O 1
ATOM 2265 N N . HIS A 1 314 ? 7.920 6.130 -26.821 1.00 97.19 314 HIS A N 1
ATOM 2266 C CA . HIS A 1 314 ? 9.114 6.292 -27.653 1.00 97.19 314 HIS A CA 1
ATOM 2267 C C . HIS A 1 314 ? 10.052 5.073 -27.637 1.00 97.19 314 HIS A C 1
ATOM 2269 O O . HIS A 1 314 ? 11.101 5.089 -28.287 1.00 97.19 314 HIS A O 1
ATOM 2275 N N . SER A 1 315 ? 9.692 4.004 -26.924 1.00 97.38 315 SER A N 1
ATOM 2276 C CA . SER A 1 315 ? 10.509 2.796 -26.847 1.00 97.38 315 SER A CA 1
ATOM 2277 C C . SER A 1 315 ? 10.518 2.019 -28.168 1.00 97.38 315 SER A C 1
ATOM 2279 O O . SER A 1 315 ? 9.543 1.983 -28.927 1.00 97.38 315 SER A O 1
ATOM 2281 N N . ALA A 1 316 ? 11.625 1.316 -28.422 1.00 96.75 316 ALA A N 1
ATOM 2282 C CA . ALA A 1 316 ? 11.721 0.395 -29.552 1.00 96.75 316 ALA A CA 1
ATOM 2283 C C . ALA A 1 316 ? 10.671 -0.727 -29.471 1.00 96.75 316 ALA A C 1
ATOM 2285 O O . ALA A 1 316 ? 10.171 -1.173 -30.501 1.00 96.75 316 ALA A O 1
ATOM 2286 N N . GLU A 1 317 ? 10.312 -1.155 -28.257 1.00 95.62 317 GLU A N 1
ATOM 2287 C CA . GLU A 1 317 ? 9.274 -2.159 -28.024 1.00 95.62 317 GLU A CA 1
ATOM 2288 C C . GLU A 1 317 ? 7.899 -1.666 -28.491 1.00 95.62 317 GLU A C 1
ATOM 2290 O O . GLU A 1 317 ? 7.221 -2.371 -29.245 1.00 95.62 317 GLU A O 1
ATOM 2295 N N . PHE A 1 318 ? 7.516 -0.435 -28.126 1.00 97.38 318 PHE A N 1
ATOM 2296 C CA . PHE A 1 318 ? 6.249 0.153 -28.563 1.00 97.38 318 PHE A CA 1
ATOM 2297 C C . PHE A 1 318 ? 6.184 0.236 -30.086 1.00 97.38 318 PHE A C 1
ATOM 2299 O O . PHE A 1 318 ? 5.213 -0.217 -30.690 1.00 97.38 318 PHE A O 1
ATOM 2306 N N . GLY A 1 319 ? 7.243 0.761 -30.712 1.00 96.31 319 GLY A N 1
ATOM 2307 C CA . GLY A 1 319 ? 7.321 0.893 -32.165 1.00 96.31 319 GLY A CA 1
ATOM 2308 C C . GLY A 1 319 ? 7.294 -0.453 -32.895 1.00 96.31 319 GLY A C 1
ATOM 2309 O O . GLY A 1 319 ? 6.630 -0.582 -33.921 1.00 96.31 319 GLY A O 1
ATOM 2310 N N . ALA A 1 320 ? 7.964 -1.478 -32.362 1.00 95.94 320 ALA A N 1
ATOM 2311 C CA . ALA A 1 320 ? 7.977 -2.816 -32.954 1.00 95.94 320 ALA A CA 1
ATOM 2312 C C . ALA A 1 320 ? 6.600 -3.496 -32.900 1.00 95.94 320 ALA A C 1
ATOM 2314 O O . ALA A 1 320 ? 6.221 -4.204 -33.834 1.00 95.94 320 ALA A O 1
ATOM 2315 N N . ARG A 1 321 ? 5.852 -3.272 -31.817 1.00 94.75 321 ARG A N 1
ATOM 2316 C CA . ARG A 1 321 ? 4.532 -3.864 -31.584 1.00 94.75 321 ARG A CA 1
ATOM 2317 C C . ARG A 1 321 ? 3.416 -3.119 -32.318 1.00 94.75 321 ARG A C 1
ATOM 2319 O O . ARG A 1 321 ? 2.563 -3.746 -32.940 1.00 94.75 321 ARG A O 1
ATOM 2326 N N . ASN A 1 322 ? 3.418 -1.792 -32.221 1.00 94.88 322 ASN A N 1
ATOM 2327 C CA . ASN A 1 322 ? 2.288 -0.941 -32.595 1.00 94.88 322 ASN A CA 1
ATOM 2328 C C . ASN A 1 322 ? 2.553 -0.111 -33.864 1.00 94.88 322 ASN A C 1
ATOM 2330 O O . ASN A 1 322 ? 1.648 0.560 -34.364 1.00 94.88 322 ASN A O 1
ATOM 2334 N N . GLY A 1 323 ? 3.779 -0.132 -34.397 1.00 93.75 323 GLY A N 1
ATOM 2335 C CA . GLY A 1 323 ? 4.203 0.791 -35.445 1.00 93.75 323 GLY A CA 1
ATOM 2336 C C . GLY A 1 323 ? 4.221 2.237 -34.942 1.00 93.75 323 GLY A C 1
ATOM 2337 O O . GLY A 1 323 ? 4.500 2.506 -33.777 1.00 93.75 323 GLY A O 1
ATOM 2338 N N . VAL A 1 324 ? 3.903 3.179 -35.832 1.00 93.56 324 VAL A N 1
ATOM 2339 C CA . VAL A 1 324 ? 3.746 4.602 -35.493 1.00 93.56 324 VAL A CA 1
ATOM 2340 C C . VAL A 1 324 ? 2.274 4.972 -35.686 1.00 93.56 324 VAL A C 1
ATOM 2342 O O . VAL A 1 324 ? 1.903 5.418 -36.774 1.00 93.56 324 VAL A O 1
ATOM 2345 N N . PRO A 1 325 ? 1.406 4.725 -34.687 1.00 96.50 325 PRO A N 1
ATOM 2346 C CA . PRO A 1 325 ? -0.010 5.023 -34.827 1.00 96.50 325 PRO A CA 1
ATOM 2347 C C . PRO A 1 325 ? -0.234 6.537 -34.876 1.00 96.50 325 PRO A C 1
ATOM 2349 O O . PRO A 1 325 ? 0.404 7.300 -34.139 1.00 96.50 325 PRO A O 1
ATOM 2352 N N . ASP A 1 326 ? -1.177 6.971 -35.710 1.00 97.12 326 ASP A N 1
ATOM 2353 C CA . ASP A 1 326 ? -1.758 8.305 -35.586 1.00 97.12 326 ASP A CA 1
ATOM 2354 C C . ASP A 1 326 ? -2.594 8.405 -34.296 1.00 97.12 326 ASP A C 1
ATOM 2356 O O . ASP A 1 326 ? -2.710 7.449 -33.527 1.00 97.12 326 ASP A O 1
ATOM 2360 N N . ASP A 1 327 ? -3.153 9.576 -34.015 1.00 98.00 327 ASP A N 1
ATOM 2361 C CA . ASP A 1 327 ? -3.855 9.814 -32.752 1.00 98.00 327 ASP A CA 1
ATOM 2362 C C . ASP A 1 327 ? -5.122 8.955 -32.612 1.00 98.00 327 ASP A C 1
ATOM 2364 O O . ASP A 1 327 ? -5.397 8.411 -31.542 1.00 98.00 327 ASP A O 1
ATOM 2368 N N . ALA A 1 328 ? -5.868 8.752 -33.702 1.00 97.88 328 ALA A N 1
ATOM 2369 C CA . ALA A 1 328 ? -7.042 7.880 -33.704 1.00 97.88 328 ALA A CA 1
ATOM 2370 C C . ALA A 1 328 ? -6.665 6.399 -33.521 1.00 97.88 328 ALA A C 1
ATOM 2372 O O . ALA A 1 328 ? -7.362 5.659 -32.813 1.00 97.88 328 ALA A O 1
ATOM 2373 N N . GLY A 1 329 ? -5.561 5.973 -34.135 1.00 98.06 329 GLY A N 1
ATOM 2374 C CA . GLY A 1 329 ? -4.973 4.653 -33.971 1.00 98.06 329 GLY A CA 1
ATOM 2375 C C . GLY A 1 329 ? -4.487 4.422 -32.545 1.00 98.06 329 GLY A C 1
ATOM 2376 O O . GLY A 1 329 ? -4.798 3.382 -31.971 1.00 98.06 329 GLY A O 1
ATOM 2377 N N . LEU A 1 330 ? -3.812 5.404 -31.935 1.00 98.25 330 LEU A N 1
ATOM 2378 C CA . LEU A 1 330 ? -3.347 5.316 -30.551 1.00 98.25 330 LEU A CA 1
ATOM 2379 C C . LEU A 1 330 ? -4.526 5.157 -29.589 1.00 98.25 330 LEU A C 1
ATOM 2381 O O . LEU A 1 330 ? -4.516 4.240 -28.777 1.00 98.25 330 LEU A O 1
ATOM 2385 N N . VAL A 1 331 ? -5.570 5.981 -29.718 1.00 98.31 331 VAL A N 1
ATOM 2386 C CA . VAL A 1 331 ? -6.786 5.840 -28.898 1.00 98.31 331 VAL A CA 1
ATOM 2387 C C . VAL A 1 331 ? -7.373 4.435 -29.043 1.00 98.31 331 VAL A C 1
ATOM 2389 O O . VAL A 1 331 ? -7.683 3.788 -28.048 1.00 98.31 331 VAL A O 1
ATOM 2392 N N . THR A 1 332 ? -7.483 3.929 -30.272 1.00 98.12 332 THR A N 1
ATOM 2393 C CA . THR A 1 332 ? -8.028 2.587 -30.527 1.00 98.12 332 THR A CA 1
ATOM 2394 C C . THR A 1 332 ? -7.192 1.489 -29.865 1.00 98.12 332 THR A C 1
ATOM 2396 O O . THR A 1 332 ? -7.764 0.580 -29.263 1.00 98.12 332 THR A O 1
ATOM 2399 N N . LEU A 1 333 ? -5.861 1.585 -29.946 1.00 97.62 333 LEU A N 1
ATOM 2400 C CA . LEU A 1 333 ? -4.933 0.653 -29.302 1.00 97.62 333 LEU A CA 1
ATOM 2401 C C . LEU A 1 333 ? -5.103 0.663 -27.780 1.00 97.62 333 LEU A C 1
ATOM 2403 O O . LEU A 1 333 ? -5.283 -0.395 -27.184 1.00 97.62 333 LEU A O 1
ATOM 2407 N N . LEU A 1 334 ? -5.130 1.844 -27.157 1.00 97.88 334 LEU A N 1
ATOM 2408 C CA . LEU A 1 334 ? -5.248 1.967 -25.702 1.00 97.88 334 LEU A CA 1
ATOM 2409 C C . LEU A 1 334 ? -6.592 1.446 -25.179 1.00 97.88 334 LEU A C 1
ATOM 2411 O O . LEU A 1 334 ? -6.625 0.787 -24.147 1.00 97.88 334 LEU A O 1
ATOM 2415 N N . TYR A 1 335 ? -7.693 1.649 -25.907 1.00 97.94 335 TYR A N 1
ATOM 2416 C CA . TYR A 1 335 ? -8.981 1.022 -25.579 1.00 97.94 335 TYR A CA 1
ATOM 2417 C C . TYR A 1 335 ? -8.892 -0.510 -25.574 1.00 97.94 335 TYR A C 1
ATOM 2419 O O . TYR A 1 335 ? -9.363 -1.166 -24.644 1.00 97.94 335 TYR A O 1
ATOM 2427 N N . GLN A 1 336 ? -8.273 -1.088 -26.602 1.00 96.19 336 GLN A N 1
ATOM 2428 C CA . GLN A 1 336 ? -8.155 -2.539 -26.722 1.00 96.19 336 GLN A CA 1
ATOM 2429 C C . GLN A 1 336 ? -7.235 -3.135 -25.658 1.00 96.19 336 GLN A C 1
ATOM 2431 O O . GLN A 1 336 ? -7.535 -4.207 -25.131 1.00 96.19 336 GLN A O 1
ATOM 2436 N N . ASP A 1 337 ? -6.131 -2.458 -25.361 1.00 96.06 337 ASP A N 1
ATOM 2437 C CA . ASP A 1 337 ? -5.080 -2.981 -24.495 1.00 96.06 337 ASP A CA 1
ATOM 2438 C C . ASP A 1 337 ? -5.389 -2.713 -23.015 1.00 96.06 337 ASP A C 1
ATOM 2440 O O . ASP A 1 337 ? -5.282 -3.634 -22.204 1.00 96.06 337 ASP A O 1
ATOM 2444 N N . ALA A 1 338 ? -5.874 -1.514 -22.670 1.00 96.62 338 ALA A N 1
ATOM 2445 C CA . ALA A 1 338 ? -6.262 -1.171 -21.302 1.00 96.62 338 ALA A CA 1
ATOM 2446 C C . ALA A 1 338 ? -7.619 -1.741 -20.894 1.00 96.62 338 ALA A C 1
ATOM 2448 O O . ALA A 1 338 ? -7.772 -2.203 -19.768 1.00 96.62 338 ALA A O 1
ATOM 2449 N N . LEU A 1 339 ? -8.609 -1.695 -21.791 1.00 95.94 339 LEU A N 1
ATOM 2450 C CA . LEU A 1 339 ? -10.018 -1.934 -21.442 1.00 95.94 339 LEU A CA 1
ATOM 2451 C C . LEU A 1 339 ? -10.586 -3.213 -22.074 1.00 95.94 339 LEU A C 1
ATOM 2453 O O . LEU A 1 339 ? -11.742 -3.562 -21.846 1.00 95.94 339 LEU A O 1
ATOM 2457 N N . GLY A 1 340 ? -9.811 -3.904 -22.916 1.00 95.19 340 GLY A N 1
ATOM 2458 C CA . GLY A 1 340 ? -10.231 -5.159 -23.543 1.00 95.19 340 GLY A CA 1
ATOM 2459 C C . GLY A 1 340 ? -11.346 -5.012 -24.588 1.00 95.19 340 GLY A C 1
ATOM 2460 O O . GLY A 1 340 ? -11.963 -6.008 -24.968 1.00 95.19 340 GLY A O 1
ATOM 2461 N N . ARG A 1 341 ? -11.629 -3.794 -25.069 1.00 96.12 341 ARG A N 1
ATOM 2462 C CA . ARG A 1 341 ? -12.739 -3.508 -25.997 1.00 96.12 341 ARG A CA 1
ATOM 2463 C C . ARG A 1 341 ? -12.408 -2.366 -26.959 1.00 96.12 341 ARG A C 1
ATOM 2465 O O . ARG A 1 341 ? -11.559 -1.545 -26.642 1.00 96.12 341 ARG A O 1
ATOM 2472 N N . PRO A 1 342 ? -13.068 -2.259 -28.125 1.00 97.06 342 PRO A N 1
ATOM 2473 C CA . PRO A 1 342 ? -12.917 -1.087 -28.986 1.00 97.06 342 PRO A CA 1
ATOM 2474 C C . PRO A 1 342 ? -13.573 0.169 -28.375 1.00 97.06 342 PRO A C 1
ATOM 2476 O O . PRO A 1 342 ? -14.498 0.045 -27.560 1.00 97.06 342 PRO A O 1
ATOM 2479 N N . PRO A 1 343 ? -13.150 1.379 -28.794 1.00 97.12 343 PRO A N 1
ATOM 2480 C CA . PRO A 1 343 ? -13.854 2.603 -28.438 1.00 97.12 343 PRO A CA 1
ATOM 2481 C C . PRO A 1 343 ? -15.248 2.643 -29.070 1.00 97.12 343 PRO A C 1
ATOM 2483 O O . PRO A 1 343 ? -15.442 2.213 -30.209 1.00 97.12 343 PRO A O 1
ATOM 2486 N N . ASP A 1 344 ? -16.210 3.228 -28.357 1.00 97.06 344 ASP A N 1
ATOM 2487 C CA . ASP A 1 344 ? -17.411 3.750 -29.007 1.00 97.06 344 ASP A CA 1
ATOM 2488 C C . ASP A 1 344 ? -17.104 5.084 -29.718 1.00 97.06 344 ASP A C 1
ATOM 2490 O O . ASP A 1 344 ? -16.052 5.700 -29.518 1.00 97.06 344 ASP A O 1
ATOM 2494 N N . ALA A 1 345 ? -18.028 5.540 -30.569 1.00 97.06 345 ALA A N 1
ATOM 2495 C CA . ALA A 1 345 ? -17.823 6.737 -31.385 1.00 97.06 345 ALA A CA 1
ATOM 2496 C C . ALA A 1 345 ? -17.608 8.014 -30.551 1.00 97.06 345 ALA A C 1
ATOM 2498 O O . ALA A 1 345 ? -16.850 8.892 -30.965 1.00 97.06 345 ALA A O 1
ATOM 2499 N N . ALA A 1 346 ? -18.256 8.126 -29.386 1.00 97.06 346 ALA A N 1
ATOM 2500 C CA . ALA A 1 346 ? -18.125 9.294 -28.523 1.00 97.06 346 ALA A CA 1
ATOM 2501 C C . ALA A 1 346 ? -16.778 9.279 -27.789 1.00 97.06 346 ALA A C 1
ATOM 2503 O O . ALA A 1 346 ? -16.078 10.290 -27.776 1.00 97.06 346 ALA A O 1
ATOM 2504 N N . GLY A 1 347 ? -16.378 8.127 -27.249 1.00 95.00 347 GLY A N 1
ATOM 2505 C CA . GLY A 1 347 ? -15.074 7.920 -26.630 1.00 95.00 347 GLY A CA 1
ATOM 2506 C C . GLY A 1 347 ? -13.937 8.230 -27.600 1.00 95.00 347 GLY A C 1
ATOM 2507 O O . GLY A 1 347 ? -13.055 9.025 -27.280 1.00 95.00 347 GLY A O 1
ATOM 2508 N N . GLN A 1 348 ? -13.999 7.693 -28.822 1.00 97.44 348 GLN A N 1
ATOM 2509 C CA . GLN A 1 348 ? -12.987 7.968 -29.843 1.00 97.44 348 GLN A CA 1
ATOM 2510 C C . GLN A 1 348 ? -12.896 9.464 -30.177 1.00 97.44 348 GLN A C 1
ATOM 2512 O O . GLN A 1 348 ? -11.797 10.023 -30.207 1.00 97.44 348 GLN A O 1
ATOM 2517 N N . ALA A 1 349 ? -14.036 10.125 -30.396 1.00 97.31 349 ALA A N 1
ATOM 2518 C CA . ALA A 1 349 ? -14.078 11.551 -30.709 1.00 97.31 349 ALA A CA 1
ATOM 2519 C C . ALA A 1 349 ? -13.541 12.418 -29.557 1.00 97.31 349 ALA A C 1
ATOM 2521 O O . ALA A 1 349 ? -12.790 13.360 -29.799 1.00 97.31 349 ALA A O 1
ATOM 2522 N N . ASN A 1 350 ? -13.871 12.084 -28.307 1.00 97.25 350 ASN A N 1
ATOM 2523 C CA . ASN A 1 350 ? -13.440 12.850 -27.138 1.00 97.25 350 ASN A CA 1
ATOM 2524 C C . ASN A 1 350 ? -11.915 12.843 -26.978 1.00 97.25 350 ASN A C 1
ATOM 2526 O O . ASN A 1 350 ? -11.306 13.908 -26.863 1.00 97.25 350 ASN A O 1
ATOM 2530 N N . TRP A 1 351 ? -11.288 11.665 -27.019 1.00 97.75 351 TRP A N 1
ATOM 2531 C CA . TRP A 1 351 ? -9.838 11.552 -26.837 1.00 97.75 351 TRP A CA 1
ATOM 2532 C C . TRP A 1 351 ? -9.048 12.131 -28.008 1.00 97.75 351 TRP A C 1
ATOM 2534 O O . TRP A 1 351 ? -8.072 12.849 -27.799 1.00 97.75 351 TRP A O 1
ATOM 2544 N N . THR A 1 352 ? -9.489 11.880 -29.242 1.00 97.81 352 THR A N 1
ATOM 2545 C CA . THR A 1 352 ? -8.832 12.457 -30.427 1.00 97.81 352 THR A CA 1
ATOM 2546 C C . THR A 1 352 ? -8.940 13.981 -30.453 1.00 97.81 352 THR A C 1
ATOM 2548 O O . THR A 1 352 ? -7.971 14.653 -30.796 1.00 97.81 352 THR A O 1
ATOM 2551 N N . ASN A 1 353 ? -10.069 14.553 -30.019 1.00 97.94 353 ASN A N 1
ATOM 2552 C CA . ASN A 1 353 ? -10.210 16.001 -29.879 1.00 97.94 353 ASN A CA 1
ATOM 2553 C C . ASN A 1 353 ? -9.321 16.573 -28.758 1.00 97.94 353 ASN A C 1
ATOM 2555 O O . ASN A 1 353 ? -8.759 17.657 -28.918 1.00 97.94 353 ASN A O 1
ATOM 2559 N N . ALA A 1 354 ? -9.156 15.857 -27.640 1.00 98.00 354 ALA A N 1
ATOM 2560 C CA . ALA A 1 354 ? -8.250 16.273 -26.567 1.00 98.00 354 ALA A CA 1
ATOM 2561 C C . ALA A 1 354 ? -6.791 16.363 -27.051 1.00 98.00 354 ALA A C 1
ATOM 2563 O O . ALA A 1 354 ? -6.123 17.358 -26.768 1.00 98.00 354 ALA A O 1
ATOM 2564 N N . LEU A 1 355 ? -6.343 15.388 -27.852 1.00 98.06 355 LEU A N 1
ATOM 2565 C CA . LEU A 1 355 ? -5.029 15.413 -28.505 1.00 98.06 355 LEU A CA 1
ATOM 2566 C C . LEU A 1 355 ? -4.913 16.564 -29.517 1.00 98.06 355 LEU A C 1
ATOM 2568 O O . LEU A 1 355 ? -3.980 17.362 -29.455 1.00 98.06 355 LEU A O 1
ATOM 2572 N N . ALA A 1 356 ? -5.895 16.710 -30.412 1.00 97.56 356 ALA A N 1
ATOM 2573 C CA . ALA A 1 356 ? -5.868 17.722 -31.470 1.00 97.56 356 ALA A CA 1
ATOM 2574 C C . ALA A 1 356 ? -5.868 19.167 -30.936 1.00 97.56 356 ALA A C 1
ATOM 2576 O O . ALA A 1 356 ? -5.317 20.067 -31.570 1.00 97.56 356 ALA A O 1
ATOM 2577 N N . THR A 1 357 ? -6.496 19.399 -29.780 1.00 97.44 357 THR A N 1
ATOM 2578 C CA . THR A 1 357 ? -6.551 20.718 -29.125 1.00 97.44 357 THR A CA 1
ATOM 2579 C C . THR A 1 357 ? -5.368 20.986 -28.195 1.00 97.44 357 THR A C 1
ATOM 2581 O O . THR A 1 357 ? -5.237 22.105 -27.701 1.00 97.44 357 THR A O 1
ATOM 2584 N N . GLY A 1 358 ? -4.511 19.988 -27.948 1.00 95.81 358 GLY A N 1
ATOM 2585 C CA . GLY A 1 358 ? -3.420 20.070 -26.977 1.00 95.81 358 GLY A CA 1
ATOM 2586 C C . GLY A 1 358 ? -3.889 20.102 -25.519 1.00 95.81 358 GLY A C 1
ATOM 2587 O O . GLY A 1 358 ? -3.104 20.441 -24.638 1.00 95.81 358 GLY A O 1
ATOM 2588 N N . ALA A 1 359 ? -5.157 19.768 -25.251 1.00 96.19 359 ALA A N 1
ATOM 2589 C CA . ALA A 1 359 ? -5.678 19.625 -23.891 1.00 96.19 359 ALA A CA 1
ATOM 2590 C C . ALA A 1 359 ? -5.064 18.414 -23.169 1.00 96.19 359 ALA A C 1
ATOM 2592 O O . ALA A 1 359 ? -5.009 18.385 -21.941 1.00 96.19 359 ALA A O 1
ATOM 2593 N N . LEU A 1 360 ? -4.610 17.428 -23.942 1.00 95.94 360 LEU A N 1
ATOM 2594 C CA . LEU A 1 360 ? -3.862 16.263 -23.495 1.00 95.94 360 LEU A CA 1
ATOM 2595 C C . LEU A 1 360 ? -2.807 15.935 -24.554 1.00 95.94 360 LEU A C 1
ATOM 2597 O O . LEU A 1 360 ? -3.062 16.113 -25.744 1.00 95.94 360 LEU A O 1
ATOM 2601 N N . ASP A 1 361 ? -1.643 15.449 -24.145 1.00 98.19 361 ASP A N 1
ATOM 2602 C CA . ASP A 1 361 ? -0.638 14.902 -25.055 1.00 98.19 361 ASP A CA 1
ATOM 2603 C C . ASP A 1 361 ? -0.652 13.365 -25.036 1.00 98.19 361 ASP A C 1
ATOM 2605 O O . ASP A 1 361 ? -1.407 12.730 -24.299 1.00 98.19 361 ASP A O 1
ATOM 2609 N N . ARG A 1 362 ? 0.149 12.731 -25.899 1.00 98.38 362 ARG A N 1
ATOM 2610 C CA . ARG A 1 362 ? 0.147 11.265 -26.034 1.00 98.38 362 ARG A CA 1
ATOM 2611 C C . ARG A 1 362 ? 0.598 10.543 -24.749 1.00 98.38 362 ARG A C 1
ATOM 2613 O O . ARG A 1 362 ? -0.072 9.573 -24.395 1.00 98.38 362 ARG A O 1
ATOM 2620 N N . PRO A 1 363 ? 1.643 10.987 -24.020 1.00 98.50 363 PRO A N 1
ATOM 2621 C CA . PRO A 1 363 ? 1.987 10.394 -22.724 1.00 98.50 363 PRO A CA 1
ATOM 2622 C C . PRO A 1 363 ? 0.879 10.574 -21.679 1.00 98.50 363 PRO A C 1
ATOM 2624 O O . PRO A 1 363 ? 0.535 9.622 -20.979 1.00 98.50 363 PRO A O 1
ATOM 2627 N N . GLY A 1 364 ? 0.251 11.754 -21.628 1.00 98.25 364 GLY A N 1
ATOM 2628 C CA . GLY A 1 364 ? -0.908 12.006 -20.776 1.00 98.25 364 GLY A CA 1
ATOM 2629 C C . GLY A 1 364 ? -2.103 11.112 -21.118 1.00 98.25 364 GLY A C 1
ATOM 2630 O O . GLY A 1 364 ? -2.795 10.648 -20.215 1.00 98.25 364 GLY A O 1
ATOM 2631 N N . LEU A 1 365 ? -2.324 10.809 -22.402 1.00 98.31 365 LEU A N 1
ATOM 2632 C CA . LEU A 1 365 ? -3.338 9.848 -22.840 1.00 98.31 365 LEU A CA 1
ATOM 2633 C C . LEU A 1 365 ? -3.028 8.433 -22.343 1.00 98.31 365 LEU A C 1
ATOM 2635 O O . LEU A 1 365 ? -3.920 7.776 -21.813 1.00 98.31 365 LEU A O 1
ATOM 2639 N N . LEU A 1 366 ? -1.784 7.968 -22.487 1.00 98.50 366 LEU A N 1
ATOM 2640 C CA . LEU A 1 366 ? -1.376 6.651 -21.996 1.00 98.50 366 LEU A CA 1
ATOM 2641 C C . LEU A 1 366 ? -1.630 6.520 -20.484 1.00 98.50 366 LEU A C 1
ATOM 2643 O O . LEU A 1 366 ? -2.250 5.544 -20.062 1.00 98.50 366 LEU A O 1
ATOM 2647 N N . LEU A 1 367 ? -1.235 7.523 -19.692 1.00 97.69 367 LEU A N 1
ATOM 2648 C CA . LEU A 1 367 ? -1.513 7.559 -18.252 1.00 97.69 367 LEU A CA 1
ATOM 2649 C C . LEU A 1 367 ? -3.010 7.559 -17.946 1.00 97.69 367 LEU A C 1
ATOM 2651 O O . LEU A 1 367 ? -3.466 6.779 -17.117 1.00 97.69 367 LEU A O 1
ATOM 2655 N N . ALA A 1 368 ? -3.792 8.388 -18.642 1.00 97.56 368 ALA A N 1
ATOM 2656 C CA . ALA A 1 368 ? -5.231 8.477 -18.415 1.00 97.56 368 ALA A CA 1
ATOM 2657 C C . ALA A 1 368 ? -5.940 7.130 -18.633 1.00 97.56 368 ALA A C 1
ATOM 2659 O O . ALA A 1 368 ? -6.881 6.811 -17.908 1.00 97.56 368 ALA A O 1
ATOM 2660 N N . PHE A 1 369 ? -5.488 6.329 -19.602 1.00 98.00 369 PHE A N 1
ATOM 2661 C CA . PHE A 1 369 ? -5.983 4.965 -19.785 1.00 98.00 369 PHE A CA 1
ATOM 2662 C C . PHE A 1 369 ? -5.477 4.026 -18.694 1.00 98.00 369 PHE A C 1
ATOM 2664 O O . PHE A 1 369 ? -6.299 3.347 -18.080 1.00 98.00 369 PHE A O 1
ATOM 2671 N N . ALA A 1 370 ? -4.166 4.012 -18.437 1.00 96.50 370 ALA A N 1
ATOM 2672 C CA . ALA A 1 370 ? -3.541 3.125 -17.459 1.00 96.50 370 ALA A CA 1
ATOM 2673 C C . ALA A 1 370 ? -4.121 3.304 -16.045 1.00 96.50 370 ALA A C 1
ATOM 2675 O O . ALA A 1 370 ? -4.339 2.317 -15.349 1.00 96.50 370 ALA A O 1
ATOM 2676 N N . ASP A 1 371 ? -4.434 4.537 -15.645 1.00 93.56 371 ASP A N 1
ATOM 2677 C CA . ASP A 1 371 ? -4.969 4.861 -14.319 1.00 93.56 371 ASP A CA 1
ATOM 2678 C C . ASP A 1 371 ? -6.497 4.954 -14.273 1.00 93.56 371 ASP A C 1
ATOM 2680 O O . ASP A 1 371 ? -7.068 5.196 -13.207 1.00 93.56 371 ASP A O 1
ATOM 2684 N N . SER A 1 372 ? -7.192 4.731 -15.391 1.00 94.56 372 SER A N 1
ATOM 2685 C CA . SER A 1 372 ? -8.655 4.704 -15.385 1.00 94.56 372 SER A CA 1
ATOM 2686 C C . SER A 1 372 ? -9.180 3.581 -14.485 1.00 94.56 372 SER A C 1
ATOM 2688 O O . SER A 1 372 ? -8.640 2.476 -14.472 1.00 94.56 372 SER A O 1
ATOM 2690 N N . GLY A 1 373 ? -10.280 3.827 -13.764 1.00 90.69 373 GLY A N 1
ATOM 2691 C CA . GLY A 1 373 ? -10.884 2.804 -12.899 1.00 90.69 373 GLY A CA 1
ATOM 2692 C C . GLY A 1 373 ? -11.292 1.532 -13.657 1.00 90.69 373 GLY A C 1
ATOM 2693 O O . GLY A 1 373 ? -11.227 0.437 -13.109 1.00 90.69 373 GLY A O 1
ATOM 2694 N N . GLU A 1 374 ? -11.648 1.657 -14.939 1.00 93.62 374 GLU A N 1
ATOM 2695 C CA . GLU A 1 374 ? -11.941 0.510 -15.805 1.00 93.62 374 GLU A CA 1
ATOM 2696 C C . GLU A 1 374 ? -10.679 -0.314 -16.111 1.00 93.62 374 GLU A C 1
ATOM 2698 O O . GLU A 1 374 ? -10.723 -1.539 -16.002 1.00 93.62 374 GLU A O 1
ATOM 2703 N N . ALA A 1 375 ? -9.547 0.329 -16.421 1.00 93.69 375 ALA A N 1
ATOM 2704 C CA . ALA A 1 375 ? -8.278 -0.371 -16.625 1.00 93.69 375 ALA A CA 1
ATOM 2705 C C . ALA A 1 375 ? -7.764 -1.009 -15.330 1.00 93.69 375 ALA A C 1
ATOM 2707 O O . ALA A 1 375 ? -7.349 -2.164 -15.344 1.00 93.69 375 ALA A O 1
ATOM 2708 N N . GLN A 1 376 ? -7.846 -0.302 -14.199 1.00 90.56 376 GLN A N 1
ATOM 2709 C CA . GLN A 1 376 ? -7.472 -0.852 -12.893 1.00 90.56 376 GLN A CA 1
ATOM 2710 C C . GLN A 1 376 ? -8.282 -2.115 -12.572 1.00 90.56 376 GLN A C 1
ATOM 2712 O O . GLN A 1 376 ? -7.700 -3.143 -12.235 1.00 90.56 376 GLN A O 1
ATOM 2717 N N . ALA A 1 377 ? -9.603 -2.086 -12.778 1.00 89.69 377 ALA A N 1
ATOM 2718 C CA . ALA A 1 377 ? -10.455 -3.260 -12.594 1.00 89.69 377 ALA A CA 1
ATOM 2719 C C . ALA A 1 377 ? -10.121 -4.396 -13.578 1.00 89.69 377 ALA A C 1
ATOM 2721 O O . ALA A 1 377 ? -10.150 -5.569 -13.207 1.00 89.69 377 ALA A O 1
ATOM 2722 N N . HIS A 1 378 ? -9.786 -4.067 -14.828 1.00 91.69 378 HIS A N 1
ATOM 2723 C CA . HIS A 1 378 ? -9.384 -5.052 -15.831 1.00 91.69 378 HIS A CA 1
ATOM 2724 C C . HIS A 1 378 ? -8.035 -5.713 -15.493 1.00 91.69 378 HIS A C 1
ATOM 2726 O O . HIS A 1 378 ? -7.861 -6.913 -15.711 1.00 91.69 378 HIS A O 1
ATOM 2732 N N . PHE A 1 379 ? -7.098 -4.957 -14.919 1.00 92.12 379 PHE A N 1
ATOM 2733 C CA . PHE A 1 379 ? -5.755 -5.420 -14.569 1.00 92.12 379 PHE A CA 1
ATOM 2734 C C . PHE A 1 379 ? -5.625 -5.991 -13.158 1.00 92.12 379 PHE A C 1
ATOM 2736 O O . PHE A 1 379 ? -4.624 -6.654 -12.884 1.00 92.12 379 PHE A O 1
ATOM 2743 N N . ALA A 1 380 ? -6.634 -5.818 -12.301 1.00 86.50 380 ALA A N 1
ATOM 2744 C CA . ALA A 1 380 ? -6.641 -6.282 -10.918 1.00 86.50 380 ALA A CA 1
ATOM 2745 C C . ALA A 1 380 ? -6.099 -7.717 -10.723 1.00 86.50 380 ALA A C 1
ATOM 2747 O O . ALA A 1 380 ? -5.231 -7.900 -9.872 1.00 86.50 380 ALA A O 1
ATOM 2748 N N . PRO A 1 381 ? -6.446 -8.735 -11.542 1.00 87.44 381 PRO A N 1
ATOM 2749 C CA . PRO A 1 381 ? -5.893 -10.085 -11.372 1.00 87.44 381 PRO A CA 1
ATOM 2750 C C . PRO A 1 381 ? -4.360 -10.186 -11.494 1.00 87.44 381 PRO A C 1
ATOM 2752 O O . PRO A 1 381 ? -3.760 -11.147 -10.997 1.00 87.44 381 PRO A O 1
ATOM 2755 N N . LEU A 1 382 ? -3.728 -9.227 -12.175 1.00 86.69 382 LEU A N 1
ATOM 2756 C CA . LEU A 1 382 ? -2.290 -9.174 -12.443 1.00 86.69 382 LEU A CA 1
ATOM 2757 C C . LEU A 1 382 ? -1.533 -8.232 -11.503 1.00 86.69 382 LEU A C 1
ATOM 2759 O O . LEU A 1 382 ? -0.317 -8.390 -11.395 1.00 86.69 382 LEU A O 1
ATOM 2763 N N . THR A 1 383 ? -2.223 -7.281 -10.866 1.00 83.12 383 THR A N 1
ATOM 2764 C CA . THR A 1 383 ? -1.616 -6.212 -10.054 1.00 83.12 383 THR A CA 1
ATOM 2765 C C . THR A 1 383 ? -2.063 -6.207 -8.589 1.00 83.12 383 THR A C 1
ATOM 2767 O O . THR A 1 383 ? -1.331 -5.709 -7.738 1.00 83.12 383 THR A O 1
ATOM 2770 N N . GLU A 1 384 ? -3.237 -6.752 -8.259 1.00 74.94 384 GLU A N 1
ATOM 2771 C CA . GLU A 1 384 ? -3.709 -6.893 -6.875 1.00 74.94 384 GLU A CA 1
ATOM 2772 C C . GLU A 1 384 ? -3.172 -8.189 -6.241 1.00 74.94 384 GLU A C 1
ATOM 2774 O O . GLU A 1 384 ? -3.125 -9.249 -6.872 1.00 74.94 384 GLU A O 1
ATOM 2779 N N . GLY A 1 385 ? -2.735 -8.115 -4.980 1.00 72.00 385 GLY A N 1
ATOM 2780 C CA . GLY A 1 385 ? -2.065 -9.225 -4.285 1.00 72.00 385 GLY A CA 1
ATOM 2781 C C . GLY A 1 385 ? -0.620 -9.472 -4.744 1.00 72.00 385 GLY A C 1
ATOM 2782 O O . GLY A 1 385 ? -0.108 -10.582 -4.590 1.00 72.00 385 GLY A O 1
ATOM 2783 N N . GLY A 1 386 ? 0.008 -8.467 -5.354 1.00 77.88 386 GLY A N 1
ATOM 2784 C CA . GLY A 1 386 ? 1.340 -8.526 -5.952 1.00 77.88 386 GLY A CA 1
ATOM 2785 C C . GLY A 1 386 ? 1.300 -8.552 -7.477 1.00 77.88 386 GLY A C 1
ATOM 2786 O O . GLY A 1 386 ? 0.372 -9.099 -8.079 1.00 77.88 386 GLY A O 1
ATOM 2787 N N . ILE A 1 387 ? 2.324 -7.982 -8.101 1.00 79.31 387 ILE A N 1
ATOM 2788 C CA . ILE A 1 387 ? 2.484 -7.933 -9.553 1.00 79.31 387 ILE A CA 1
ATOM 2789 C C . ILE A 1 387 ? 2.895 -9.319 -10.059 1.00 79.31 387 ILE A C 1
ATOM 2791 O O . ILE A 1 387 ? 3.731 -10.000 -9.470 1.00 79.31 387 ILE A O 1
ATOM 2795 N N . THR A 1 388 ? 2.278 -9.774 -11.148 1.00 76.62 388 THR A N 1
ATOM 2796 C CA . THR A 1 388 ? 2.676 -11.018 -11.837 1.00 76.62 388 THR A CA 1
ATOM 2797 C C . THR A 1 388 ? 3.855 -10.751 -12.762 1.00 76.62 388 THR A C 1
ATOM 2799 O O . THR A 1 388 ? 3.898 -9.691 -13.369 1.00 76.62 388 THR A O 1
ATOM 2802 N N . PHE A 1 389 ? 4.761 -11.716 -12.927 1.00 69.31 389 PHE A N 1
ATOM 2803 C CA . PHE A 1 389 ? 5.901 -11.623 -13.850 1.00 69.31 389 PHE A CA 1
ATOM 2804 C C . PHE A 1 389 ? 5.769 -12.617 -15.002 1.00 69.31 389 PHE A C 1
ATOM 2806 O O . PHE A 1 389 ? 5.004 -13.582 -14.911 1.00 69.31 389 PHE A O 1
ATOM 2813 N N . ALA A 1 390 ? 6.473 -12.315 -16.094 1.00 55.84 390 ALA A N 1
ATOM 2814 C CA . ALA A 1 390 ? 6.519 -13.123 -17.310 1.00 55.84 390 ALA A CA 1
ATOM 2815 C C . ALA A 1 390 ? 7.443 -14.338 -17.178 1.00 55.84 390 ALA A C 1
ATOM 2817 O O . ALA A 1 390 ? 8.471 -14.220 -16.473 1.00 55.84 390 ALA A O 1
#

Secondary structure (DSSP, 8-state):
-PEEEE--SSEEEEE--SS-EEEE--BSEEEEE--BS--EEEEEES--EEE--BS--EEEEEES--EEE--SS--EEE--BS--EEE-SS-GGG-EEEE---SS-------TT--EEEEEEETTEEEEEEEE-EEEETTEEEE--TTSHHHHHHHHHHHHHSSPPPHHHHHHHHHHHHTT--HHHHHHHHHTSHHHHHHH-S--HHHHHHHHHHHHSSSPPPHHHHHHHHHHHHTTSS-HHHHHHHHHT-HHHHHHHHHHHHH-EEEE-HHHHHHHHHHHHHHSSPPPHHHHHHHHHHHHTT--HHHHHHHHHTSHHHHHHH-S--HHHHHHHHHHHHHSSPPPHHHHHHHHHHHHTTSS-HHHHHHHHHTSHHHHHHHHHHHTTS----

Radius of gyration: 24.53 Å; Cα contacts (8 Å, |Δi|>4): 810; chains: 1; bounding box: 72×51×59 Å

Nearest PDB structures (foldseek):
  2qub-assembly6_K  TM=6.855E-01  e=5.335E-03  Serratia marcescens
  2zj7-assembly1_A  TM=6.036E-01  e=4.476E-03  Pseudomonas sp. MIS38
  2z8z-assembly1_A  TM=7.013E-01  e=1.531E-02  Pseudomonas sp. MIS38
  5cxl-assembly2_B  TM=3.747E-01  e=2.802E-03  Bordetella pertussis Tohama I
  7usl-assembly1_C  TM=4.043E-01  e=3.906E-02  Bordetella pertussis

Solvent-accessible surface area (backbone atoms only — not comparable to full-atom values): 19897 Å² total; per-residue (Å²): 131,70,50,78,47,77,52,90,54,58,67,39,80,44,78,66,38,73,49,42,33,37,38,37,45,32,51,31,41,33,39,38,38,36,29,38,36,39,28,42,38,38,42,33,35,36,42,30,41,39,35,33,29,33,36,48,19,36,41,34,42,31,39,31,49,25,38,42,24,44,57,56,42,50,20,40,40,32,30,60,38,67,59,11,31,44,41,43,99,42,38,49,63,63,46,48,73,49,68,66,70,79,87,92,65,81,92,70,91,78,77,85,82,54,53,45,40,34,37,39,38,43,99,86,34,48,30,40,40,31,35,28,23,31,36,37,29,67,32,27,33,40,39,43,37,76,85,38,53,55,43,50,46,40,32,43,30,22,18,75,68,58,38,79,59,55,51,68,60,39,34,54,51,22,51,39,43,75,71,65,47,49,72,52,59,51,33,37,51,52,73,69,26,71,65,43,36,72,74,62,51,85,57,52,63,63,53,46,53,43,48,34,29,41,34,37,66,70,37,81,64,54,76,64,63,48,49,55,54,37,50,33,45,75,69,64,80,35,53,72,24,53,51,49,46,54,50,26,69,26,73,68,22,49,59,68,46,42,66,55,38,74,72,38,45,62,39,44,32,66,57,34,50,49,53,38,31,46,31,28,30,70,68,68,36,59,37,50,70,69,59,43,54,53,49,34,52,41,40,76,74,67,46,49,71,53,59,51,35,40,51,48,67,71,29,71,66,32,35,73,76,63,50,83,58,52,64,66,50,43,52,42,47,41,27,40,45,26,60,72,38,76,61,53,76,65,59,47,50,52,55,39,49,31,46,77,72,64,79,35,52,72,28,53,49,53,47,55,43,32,70,27,71,62,19,44,65,66,42,33,89,45,52,53,82,30,48,51,70,118

Foldseek 3Di:
DAAEAEEDDAEEEEAQEDDEHEYEADHHEYEYDQYHEEYEYAHEHYEYEYENYAEEYEYELYHYEYEDEPYHAAYEEEPDYDAYEYEDAAWQVQKDWDFDPDDDDDDDDDPPPAKTFTWIDGPRHIYGYIRHRWYHHLWFIWGLDCPQQLVLQQLLCQLQPLDGDDQVSSQVRSVCVVVPNDLLVVLVCSCPDPNSCVRQNDDDLLSLLQSSCCRQQVDGDDPVVSVVRNVCCVVVVDHSSRSSSCSSPPPNSCVVCNVVSVVTDTNTDVQLLLQQLLCQQQPVFGDARVSSSVRSVVVVVPDDLLNVLVCSCPDPNSCVVQNNDDQLSLQQSSCCRQQVDGDDPVSSVVRSVCCVVVVAHSSRVSSCSSPDPNSCVVCCVQSPSIHDHD